Protein 3NRN (pdb70)

Foldseek 3Di:
DEEEEAAAPLSLLLLLLVLLVVDEYEYEHQAQHHQQQAWDDFPLFTATSHDGQWFLWCFALVVVSCVVSVADWDWFQFPQLAWEADPHDIGRPVCVCVLAPACLVVLCPNADPDFAQLLVVCCVRGRDRVSVLLLVQLVCCVFPLDGSRVHTNRLVSLLSSRCVLRNHGIGIAVGSNSSSVRSVVSNCSNYYYHYSWAWQACEPVQQWTATPVGDIDHDQAYEYAPADLVVCRRHDVVVDDPVQVVVSVPDDDFKKKDWKKKAFADDDRARHKYAYGPAQGIKGWNCSPPVSNHHPRTTIMGMTCGVHDVVVVVVSVVVVVCVVRVRIDTRDMDMDPDDDDDLRYYYAHPNAFPRSRTHVSSRSLRNCNCVSNVNDDDDPSND

Radius of gyration: 21.17 Å; Cα contacts (8 Å, |Δi|>4): 825; chains: 1; bounding box: 54×63×46 Å

Solvent-ac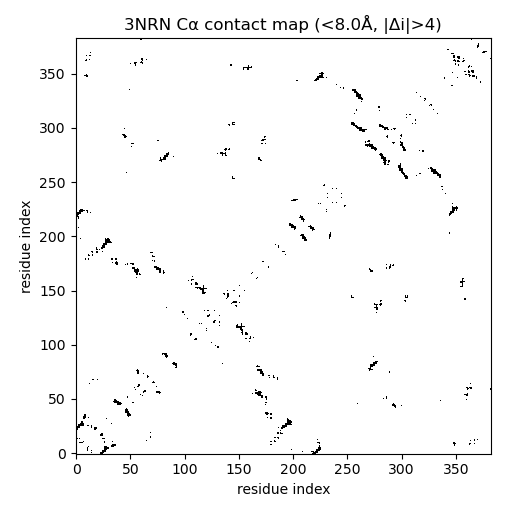cessible surface area: 18199 Å² total

CATH classification: 3.50.50.60 (+1 more: 3.90.660.50)

InterPro domains:
  IPR002937 Amine oxidase [PF01593] (10-243)
  IPR036188 FAD/NAD(P)-binding domain superfamily [G3DSA:3.50.50.60] (4-396)
  IPR036188 FAD/NAD(P)-binding domain superfamily [SSF51905] (1-385)

Structure (mmCIF, N/CA/C/O 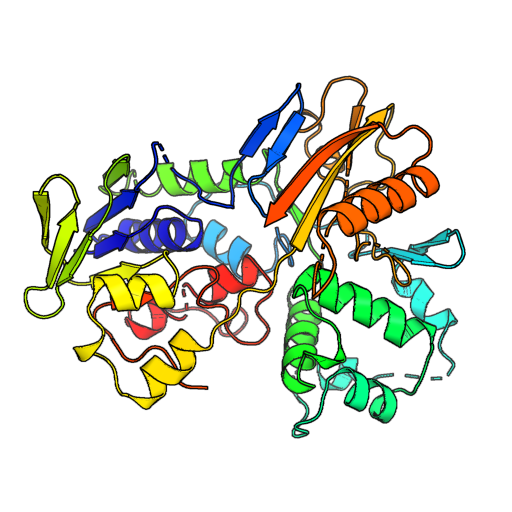backbone):
data_3NRN
#
_entry.id   3NRN
#
_cell.length_a   63.693
_cell.length_b   83.945
_cell.length_c   95.984
_cell.angle_alpha   90.00
_cell.angle_beta   90.00
_cell.angle_gamma   90.00
#
_symmetry.space_group_name_H-M   'P 21 21 21'
#
loop_
_entity.id
_entity.type
_entity.pdbx_description
1 polymer 'uncharacterized protein PF1083'
2 non-polymer 'ADENOSINE MONOPHOSPHATE'
3 water water
#
loop_
_atom_site.group_PDB
_atom_site.id
_atom_site.type_symbol
_atom_site.label_atom_id
_atom_site.label_alt_id
_atom_site.label_comp_id
_atom_site.label_asym_id
_atom_site.label_entity_id
_atom_site.label_seq_id
_atom_site.pdbx_PDB_ins_code
_atom_site.Cartn_x
_atom_site.Cartn_y
_atom_site.Cartn_z
_atom_site.occupancy
_atom_site.B_iso_or_equiv
_atom_site.auth_seq_id
_atom_site.auth_comp_id
_atom_site.auth_asym_id
_atom_site.auth_atom_id
_atom_site.pdbx_PDB_model_num
ATOM 9 N N . ARG A 1 2 ? 2.949 39.340 -1.764 1.00 20.36 2 ARG A N 1
ATOM 10 C CA . ARG A 1 2 ? 3.079 39.719 -0.369 1.00 25.11 2 ARG A CA 1
ATOM 11 C C . ARG A 1 2 ? 2.747 38.535 0.530 1.00 22.61 2 ARG A C 1
ATOM 12 O O . ARG A 1 2 ? 1.648 37.971 0.462 1.00 24.53 2 ARG A O 1
ATOM 20 N N . ALA A 1 3 ? 3.697 38.164 1.376 1.00 23.49 3 ALA A N 1
ATOM 21 C CA . ALA A 1 3 ? 3.497 37.050 2.286 1.00 27.52 3 ALA A CA 1
ATOM 22 C C . ALA A 1 3 ? 3.682 37.471 3.736 1.00 24.04 3 ALA A C 1
ATOM 23 O O . ALA A 1 3 ? 4.698 38.074 4.094 1.00 28.29 3 ALA A O 1
ATOM 25 N N . VAL A 1 4 ? 2.691 37.158 4.565 1.00 21.95 4 VAL A N 1
ATOM 26 C CA . VAL A 1 4 ? 2.764 37.461 5.987 1.00 18.76 4 VAL A CA 1
ATOM 27 C C . VAL A 1 4 ? 2.945 36.145 6.738 1.00 19.93 4 VAL A C 1
ATOM 28 O O . VAL A 1 4 ? 2.139 35.226 6.601 1.00 25.33 4 VAL A O 1
ATOM 32 N N . VAL A 1 5 ? 4.002 36.059 7.533 1.00 25.91 5 VAL A N 1
ATOM 33 C CA . VAL A 1 5 ? 4.278 34.859 8.311 1.00 20.39 5 VAL A CA 1
ATOM 34 C C . VAL A 1 5 ? 3.861 35.081 9.759 1.00 22.00 5 VAL A C 1
ATOM 35 O O . VAL A 1 5 ? 4.293 36.044 10.395 1.00 19.26 5 VAL A O 1
ATOM 39 N N . VAL A 1 6 ? 3.009 34.202 10.277 1.00 17.15 6 VAL A N 1
ATOM 40 C CA . VAL A 1 6 ? 2.559 34.326 11.653 1.00 16.23 6 VAL A CA 1
ATOM 41 C C . VAL A 1 6 ? 3.337 33.373 12.539 1.00 16.27 6 VAL A C 1
ATOM 42 O O . VAL A 1 6 ? 3.111 32.165 12.516 1.00 16.70 6 VAL A O 1
ATOM 46 N N . GLY A 1 7 ? 4.254 33.929 13.324 1.00 18.69 7 GLY A N 1
ATOM 47 C CA . GLY A 1 7 ? 5.060 33.114 14.217 1.00 17.78 7 GLY A CA 1
ATOM 48 C C . GLY A 1 7 ? 6.448 32.929 13.645 1.00 23.73 7 GLY A C 1
ATOM 49 O O . GLY A 1 7 ? 6.596 32.534 12.484 1.00 23.55 7 GLY A O 1
ATOM 50 N N . ALA A 1 8 ? 7.467 33.218 14.446 1.00 18.95 8 ALA A N 1
ATOM 51 C CA . ALA A 1 8 ? 8.842 33.083 13.978 1.00 16.32 8 ALA A CA 1
ATOM 52 C C . ALA A 1 8 ? 9.530 31.812 14.474 1.00 25.83 8 ALA A C 1
ATOM 53 O O . ALA A 1 8 ? 10.605 31.858 15.083 1.00 15.94 8 ALA A O 1
ATOM 55 N N . GLY A 1 9 ? 8.898 30.676 14.219 1.00 21.83 9 GLY A N 1
ATOM 56 C CA . GLY A 1 9 ? 9.493 29.414 14.608 1.00 24.54 9 GLY A CA 1
ATOM 57 C C . GLY A 1 9 ? 10.291 28.918 13.414 1.00 21.73 9 GLY A C 1
ATOM 58 O O . GLY A 1 9 ? 10.387 29.613 12.395 1.00 18.34 9 GLY A O 1
ATOM 59 N N . LEU A 1 10 ? 10.862 27.721 13.527 1.00 19.11 10 LEU A N 1
ATOM 60 C CA . LEU A 1 10 ? 11.646 27.161 12.434 1.00 20.28 10 LEU A CA 1
ATOM 61 C C . LEU A 1 10 ? 10.854 27.118 11.125 1.00 24.13 10 LEU A C 1
ATOM 62 O O . LEU A 1 10 ? 11.321 27.611 10.094 1.00 21.93 10 LEU A O 1
ATOM 67 N N . GLY A 1 11 ? 9.657 26.531 11.161 1.00 12.93 11 GLY A N 1
ATOM 68 C CA . GLY A 1 11 ? 8.850 26.464 9.959 1.00 16.47 11 GLY A CA 1
ATOM 69 C C . GLY A 1 11 ? 8.581 27.840 9.348 1.00 22.67 11 GLY A C 1
ATOM 70 O O . GLY A 1 11 ? 8.742 28.035 8.143 1.00 18.87 11 GLY A O 1
ATOM 71 N N . GLY A 1 12 ? 8.166 28.795 10.177 1.00 20.51 12 GLY A N 1
ATOM 72 C CA . GLY A 1 12 ? 7.880 30.133 9.678 1.00 14.30 12 GLY A CA 1
ATOM 73 C C . GLY A 1 12 ? 9.100 30.806 9.059 1.00 23.65 12 GLY A C 1
ATOM 74 O O . GLY A 1 12 ? 9.011 31.397 7.984 1.00 18.74 12 GLY A O 1
ATOM 75 N N . LEU A 1 13 ? 10.239 30.725 9.746 1.00 20.01 13 LEU A N 1
ATOM 76 C CA . LEU A 1 13 ? 11.480 31.332 9.261 1.00 19.72 13 LEU A CA 1
ATOM 77 C C . LEU A 1 13 ? 12.006 30.650 7.990 1.00 18.18 13 LEU A C 1
ATOM 78 O O . LEU A 1 13 ? 12.579 31.310 7.125 1.00 18.00 13 LEU A O 1
ATOM 83 N N . LEU A 1 14 ? 11.805 29.338 7.873 1.00 16.40 14 LEU A N 1
ATOM 84 C CA . LEU A 1 14 ? 12.245 28.617 6.674 1.00 14.63 14 LEU A CA 1
ATOM 85 C C . LEU A 1 14 ? 11.422 29.110 5.481 1.00 15.84 14 LEU A C 1
ATOM 86 O O . LEU A 1 14 ? 11.966 29.429 4.427 1.00 18.05 14 LEU A O 1
ATOM 91 N N . ALA A 1 15 ? 10.104 29.175 5.657 1.00 16.16 15 ALA A N 1
ATOM 92 C CA . ALA A 1 15 ? 9.220 29.631 4.592 1.00 21.68 15 ALA A CA 1
ATOM 93 C C . ALA A 1 15 ? 9.509 31.084 4.220 1.00 22.05 15 ALA A C 1
ATOM 94 O O . ALA A 1 15 ? 9.576 31.427 3.038 1.00 19.60 15 ALA A O 1
ATOM 96 N N . GLY A 1 16 ? 9.677 31.930 5.234 1.00 21.45 16 GLY A N 1
ATOM 97 C CA . GLY A 1 16 ? 9.955 33.335 4.992 1.00 21.56 16 GLY A CA 1
ATOM 98 C C . GLY A 1 16 ? 11.258 33.531 4.238 1.00 21.60 16 GLY A C 1
ATOM 99 O O . GLY A 1 16 ? 11.361 34.368 3.338 1.00 25.03 16 GLY A O 1
ATOM 100 N N . ALA A 1 17 ? 12.264 32.755 4.606 1.00 20.44 17 ALA A N 1
ATOM 101 C CA . ALA A 1 17 ? 13.554 32.849 3.958 1.00 17.68 17 ALA A CA 1
ATOM 102 C C . ALA A 1 17 ? 13.460 32.394 2.501 1.00 22.62 17 ALA A C 1
ATOM 103 O O . ALA A 1 17 ? 13.965 33.066 1.603 1.00 19.40 17 ALA A O 1
ATOM 105 N N . PHE A 1 18 ? 12.809 31.258 2.263 1.00 19.93 18 PHE A N 1
ATOM 106 C CA . PHE A 1 18 ? 12.690 30.737 0.901 1.00 24.00 18 PHE A CA 1
ATOM 107 C C . PHE A 1 18 ? 11.978 31.719 -0.017 1.00 29.84 18 PHE A C 1
ATOM 108 O O . PHE A 1 18 ? 12.427 31.982 -1.139 1.00 22.90 18 PHE A O 1
ATOM 116 N N . LEU A 1 19 ? 10.865 32.259 0.467 1.00 22.43 19 LEU A N 1
ATOM 117 C CA . LEU A 1 19 ? 10.068 33.193 -0.310 1.00 19.49 19 LEU A CA 1
ATOM 118 C C . LEU A 1 19 ? 10.744 34.550 -0.496 1.00 25.79 19 LEU A C 1
ATOM 119 O O . LEU A 1 19 ? 10.621 35.164 -1.556 1.00 24.84 19 LEU A O 1
ATOM 124 N N . ALA A 1 20 ? 11.459 35.019 0.522 1.00 24.71 20 ALA A N 1
ATOM 125 C CA . ALA A 1 20 ? 12.150 36.305 0.417 1.00 23.78 20 ALA A CA 1
ATOM 126 C C . ALA A 1 20 ? 13.241 36.174 -0.640 1.00 31.17 20 ALA A C 1
ATOM 127 O O . ALA A 1 20 ? 13.453 37.076 -1.453 1.00 30.07 20 ALA A O 1
ATOM 129 N N . ARG A 1 21 ? 13.927 35.039 -0.627 1.00 31.08 21 ARG A N 1
ATOM 130 C CA . ARG A 1 21 ? 14.984 34.779 -1.597 1.00 34.32 21 ARG A CA 1
ATOM 131 C C . ARG A 1 21 ? 14.408 34.825 -3.007 1.00 36.85 21 ARG A C 1
ATOM 132 O O . ARG A 1 21 ? 15.054 35.324 -3.928 1.00 41.17 21 ARG A O 1
ATOM 140 N N . ASN A 1 22 ? 13.194 34.306 -3.177 1.00 27.81 22 ASN A N 1
ATOM 141 C CA . ASN A 1 22 ? 12.569 34.305 -4.492 1.00 30.59 22 ASN A CA 1
ATOM 142 C C . ASN A 1 22 ? 11.875 35.614 -4.873 1.00 32.14 22 ASN A C 1
ATOM 143 O O . ASN A 1 22 ? 10.953 35.626 -5.688 1.00 30.99 22 ASN A O 1
ATOM 148 N N . GLY A 1 23 ? 12.315 36.714 -4.274 1.00 32.17 23 GLY A N 1
ATOM 149 C CA . GLY A 1 23 ? 11.759 38.009 -4.622 1.00 29.79 23 GLY A CA 1
ATOM 150 C C . GLY A 1 23 ? 10.393 38.407 -4.106 1.00 32.54 23 GLY A C 1
ATOM 151 O O . GLY A 1 23 ? 9.797 39.350 -4.625 1.00 29.58 23 GLY A O 1
ATOM 152 N N . HIS A 1 24 ? 9.878 37.712 -3.099 1.00 32.25 24 HIS A N 1
ATOM 153 C CA . HIS A 1 24 ? 8.578 38.088 -2.566 1.00 31.15 24 HIS A CA 1
ATOM 154 C C . HIS A 1 24 ? 8.770 39.025 -1.388 1.00 24.84 24 HIS A C 1
ATOM 155 O O . HIS A 1 24 ? 9.844 39.066 -0.790 1.00 31.95 24 HIS A O 1
ATOM 162 N N . GLU A 1 25 ? 7.729 39.783 -1.066 1.00 26.36 25 GLU A N 1
ATOM 163 C CA . GLU A 1 25 ? 7.773 40.721 0.050 1.00 25.10 25 GLU A CA 1
ATOM 164 C C . GLU A 1 25 ? 7.292 39.965 1.293 1.00 26.36 25 GLU A C 1
ATOM 165 O O . GLU A 1 25 ? 6.114 39.606 1.403 1.00 29.27 25 GLU A O 1
ATOM 171 N N . ILE A 1 26 ? 8.215 39.724 2.221 1.00 30.77 26 ILE A N 1
ATOM 172 C CA . ILE A 1 26 ? 7.924 38.971 3.438 1.00 24.85 26 ILE A CA 1
ATOM 173 C C . ILE A 1 26 ? 7.891 39.784 4.732 1.00 27.71 26 ILE A C 1
ATOM 174 O O . ILE A 1 26 ? 8.757 40.621 4.980 1.00 26.70 26 ILE A O 1
ATOM 179 N N . ILE A 1 27 ? 6.883 39.519 5.554 1.00 18.55 27 ILE A N 1
ATOM 180 C CA . ILE A 1 27 ? 6.761 40.169 6.851 1.00 23.43 27 ILE A CA 1
ATOM 181 C C . ILE A 1 27 ? 6.466 39.102 7.901 1.00 24.35 27 ILE A C 1
ATOM 182 O O . ILE A 1 27 ? 5.401 38.473 7.891 1.00 22.67 27 ILE A O 1
ATOM 187 N N . VAL A 1 28 ? 7.421 38.880 8.792 1.00 23.03 28 VAL A N 1
ATOM 188 C CA . VAL A 1 28 ? 7.244 37.897 9.856 1.00 18.19 28 VAL A CA 1
ATOM 189 C C . VAL A 1 28 ? 6.746 38.622 11.105 1.00 26.67 28 VAL A C 1
ATOM 190 O O . VAL A 1 28 ? 7.298 39.651 11.500 1.00 24.21 28 VAL A O 1
ATOM 194 N N . LEU A 1 29 ? 5.687 38.093 11.707 1.00 22.22 29 LEU A N 1
ATOM 195 C CA . LEU A 1 29 ? 5.114 38.675 12.914 1.00 22.38 29 LEU A CA 1
ATOM 196 C C . LEU A 1 29 ? 5.338 37.696 14.062 1.00 28.98 29 LEU A C 1
ATOM 197 O O . LEU A 1 29 ? 4.857 36.567 14.035 1.00 29.55 29 LEU A O 1
ATOM 202 N N . GLU A 1 30 ? 6.083 38.139 15.065 1.00 27.38 30 GLU A N 1
ATOM 203 C CA . GLU A 1 30 ? 6.409 37.314 16.215 1.00 25.76 30 GLU A CA 1
ATOM 204 C C . GLU A 1 30 ? 5.828 37.909 17.491 1.00 29.91 30 GLU A C 1
ATOM 205 O O . GLU A 1 30 ? 6.050 39.081 17.801 1.00 28.02 30 GLU A O 1
ATOM 211 N N . LYS A 1 31 ? 5.092 37.087 18.228 1.00 24.15 31 LYS A N 1
ATOM 212 C CA . LYS A 1 31 ? 4.455 37.509 19.466 1.00 26.83 31 LYS A CA 1
ATOM 213 C C . LYS A 1 31 ? 5.431 37.858 20.586 1.00 27.84 31 LYS A C 1
ATOM 214 O O . LYS A 1 31 ? 5.271 38.880 21.247 1.00 27.87 31 LYS A O 1
ATOM 220 N N . SER A 1 32 ? 6.430 37.008 20.807 1.00 24.83 32 SER A N 1
ATOM 221 C CA . SER A 1 32 ? 7.407 37.252 21.860 1.00 27.26 32 SER A CA 1
ATOM 222 C C . SER A 1 32 ? 8.443 38.292 21.424 1.00 33.43 32 SER A C 1
ATOM 223 O O . SER A 1 32 ? 8.349 38.866 20.333 1.00 35.91 32 SER A O 1
ATOM 226 N N . ALA A 1 33 ? 9.429 38.535 22.283 1.00 30.62 33 ALA A N 1
ATOM 227 C CA . ALA A 1 33 ? 10.467 39.517 21.990 1.00 36.75 33 ALA A CA 1
ATOM 228 C C . ALA A 1 33 ? 11.651 38.901 21.258 1.00 33.47 33 ALA A C 1
ATOM 229 O O . ALA A 1 33 ? 12.563 39.614 20.845 1.00 41.95 33 ALA A O 1
ATOM 239 N N . ILE A 1 35 ? 12.936 35.606 18.361 1.00 34.40 35 ILE A N 1
ATOM 240 C CA . ILE A 1 35 ? 12.542 34.661 17.322 1.00 27.80 35 ILE A CA 1
ATOM 241 C C . ILE A 1 35 ? 13.175 33.298 17.580 1.00 26.97 35 ILE A C 1
ATOM 242 O O . ILE A 1 35 ? 14.062 33.173 18.420 1.00 27.92 35 ILE A O 1
ATOM 247 N N . GLY A 1 36 ? 12.706 32.274 16.870 1.00 29.20 36 GLY A N 1
ATOM 248 C CA . GLY A 1 36 ? 13.282 30.950 17.037 1.00 25.32 36 GLY A CA 1
ATOM 249 C C . GLY A 1 36 ? 12.364 29.901 17.630 1.00 25.11 36 GLY A C 1
ATOM 250 O O . GLY A 1 36 ? 12.572 28.701 17.427 1.00 23.08 36 GLY A O 1
ATOM 251 N N . GLY A 1 37 ? 11.359 30.353 18.373 1.00 25.35 37 GLY A N 1
ATOM 252 C CA . GLY A 1 37 ? 10.415 29.441 18.989 1.00 23.25 37 GLY A CA 1
ATOM 253 C C . GLY A 1 37 ? 11.068 28.311 19.762 1.00 25.04 37 GLY A C 1
ATOM 254 O O . GLY A 1 37 ? 11.887 28.537 20.652 1.00 28.19 37 GLY A O 1
ATOM 255 N N . ARG A 1 38 ? 10.717 27.081 19.409 1.00 22.71 38 ARG A N 1
ATOM 256 C CA . ARG A 1 38 ? 11.264 25.919 20.086 1.00 23.13 38 ARG A CA 1
ATOM 257 C C . ARG A 1 38 ? 12.491 25.333 19.402 1.00 22.03 38 ARG A C 1
ATOM 258 O O . ARG A 1 38 ? 12.829 24.166 19.604 1.00 28.72 38 ARG A O 1
ATOM 266 N N . PHE A 1 39 ? 13.164 26.149 18.602 1.00 21.43 39 PHE A N 1
ATOM 267 C CA . PHE A 1 39 ? 14.362 25.702 17.912 1.00 21.81 39 PHE A CA 1
ATOM 268 C C . PHE A 1 39 ? 15.468 26.753 18.014 1.00 22.31 39 PHE A C 1
ATOM 269 O O . PHE A 1 39 ? 16.004 27.196 17.004 1.00 23.83 39 PHE A O 1
ATOM 277 N N . THR A 1 40 ? 15.797 27.162 19.236 1.00 20.30 40 THR A N 1
ATOM 278 C CA . THR A 1 40 ? 16.861 28.139 19.443 1.00 23.76 40 THR A CA 1
ATOM 279 C C . THR A 1 40 ? 17.599 27.835 20.754 1.00 28.64 40 THR A C 1
ATOM 280 O O . THR A 1 40 ? 17.333 26.813 21.394 1.00 24.07 40 THR A O 1
ATOM 284 N N . ASN A 1 41 ? 18.521 28.703 21.159 1.00 27.60 41 ASN A N 1
ATOM 285 C CA . ASN A 1 41 ? 19.292 28.449 22.375 1.00 24.30 41 ASN A CA 1
ATOM 286 C C . ASN A 1 41 ? 18.743 29.026 23.671 1.00 28.08 41 ASN A C 1
ATOM 287 O O . ASN A 1 41 ? 18.045 30.043 23.683 1.00 25.37 41 ASN A O 1
ATOM 292 N N . LEU A 1 42 ? 19.073 28.351 24.766 1.00 28.70 42 LEU A N 1
ATOM 293 C CA . LEU A 1 42 ? 18.646 28.765 26.090 1.00 35.70 42 LEU A CA 1
ATOM 294 C C . LEU A 1 42 ? 19.855 28.813 27.020 1.00 36.58 42 LEU A C 1
ATOM 295 O O . LEU A 1 42 ? 20.224 27.801 27.618 1.00 39.51 42 LEU A O 1
ATOM 300 N N . PRO A 1 43 ? 20.505 29.986 27.128 1.00 35.34 43 PRO A N 1
ATOM 301 C CA . PRO A 1 43 ? 21.673 30.132 28.002 1.00 37.13 43 PRO A CA 1
ATOM 302 C C . PRO A 1 43 ? 21.249 29.725 29.410 1.00 34.29 43 PRO A C 1
ATOM 303 O O . PRO A 1 43 ? 20.197 30.146 29.886 1.00 34.08 43 PRO A O 1
ATOM 307 N N . TYR A 1 44 ? 22.056 28.906 30.073 1.00 37.98 44 TYR A N 1
ATOM 308 C CA . TYR A 1 44 ? 21.694 28.447 31.408 1.00 39.58 44 TYR A CA 1
ATOM 309 C C . TYR A 1 44 ? 22.882 27.939 32.211 1.00 42.92 44 TYR A C 1
ATOM 310 O O . TYR A 1 44 ? 23.446 26.883 31.907 1.00 37.27 44 TYR A O 1
ATOM 319 N N . LYS A 1 45 ? 23.256 28.693 33.240 1.00 43.78 45 LYS A N 1
ATOM 320 C CA . LYS A 1 45 ? 24.361 28.305 34.107 1.00 38.18 45 LYS A CA 1
ATOM 321 C C . LYS A 1 45 ? 25.628 27.897 33.356 1.00 33.78 45 LYS A C 1
ATOM 322 O O . LYS A 1 45 ? 26.239 26.872 33.667 1.00 37.97 45 LYS A O 1
ATOM 328 N N . GLY A 1 46 ? 26.015 28.693 32.365 1.00 34.91 46 GLY A N 1
ATOM 329 C CA . GLY A 1 46 ? 27.221 28.405 31.609 1.00 39.64 46 GLY A CA 1
ATOM 330 C C . GLY A 1 46 ? 27.088 27.353 30.524 1.00 39.71 46 GLY A C 1
ATOM 331 O O . GLY A 1 46 ? 28.077 26.968 29.897 1.00 41.86 46 GLY A O 1
ATOM 332 N N . PHE A 1 47 ? 25.866 26.881 30.308 1.00 38.75 47 PHE A N 1
ATOM 333 C CA . PHE A 1 47 ? 25.595 25.874 29.287 1.00 32.43 47 PHE A CA 1
ATOM 334 C C . PHE A 1 47 ? 24.660 26.463 28.245 1.00 31.79 47 PHE A C 1
ATOM 335 O O . PHE A 1 47 ? 23.845 27.333 28.553 1.00 31.08 47 PHE A O 1
ATOM 343 N N . GLN A 1 48 ? 24.775 25.988 27.013 1.00 29.40 48 GLN A N 1
ATOM 344 C CA . GLN A 1 48 ? 23.887 26.455 25.959 1.00 33.90 48 GLN A CA 1
ATOM 345 C C . GLN A 1 48 ? 22.842 25.366 25.763 1.00 25.96 48 GLN A C 1
ATOM 346 O O . GLN A 1 48 ? 23.059 24.424 25.006 1.00 28.79 48 GLN A O 1
ATOM 352 N N . LEU A 1 49 ? 21.723 25.476 26.469 1.00 29.69 49 LEU A N 1
ATOM 353 C CA . LEU A 1 49 ? 20.663 24.483 26.336 1.00 34.87 49 LEU A CA 1
ATOM 354 C C . LEU A 1 49 ? 19.767 24.906 25.169 1.00 35.32 49 LEU A C 1
ATOM 355 O O . LEU A 1 49 ? 20.086 25.863 24.456 1.00 35.71 49 LEU A O 1
ATOM 360 N N . SER A 1 50 ? 18.659 24.201 24.960 1.00 33.13 50 SER A N 1
ATOM 361 C CA . SER A 1 50 ? 17.766 24.549 23.860 1.00 32.10 50 SER A CA 1
ATOM 362 C C . SER A 1 50 ? 16.311 24.642 24.287 1.00 33.00 50 SER A C 1
ATOM 363 O O . SER A 1 50 ? 15.930 24.117 25.330 1.00 28.37 50 SER A O 1
ATOM 366 N N . THR A 1 51 ? 15.504 25.315 23.466 1.00 30.92 51 THR A N 1
ATOM 367 C CA . THR A 1 51 ? 14.084 25.475 23.733 1.00 26.87 51 THR A CA 1
ATOM 368 C C . THR A 1 51 ? 13.287 24.345 23.084 1.00 25.86 51 THR A C 1
ATOM 369 O O . THR A 1 51 ? 12.061 24.397 23.018 1.00 29.32 51 THR A O 1
ATOM 373 N N . GLY A 1 52 ? 13.990 23.317 22.611 1.00 35.99 52 GLY A N 1
ATOM 374 C CA . GLY A 1 52 ? 13.319 22.193 21.975 1.00 33.12 52 GLY A CA 1
ATOM 375 C C . GLY A 1 52 ? 14.258 21.109 21.471 1.00 29.12 52 GLY A C 1
ATOM 376 O O . GLY A 1 52 ? 14.749 20.291 22.247 1.00 31.70 52 GLY A O 1
ATOM 377 N N . ALA A 1 53 ? 14.506 21.096 20.165 1.00 28.82 53 ALA A N 1
ATOM 378 C CA . ALA A 1 53 ? 15.400 20.110 19.568 1.00 30.51 53 ALA A CA 1
ATOM 379 C C . ALA A 1 53 ? 16.728 20.085 20.322 1.00 29.94 53 ALA A C 1
ATOM 380 O O . ALA A 1 53 ? 17.200 21.114 20.813 1.00 25.30 53 ALA A O 1
ATOM 382 N N . LEU A 1 54 ? 17.338 18.909 20.397 1.00 25.40 54 LEU A N 1
ATOM 383 C CA . LEU A 1 54 ? 18.593 18.764 21.124 1.00 26.62 54 LEU A CA 1
ATOM 384 C C . LEU A 1 54 ? 19.831 19.170 20.315 1.00 30.93 54 LEU A C 1
ATOM 385 O O . LEU A 1 54 ? 20.822 18.434 20.290 1.00 28.62 54 LEU A O 1
ATOM 390 N N . HIS A 1 55 ? 19.770 20.336 19.663 1.00 26.00 55 HIS A N 1
ATOM 391 C CA . HIS A 1 55 ? 20.889 20.842 18.860 1.00 27.80 55 HIS A CA 1
ATOM 392 C C . HIS A 1 55 ? 21.292 19.793 17.843 1.00 24.86 55 HIS A C 1
ATOM 393 O O . HIS A 1 55 ? 22.463 19.679 17.471 1.00 26.67 55 HIS A O 1
ATOM 408 N N . ILE A 1 57 ? 19.728 17.336 14.249 1.00 22.40 57 ILE A N 1
ATOM 409 C CA . ILE A 1 57 ? 18.773 17.177 13.165 1.00 22.17 57 ILE A CA 1
ATOM 410 C C . ILE A 1 57 ? 18.658 15.663 12.978 1.00 25.11 57 ILE A C 1
ATOM 411 O O . ILE A 1 57 ? 19.667 14.975 12.897 1.00 25.09 57 ILE A O 1
ATOM 416 N N . PRO A 1 58 ? 17.425 15.125 12.917 1.00 24.61 58 PRO A N 1
ATOM 417 C CA . PRO A 1 58 ? 17.202 13.682 12.755 1.00 24.77 58 PRO A CA 1
ATOM 418 C C . PRO A 1 58 ? 18.000 12.966 11.661 1.00 24.67 58 PRO A C 1
ATOM 419 O O . PRO A 1 58 ? 18.457 11.837 11.857 1.00 21.05 58 PRO A O 1
ATOM 423 N N . HIS A 1 59 ? 18.170 13.606 10.513 1.00 22.18 59 HIS A N 1
ATOM 424 C CA . HIS A 1 59 ? 18.908 12.975 9.425 1.00 20.70 59 HIS A CA 1
ATOM 425 C C . HIS A 1 59 ? 20.171 13.745 9.066 1.00 18.59 59 HIS A C 1
ATOM 426 O O . HIS A 1 59 ? 20.687 13.630 7.957 1.00 22.54 59 HIS A O 1
ATOM 433 N N . GLY A 1 60 ? 20.656 14.537 10.017 1.00 22.41 60 GLY A N 1
ATOM 434 C CA . GLY A 1 60 ? 21.870 15.307 9.816 1.00 22.52 60 GLY A CA 1
ATOM 435 C C . GLY A 1 60 ? 21.987 16.154 8.560 1.00 24.75 60 GLY A C 1
ATOM 436 O O . GLY A 1 60 ? 21.116 16.968 8.237 1.00 19.25 60 GLY A O 1
ATOM 437 N N . GLU A 1 61 ? 23.087 15.945 7.850 1.00 24.63 61 GLU A N 1
ATOM 438 C CA . GLU A 1 61 ? 23.414 16.686 6.634 1.00 27.24 61 GLU A CA 1
ATOM 439 C C . GLU A 1 61 ? 22.666 16.203 5.406 1.00 23.12 61 GLU A C 1
ATOM 440 O O . GLU A 1 61 ? 22.709 16.845 4.354 1.00 23.64 61 GLU A O 1
ATOM 446 N N . ASP A 1 62 ? 21.972 15.082 5.551 1.00 22.02 62 ASP A N 1
ATOM 447 C CA . ASP A 1 62 ? 21.300 14.445 4.428 1.00 20.20 62 ASP A CA 1
ATOM 448 C C . ASP A 1 62 ? 19.802 14.599 4.230 1.00 26.91 62 ASP A C 1
ATOM 449 O O . ASP A 1 62 ? 19.290 14.253 3.166 1.00 22.47 62 ASP A O 1
ATOM 454 N N . GLY A 1 63 ? 19.096 15.107 5.231 1.00 20.67 63 GLY A N 1
ATOM 455 C CA . GLY A 1 63 ? 17.657 15.209 5.102 1.00 21.36 63 GLY A CA 1
ATOM 456 C C . GLY A 1 63 ? 17.082 16.476 4.504 1.00 23.48 63 GLY A C 1
ATOM 457 O O . GLY A 1 63 ? 17.808 17.333 4.003 1.00 21.73 63 GLY A O 1
ATOM 458 N N . PRO A 1 64 ? 15.749 16.613 4.551 1.00 15.95 64 PRO A N 1
ATOM 459 C CA . PRO A 1 64 ? 15.034 17.776 4.017 1.00 23.91 64 PRO A CA 1
ATOM 460 C C . PRO A 1 64 ? 15.501 19.105 4.627 1.00 19.61 64 PRO A C 1
ATOM 461 O O . PRO A 1 64 ? 15.655 20.100 3.913 1.00 25.14 64 PRO A O 1
ATOM 465 N N . LEU A 1 65 ? 15.724 19.126 5.940 1.00 16.39 65 LEU A N 1
ATOM 466 C CA . LEU A 1 65 ? 16.143 20.361 6.599 1.00 22.78 65 LEU A CA 1
ATOM 467 C C . LEU A 1 65 ? 17.504 20.838 6.106 1.00 21.37 65 LEU A C 1
ATOM 468 O O . LEU A 1 65 ? 17.662 22.011 5.764 1.00 21.34 65 LEU A O 1
ATOM 473 N N . ALA A 1 66 ? 18.484 19.940 6.067 1.00 14.10 66 ALA A N 1
ATOM 474 C CA . ALA A 1 66 ? 19.814 20.323 5.584 1.00 18.09 66 ALA A CA 1
ATOM 475 C C . ALA A 1 66 ? 19.714 20.795 4.139 1.00 17.54 66 ALA A C 1
ATOM 476 O O . ALA A 1 66 ? 20.311 21.805 3.772 1.00 18.64 66 ALA A O 1
ATOM 478 N N . HIS A 1 67 ? 18.947 20.073 3.324 1.00 17.27 67 HIS A N 1
ATOM 479 C CA . HIS A 1 67 ? 18.800 20.454 1.923 1.00 26.82 67 HIS A CA 1
ATOM 480 C C . HIS A 1 67 ? 18.235 21.861 1.787 1.00 21.96 67 HIS A C 1
ATOM 481 O O . HIS A 1 67 ? 18.732 22.657 0.997 1.00 26.90 67 HIS A O 1
ATOM 488 N N . LEU A 1 68 ? 17.194 22.155 2.559 1.00 20.29 68 LEU A N 1
ATOM 489 C CA . LEU A 1 68 ? 16.566 23.463 2.517 1.00 19.27 68 LEU A CA 1
ATOM 490 C C . L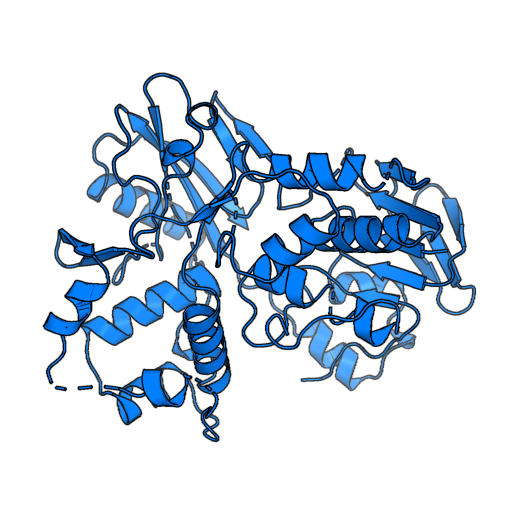EU A 1 68 ? 17.542 24.546 2.933 1.00 27.08 68 LEU A C 1
ATOM 491 O O . LEU A 1 68 ? 17.592 25.611 2.324 1.00 21.68 68 LEU A O 1
ATOM 496 N N . LEU A 1 69 ? 18.309 24.278 3.985 1.00 22.35 69 LEU A N 1
ATOM 497 C CA . LEU A 1 69 ? 19.281 25.255 4.451 1.00 24.35 69 LEU A CA 1
ATOM 498 C C . LEU A 1 69 ? 20.336 25.496 3.370 1.00 32.56 69 LEU A C 1
ATOM 499 O O . LEU A 1 69 ? 20.746 26.635 3.141 1.00 24.98 69 LEU A O 1
ATOM 504 N N . ARG A 1 70 ? 20.767 24.433 2.694 1.00 24.74 70 ARG A N 1
ATOM 505 C CA . ARG A 1 70 ? 21.764 24.601 1.652 1.00 28.02 70 ARG A CA 1
ATOM 506 C C . ARG A 1 70 ? 21.252 25.471 0.505 1.00 20.12 70 ARG A C 1
ATOM 507 O O . ARG A 1 70 ? 21.914 26.427 0.114 1.00 26.91 70 ARG A O 1
ATOM 515 N N . ILE A 1 71 ? 20.072 25.164 -0.025 1.00 24.44 71 ILE A N 1
ATOM 516 C CA . ILE A 1 71 ? 19.557 25.945 -1.146 1.00 23.24 71 ILE A CA 1
ATOM 517 C C . ILE A 1 71 ? 19.193 27.379 -0.772 1.00 26.38 71 ILE A C 1
ATOM 518 O O . ILE A 1 71 ? 19.110 28.244 -1.642 1.00 25.01 71 ILE A O 1
ATOM 523 N N . LEU A 1 72 ? 18.987 27.639 0.518 1.00 18.93 72 LEU A N 1
ATOM 524 C CA . LEU A 1 72 ? 18.668 28.992 0.966 1.00 25.44 72 LEU A CA 1
ATOM 525 C C . LEU A 1 72 ? 19.929 29.837 1.084 1.00 30.64 72 LEU A C 1
ATOM 526 O O . LEU A 1 72 ? 19.863 31.065 1.174 1.00 33.55 72 LEU A O 1
ATOM 531 N N . GLY A 1 73 ? 21.078 29.171 1.089 1.00 30.33 73 GLY A N 1
ATOM 532 C CA . GLY A 1 73 ? 22.332 29.885 1.215 1.00 33.98 73 GLY A CA 1
ATOM 533 C C . GLY A 1 73 ? 22.738 30.019 2.668 1.00 34.02 73 GLY A C 1
ATOM 534 O O . GLY A 1 73 ? 23.590 30.838 3.020 1.00 31.59 73 GLY A O 1
ATOM 535 N N . ALA A 1 74 ? 22.122 29.219 3.527 1.00 29.36 74 ALA A N 1
ATOM 536 C CA . ALA A 1 74 ? 22.452 29.262 4.943 1.00 30.68 74 ALA A CA 1
ATOM 537 C C . ALA A 1 74 ? 23.810 28.610 5.145 1.00 26.92 74 ALA A C 1
ATOM 538 O O . ALA A 1 74 ? 24.124 27.601 4.512 1.00 27.15 74 ALA A O 1
ATOM 540 N N . LYS A 1 75 ? 24.624 29.206 6.006 1.00 23.53 75 LYS A N 1
ATOM 541 C CA . LYS A 1 75 ? 25.938 28.658 6.299 1.00 27.95 75 LYS A CA 1
ATOM 542 C C . LYS A 1 75 ? 25.832 28.055 7.691 1.00 33.79 75 LYS A C 1
ATOM 543 O O . LYS A 1 75 ? 25.968 28.753 8.692 1.00 30.63 75 LYS A O 1
ATOM 549 N N . VAL A 1 76 ? 25.552 26.758 7.747 1.00 27.19 76 VAL A N 1
ATOM 550 C CA . VAL A 1 76 ? 25.406 26.072 9.020 1.00 32.90 76 VAL A CA 1
ATOM 551 C C . VAL A 1 76 ? 26.194 24.781 9.018 1.00 27.76 76 VAL A C 1
ATOM 552 O O . VAL A 1 76 ? 26.079 23.980 8.089 1.00 31.96 76 VAL A O 1
ATOM 556 N N . GLU A 1 77 ? 26.994 24.576 10.059 1.00 30.69 77 GLU A N 1
ATOM 557 C CA . GLU A 1 77 ? 27.795 23.363 10.140 1.00 30.40 77 GLU A CA 1
ATOM 558 C C . GLU A 1 77 ? 27.072 22.247 10.856 1.00 28.38 77 GLU A C 1
ATOM 559 O O . GLU A 1 77 ? 26.856 22.304 12.070 1.00 23.73 77 GLU A O 1
ATOM 565 N N . ILE A 1 78 ? 26.715 21.228 10.080 1.00 26.51 78 ILE A N 1
ATOM 566 C CA . ILE A 1 78 ? 26.010 20.056 10.575 1.00 27.63 78 ILE A CA 1
ATOM 567 C C . ILE A 1 78 ? 26.906 18.846 10.341 1.00 28.55 78 ILE A C 1
ATOM 568 O O . ILE A 1 78 ? 27.307 18.588 9.210 1.00 35.28 78 ILE A O 1
ATOM 573 N N . VAL A 1 79 ? 27.204 18.093 11.395 1.00 26.27 79 VAL A N 1
ATOM 574 C CA . VAL A 1 79 ? 28.056 16.917 11.246 1.00 23.86 79 VAL A CA 1
ATOM 575 C C . VAL A 1 79 ? 27.340 15.637 11.670 1.00 27.83 79 VAL A C 1
ATOM 576 O O . VAL A 1 79 ? 26.929 15.503 12.826 1.00 24.23 79 VAL A O 1
ATOM 580 N N . ASN A 1 80 ? 27.196 14.699 10.735 1.00 22.64 80 ASN A N 1
ATOM 581 C CA . ASN A 1 80 ? 26.542 13.430 11.028 1.00 32.85 80 ASN A CA 1
ATOM 582 C C . ASN A 1 80 ? 27.223 12.690 12.170 1.00 36.21 80 ASN A C 1
ATOM 583 O O . ASN A 1 80 ? 28.443 12.736 12.312 1.00 39.54 80 ASN A O 1
ATOM 588 N N . SER A 1 81 ? 26.415 12.003 12.973 1.00 40.70 81 SER A N 1
ATOM 589 C CA . SER A 1 81 ? 26.896 11.223 14.110 1.00 43.76 81 SER A CA 1
ATOM 590 C C . SER A 1 81 ? 27.814 10.086 13.650 1.00 45.43 81 SER A C 1
ATOM 591 O O . SER A 1 81 ? 27.446 9.349 12.734 1.00 35.24 81 SER A O 1
ATOM 594 N N . ASN A 1 82 ? 28.984 9.949 14.290 1.00 50.23 82 ASN A N 1
ATOM 595 C CA . ASN A 1 82 ? 29.959 8.893 13.970 1.00 53.95 82 ASN A CA 1
ATOM 596 C C . ASN A 1 82 ? 29.138 7.647 13.662 1.00 52.08 82 ASN A C 1
ATOM 597 O O . ASN A 1 82 ? 28.745 7.445 12.512 1.00 66.84 82 ASN A O 1
ATOM 602 N N . PRO A 1 83 ? 28.912 6.754 14.650 1.00 39.44 83 PRO A N 1
ATOM 603 C CA . PRO A 1 83 ? 28.081 5.655 14.163 1.00 35.85 83 PRO A CA 1
ATOM 604 C C . PRO A 1 83 ? 26.698 6.308 14.168 1.00 33.46 83 PRO A C 1
ATOM 605 O O . PRO A 1 83 ? 26.420 7.148 15.030 1.00 32.50 83 PRO A O 1
ATOM 609 N N . LYS A 1 84 ? 25.854 5.968 13.201 1.00 36.96 84 LYS A N 1
ATOM 610 C CA . LYS A 1 84 ? 24.521 6.555 13.124 1.00 34.64 84 LYS A CA 1
ATOM 611 C C . LYS A 1 84 ? 23.831 6.520 14.479 1.00 35.37 84 LYS A C 1
ATOM 612 O O . LYS A 1 84 ? 23.113 7.453 14.846 1.00 34.46 84 LYS A O 1
ATOM 618 N N . GLY A 1 85 ? 24.066 5.448 15.228 1.00 35.83 85 GLY A N 1
ATOM 619 C CA . GLY A 1 85 ? 23.463 5.325 16.540 1.00 41.20 85 GLY A CA 1
ATOM 620 C C . GLY A 1 85 ? 23.998 4.150 17.334 1.00 39.42 85 GLY A C 1
ATOM 621 O O . GLY A 1 85 ? 24.649 3.264 16.783 1.00 35.51 85 GLY A O 1
ATOM 622 N N . LYS A 1 86 ? 23.713 4.149 18.633 1.00 33.36 86 LYS A N 1
ATOM 623 C CA . LYS A 1 86 ? 24.151 3.085 19.528 1.00 36.69 86 LYS A CA 1
ATOM 624 C C . LYS A 1 86 ? 23.014 2.659 20.457 1.00 37.58 86 LYS A C 1
ATOM 625 O O . LYS A 1 86 ? 21.968 3.316 20.523 1.00 33.60 86 LYS A O 1
ATOM 631 N N . ILE A 1 87 ? 23.229 1.567 21.186 1.00 32.04 87 ILE 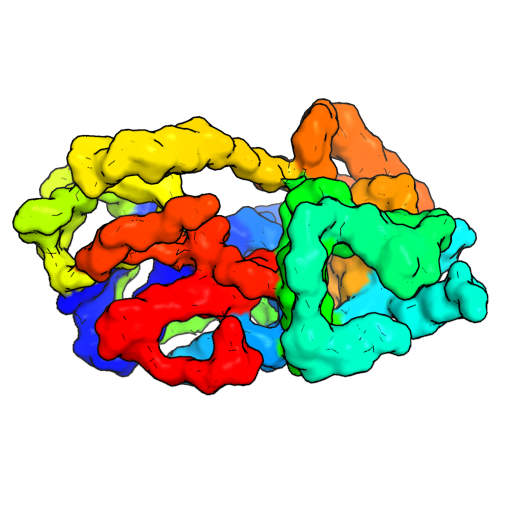A N 1
ATOM 632 C CA . ILE A 1 87 ? 22.211 1.037 22.086 1.00 34.39 87 ILE A CA 1
ATOM 633 C C . ILE A 1 87 ? 22.735 0.659 23.476 1.00 38.40 87 ILE A C 1
ATOM 634 O O . ILE A 1 87 ? 23.835 0.130 23.611 1.00 35.53 87 ILE A O 1
ATOM 639 N N . LEU A 1 88 ? 21.934 0.944 24.502 1.00 41.35 88 LEU A N 1
ATOM 640 C CA . LEU A 1 88 ? 22.277 0.621 25.887 1.00 35.76 88 LEU A CA 1
ATOM 641 C C . LEU A 1 88 ? 21.405 -0.551 26.301 1.00 38.74 88 LEU A C 1
ATOM 642 O O . LEU A 1 88 ? 20.197 -0.399 26.464 1.00 36.85 88 LEU A O 1
ATOM 647 N N . TRP A 1 89 ? 22.016 -1.716 26.476 1.00 36.51 89 TRP A N 1
ATOM 648 C CA . TRP A 1 89 ? 21.273 -2.911 26.850 1.00 39.16 89 TRP A CA 1
ATOM 649 C C . TRP A 1 89 ? 22.099 -3.805 27.764 1.00 40.47 89 TRP A C 1
ATOM 650 O O . TRP A 1 89 ? 23.279 -4.043 27.514 1.00 37.59 89 TRP A O 1
ATOM 661 N N . GLU A 1 90 ? 21.463 -4.286 28.828 1.00 40.90 90 GLU A N 1
ATOM 662 C CA . GLU A 1 90 ? 22.108 -5.153 29.810 1.00 45.57 90 GLU A CA 1
ATOM 663 C C . GLU A 1 90 ? 23.465 -4.622 30.269 1.00 45.61 90 GLU A C 1
ATOM 664 O O . GLU A 1 90 ? 24.448 -5.360 30.333 1.00 48.21 90 GLU A O 1
ATOM 670 N N . GLY A 1 91 ? 23.507 -3.329 30.571 1.00 44.07 91 GLY A N 1
ATOM 671 C CA . GLY A 1 91 ? 24.727 -2.708 31.056 1.00 44.85 91 GLY A CA 1
ATOM 672 C C . GLY A 1 91 ? 25.815 -2.351 30.061 1.00 51.75 91 GLY A C 1
ATOM 673 O O . GLY A 1 91 ? 26.913 -1.980 30.474 1.00 58.37 91 GLY A O 1
ATOM 674 N N . LYS A 1 92 ? 25.541 -2.448 28.764 1.00 51.76 92 LYS A N 1
ATOM 675 C CA . LYS A 1 92 ? 26.561 -2.112 27.772 1.00 54.52 92 LYS A CA 1
ATOM 676 C C . LYS A 1 92 ? 26.052 -1.238 26.622 1.00 51.69 92 LYS A C 1
ATOM 677 O O . LYS A 1 92 ? 24.968 -1.466 26.086 1.00 50.81 92 LYS A O 1
ATOM 683 N N . ILE A 1 93 ? 26.847 -0.235 26.256 1.00 45.76 93 ILE A N 1
ATOM 684 C CA . ILE A 1 93 ? 26.506 0.663 25.157 1.00 47.07 93 ILE A CA 1
ATOM 685 C C . ILE A 1 93 ? 27.291 0.205 23.942 1.00 43.48 93 ILE A C 1
ATOM 686 O O . ILE A 1 93 ? 28.516 0.315 23.908 1.00 52.34 93 ILE A O 1
ATOM 691 N N . PHE A 1 94 ? 26.589 -0.293 22.935 1.00 40.46 94 PHE A N 1
ATOM 692 C CA . PHE A 1 94 ? 27.261 -0.792 21.747 1.00 45.35 94 PHE A CA 1
ATOM 693 C C . PHE A 1 94 ? 26.731 -0.232 20.433 1.00 52.24 94 PHE A C 1
ATOM 694 O O . PHE A 1 94 ? 25.693 0.432 20.393 1.00 50.22 94 PHE A O 1
ATOM 702 N N . HIS A 1 95 ? 27.462 -0.519 19.360 1.00 51.51 95 HIS A N 1
ATOM 703 C CA . HIS A 1 95 ? 27.113 -0.073 18.018 1.00 51.92 95 HIS A CA 1
ATOM 704 C C . HIS A 1 95 ? 25.799 -0.725 17.601 1.00 50.93 95 HIS A C 1
ATOM 705 O O . HIS A 1 95 ? 25.576 -1.907 17.857 1.00 44.20 95 HIS A O 1
ATOM 712 N N . TYR A 1 96 ? 24.934 0.046 16.950 1.00 49.58 96 TYR A N 1
ATOM 713 C CA . TYR A 1 96 ? 23.639 -0.473 16.531 1.00 49.12 96 TYR A CA 1
ATOM 714 C C . TYR A 1 96 ? 23.736 -1.739 15.682 1.00 49.38 96 TYR A C 1
ATOM 715 O O . TYR A 1 96 ? 22.837 -2.577 15.720 1.00 37.45 96 TYR A O 1
ATOM 724 N N . ARG A 1 97 ? 24.817 -1.891 14.924 1.00 51.13 97 ARG A N 1
ATOM 725 C CA . ARG A 1 97 ? 24.969 -3.083 14.094 1.00 58.76 97 ARG A CA 1
ATOM 726 C C . ARG A 1 97 ? 25.006 -4.360 14.929 1.00 56.64 97 ARG A C 1
ATOM 727 O O . ARG A 1 97 ? 24.534 -5.406 14.489 1.00 55.67 97 ARG A O 1
ATOM 735 N N . GLU A 1 98 ? 25.562 -4.269 16.134 1.00 60.34 98 GLU A N 1
ATOM 736 C CA . GLU A 1 98 ? 25.664 -5.424 17.025 1.00 58.46 98 GLU A CA 1
ATOM 737 C C . GLU A 1 98 ? 24.290 -6.002 17.344 1.00 59.96 98 GLU A C 1
ATOM 738 O O . GLU A 1 98 ? 24.167 -7.158 17.747 1.00 60.42 98 GLU A O 1
ATOM 744 N N . SER A 1 99 ? 23.258 -5.189 17.156 1.00 61.52 99 SER A N 1
ATOM 745 C CA . SER A 1 99 ? 21.889 -5.602 17.433 1.00 60.22 99 SER A CA 1
ATOM 746 C C . SER A 1 99 ? 21.494 -6.944 16.810 1.00 64.70 99 SER A C 1
ATOM 747 O O . SER A 1 99 ? 20.742 -7.716 17.413 1.00 57.92 99 SER A O 1
ATOM 750 N N . TRP A 1 100 ? 21.996 -7.223 15.610 1.00 63.71 100 TRP A N 1
ATOM 751 C CA . TRP A 1 100 ? 21.663 -8.467 14.917 1.00 63.69 100 TRP A CA 1
ATOM 752 C C . TRP A 1 100 ? 21.965 -9.715 15.742 1.00 61.29 100 TRP A C 1
ATOM 753 O O . TRP A 1 100 ? 21.303 -10.741 15.588 1.00 68.97 100 TRP A O 1
ATOM 764 N N . LYS A 1 101 ? 22.964 -9.623 16.613 1.00 60.08 101 LYS A N 1
ATOM 765 C CA . LYS A 1 101 ? 23.363 -10.750 17.450 1.00 59.72 101 LYS A CA 1
ATOM 766 C C . LYS A 1 101 ? 22.252 -11.189 18.398 1.00 62.07 101 LYS A C 1
ATOM 767 O O . LYS A 1 101 ? 22.320 -12.265 18.991 1.00 65.41 101 LYS A O 1
ATOM 773 N N . PHE A 1 102 ? 21.232 -10.350 18.535 1.00 62.04 102 PHE A N 1
ATOM 774 C CA . PHE A 1 102 ? 20.102 -10.650 19.404 1.00 55.42 102 PHE A CA 1
ATOM 775 C C . PHE A 1 102 ? 18.980 -11.267 18.582 1.00 54.21 102 PHE A C 1
ATOM 776 O O . PHE A 1 102 ? 17.906 -11.563 19.101 1.00 54.67 102 PHE A O 1
ATOM 784 N N . LEU A 1 103 ? 19.240 -11.464 17.294 1.00 58.78 103 LEU A N 1
ATOM 785 C CA . LEU A 1 103 ? 18.255 -12.050 16.392 1.00 61.58 103 LEU A CA 1
ATOM 786 C C . LEU A 1 103 ? 18.740 -13.409 15.884 1.00 63.62 103 LEU A C 1
ATOM 787 O O . LEU A 1 103 ? 19.939 -13.689 15.886 1.00 61.96 103 LEU A O 1
ATOM 792 N N . SER A 1 104 ? 17.800 -14.242 15.447 1.00 66.11 104 SER A N 1
ATOM 793 C CA . SER A 1 104 ? 18.111 -15.572 14.931 1.00 64.68 104 SER A CA 1
ATOM 794 C C . SER A 1 104 ? 18.223 -15.552 13.406 1.00 68.89 104 SER A C 1
ATOM 795 O O . SER A 1 104 ? 17.932 -16.543 12.731 1.00 61.88 104 SER A O 1
ATOM 797 N N . LYS A 1 113 ? 16.499 -8.349 5.465 1.00 69.52 113 LYS A N 1
ATOM 798 C CA . LYS A 1 113 ? 15.183 -8.578 6.049 1.00 71.43 113 LYS A CA 1
ATOM 799 C C . LYS A 1 113 ? 14.115 -7.839 5.245 1.00 71.63 113 LYS A C 1
ATOM 800 O O . LYS A 1 113 ? 14.068 -7.947 4.017 1.00 70.21 113 LYS A O 1
ATOM 802 N N . LEU A 1 114 ? 13.254 -7.097 5.939 1.00 65.78 114 LEU A N 1
ATOM 803 C CA . LEU A 1 114 ? 12.207 -6.339 5.262 1.00 56.62 114 LEU A CA 1
ATOM 804 C C . LEU A 1 114 ? 12.752 -4.954 4.949 1.00 47.40 114 LEU A C 1
ATOM 805 O O . LEU A 1 114 ? 12.094 -4.150 4.294 1.00 45.30 114 LEU A O 1
ATOM 810 N N . LEU A 1 115 ? 13.960 -4.685 5.432 1.00 42.25 115 LEU A N 1
ATOM 811 C CA . LEU A 1 115 ? 14.613 -3.408 5.187 1.00 54.76 115 LEU A CA 1
ATOM 812 C C . LEU A 1 115 ? 14.884 -3.324 3.692 1.00 58.02 115 LEU A C 1
ATOM 813 O O . LEU A 1 115 ? 14.877 -2.244 3.102 1.00 62.59 115 LEU A O 1
ATOM 818 N N . ALA A 1 116 ? 15.122 -4.483 3.088 1.00 61.65 116 ALA A N 1
ATOM 819 C CA . ALA A 1 116 ? 15.384 -4.563 1.659 1.00 60.93 116 ALA A CA 1
ATOM 820 C C . ALA A 1 116 ? 14.114 -4.190 0.903 1.00 58.95 116 ALA A C 1
ATOM 821 O O . ALA A 1 116 ? 14.167 -3.532 -0.135 1.00 62.64 116 ALA A O 1
ATOM 823 N N . GLU A 1 117 ? 12.973 -4.614 1.434 1.00 58.41 117 GLU A N 1
ATOM 824 C CA . GLU A 1 117 ? 11.678 -4.330 0.824 1.00 57.88 117 GLU A CA 1
ATOM 825 C C . GLU A 1 117 ? 11.320 -2.854 0.936 1.00 59.38 117 GLU A C 1
ATOM 826 O O . GLU A 1 117 ? 10.788 -2.261 -0.005 1.00 58.06 117 GLU A O 1
ATOM 832 N N . ILE A 1 118 ? 11.600 -2.268 2.096 1.00 59.27 118 ILE A N 1
ATOM 833 C CA . ILE A 1 118 ? 11.323 -0.855 2.315 1.00 57.62 118 ILE A CA 1
ATOM 834 C C . ILE A 1 118 ? 12.251 -0.062 1.407 1.00 58.17 118 ILE A C 1
ATOM 835 O O . ILE A 1 118 ? 11.938 1.059 1.002 1.00 53.87 118 ILE A O 1
ATOM 840 N N . ARG A 1 119 ? 13.399 -0.660 1.095 1.00 59.68 119 ARG A N 1
ATOM 841 C CA . ARG A 1 119 ? 14.385 -0.043 0.213 1.00 62.58 119 ARG A CA 1
ATOM 842 C C . ARG A 1 119 ? 13.767 0.015 -1.181 1.00 61.59 119 ARG A C 1
ATOM 843 O O . ARG A 1 119 ? 13.901 1.012 -1.891 1.00 62.48 119 ARG A O 1
ATOM 859 N N . ASN A 1 121 ? 11.025 0.569 -1.924 1.00 74.72 121 ASN A N 1
ATOM 860 C CA . ASN A 1 121 ? 9.877 1.467 -1.867 1.00 76.84 121 ASN A CA 1
ATOM 861 C C . ASN A 1 121 ? 8.598 0.719 -1.494 1.00 72.83 121 ASN A C 1
ATOM 862 O O . ASN A 1 121 ? 7.573 1.337 -1.212 1.00 84.35 121 ASN A O 1
ATOM 867 N N . LYS A 1 122 ? 8.657 -0.608 -1.493 1.00 71.26 122 LYS A N 1
ATOM 868 C CA . LYS A 1 122 ? 7.488 -1.412 -1.159 1.00 69.22 122 LYS A CA 1
ATOM 869 C C . LYS A 1 122 ? 7.099 -1.283 0.309 1.00 68.89 122 LYS A C 1
ATOM 870 O O . LYS A 1 122 ? 7.801 -1.763 1.197 1.00 73.36 122 LYS A O 1
ATOM 876 N N . LEU A 1 123 ? 5.970 -0.622 0.550 1.00 65.71 123 LEU A N 1
ATOM 877 C CA . LEU A 1 123 ? 5.463 -0.405 1.900 1.00 61.85 123 LEU A CA 1
ATOM 878 C C . LEU A 1 123 ? 4.303 -1.345 2.224 1.00 62.09 123 LEU A C 1
ATOM 879 O O . LEU A 1 123 ? 3.664 -1.892 1.328 1.00 65.67 123 LEU A O 1
ATOM 884 N N . PRO A 1 124 ? 4.014 -1.538 3.520 1.00 62.29 124 PRO A N 1
ATOM 885 C CA . PRO A 1 124 ? 2.929 -2.417 3.961 1.00 65.70 124 PRO A CA 1
ATOM 886 C C . PRO A 1 124 ? 1.510 -1.947 3.650 1.00 70.02 124 PRO A C 1
ATOM 887 O O . PRO A 1 124 ? 1.104 -0.848 4.032 1.00 73.33 124 PRO A O 1
ATOM 891 N N . LYS A 1 125 ? 0.763 -2.800 2.955 1.00 69.83 125 LYS A N 1
ATOM 892 C CA . LYS A 1 125 ? -0.625 -2.519 2.600 1.00 69.39 125 LYS A CA 1
ATOM 893 C C . LYS A 1 125 ? -1.436 -2.740 3.874 1.00 66.00 125 LYS A C 1
ATOM 894 O O . LYS A 1 125 ? -2.599 -2.348 3.975 1.00 63.78 125 LYS A O 1
ATOM 900 N N . GLU A 1 126 ? -0.792 -3.375 4.846 1.00 66.02 126 GLU A N 1
ATOM 901 C CA . GLU A 1 126 ? -1.401 -3.672 6.136 1.00 68.28 126 GLU A CA 1
ATOM 902 C C . GLU A 1 126 ? -1.770 -2.392 6.883 1.00 65.88 126 GLU A C 1
ATOM 903 O O . GLU A 1 126 ? -1.055 -1.389 6.812 1.00 60.79 126 GLU A O 1
ATOM 909 N N . GLU A 1 127 ? -2.893 -2.434 7.593 1.00 62.42 127 GLU A N 1
ATOM 910 C CA . GLU A 1 127 ? -3.338 -1.300 8.392 1.00 62.16 127 GLU A CA 1
ATOM 911 C C . GLU A 1 127 ? -3.465 -1.793 9.827 1.00 55.83 127 GLU A C 1
ATOM 912 O O . GLU A 1 127 ? -4.560 -1.893 10.378 1.00 57.85 127 GLU A O 1
ATOM 918 N N . ILE A 1 128 ? -2.319 -2.112 10.418 1.00 49.70 128 ILE A N 1
ATOM 919 C CA . ILE A 1 128 ? -2.258 -2.611 11.783 1.00 43.53 128 ILE A CA 1
ATOM 920 C C . ILE A 1 128 ? -1.179 -1.858 12.563 1.00 47.92 128 ILE A C 1
ATOM 921 O O . ILE A 1 128 ? -0.320 -1.202 11.973 1.00 48.52 128 ILE A O 1
ATOM 926 N N . PRO A 1 129 ? -1.209 -1.946 13.904 1.00 48.33 129 PRO A N 1
ATOM 927 C CA . PRO A 1 129 ? -0.210 -1.258 14.726 1.00 39.90 129 PRO A CA 1
ATOM 928 C C . PRO A 1 129 ? 1.191 -1.673 14.312 1.00 40.58 129 PRO A C 1
ATOM 929 O O . PRO A 1 129 ? 1.392 -2.782 13.824 1.00 34.72 129 PRO A O 1
ATOM 933 N N . ALA A 1 130 ? 2.157 -0.785 14.523 1.00 38.32 130 ALA A N 1
ATOM 934 C CA . ALA A 1 130 ? 3.542 -1.061 14.166 1.00 34.28 130 ALA A CA 1
ATOM 935 C C . ALA A 1 130 ? 4.129 -2.241 14.948 1.00 35.24 130 ALA A C 1
ATOM 936 O O . ALA A 1 130 ? 4.875 -3.045 14.395 1.00 34.52 130 ALA A O 1
ATOM 938 N N . ASP A 1 131 ? 3.793 -2.347 16.230 1.00 32.81 131 ASP A N 1
ATOM 939 C CA . ASP A 1 131 ? 4.312 -3.438 17.053 1.00 37.80 131 ASP A CA 1
ATOM 940 C C . ASP A 1 131 ? 3.763 -4.779 16.578 1.00 37.74 131 ASP A C 1
ATOM 941 O O . ASP A 1 131 ? 4.423 -5.811 16.683 1.00 39.21 131 ASP A O 1
ATOM 946 N N . GLU A 1 132 ? 2.552 -4.751 16.040 1.00 45.76 132 GLU A N 1
ATOM 947 C CA . GLU A 1 132 ? 1.905 -5.956 15.551 1.00 42.05 132 GLU A CA 1
ATOM 948 C C . GLU A 1 132 ? 2.575 -6.438 14.274 1.00 45.37 132 GLU A C 1
ATOM 949 O O . GLU A 1 132 ? 2.854 -7.630 14.120 1.00 42.09 132 GLU A O 1
ATOM 955 N N . TRP A 1 133 ? 2.844 -5.505 13.365 1.00 39.51 133 TRP A N 1
ATOM 956 C CA . TRP A 1 133 ? 3.466 -5.854 12.098 1.00 37.65 133 TRP A CA 1
ATOM 957 C C . TRP A 1 133 ? 4.917 -6.301 12.264 1.00 40.80 133 TRP A C 1
ATOM 958 O O . TRP A 1 133 ? 5.398 -7.140 11.504 1.00 38.88 133 TRP A O 1
ATOM 969 N N . ILE A 1 134 ? 5.609 -5.768 13.268 1.00 37.04 134 ILE A N 1
ATOM 970 C CA . ILE A 1 134 ? 6.990 -6.171 13.510 1.00 36.95 134 ILE A CA 1
ATOM 971 C C . ILE A 1 134 ? 7.004 -7.622 14.013 1.00 39.18 134 ILE A C 1
ATOM 972 O O . ILE A 1 134 ? 7.822 -8.429 13.579 1.00 42.65 134 ILE A O 1
ATOM 977 N N . LYS A 1 135 ? 6.092 -7.955 14.922 1.00 39.94 135 LYS A N 1
ATOM 978 C CA . LYS A 1 135 ? 6.024 -9.314 15.450 1.00 47.27 135 LYS A CA 1
ATOM 979 C C . LYS A 1 135 ? 5.775 -10.329 14.331 1.00 49.79 135 LYS A C 1
ATOM 980 O O . LYS A 1 135 ? 6.376 -11.402 14.307 1.00 55.66 135 LYS A O 1
ATOM 986 N N . GLU A 1 136 ? 4.895 -9.980 13.398 1.00 50.01 136 GLU A N 1
ATOM 987 C CA . GLU A 1 136 ? 4.564 -10.868 12.292 1.00 52.42 136 GLU A CA 1
ATOM 988 C C . GLU A 1 136 ? 5.686 -10.978 11.260 1.00 56.30 136 GLU A C 1
ATOM 989 O O . GLU A 1 136 ? 6.158 -12.073 10.959 1.00 60.87 136 GLU A O 1
ATOM 995 N N . LYS A 1 137 ? 6.111 -9.838 10.726 1.00 55.17 137 LYS A N 1
ATOM 996 C CA . LYS A 1 137 ? 7.163 -9.801 9.714 1.00 50.87 137 LYS A CA 1
ATOM 997 C C . LYS A 1 137 ? 8.516 -10.301 10.214 1.00 49.73 137 LYS A C 1
ATOM 998 O O . LYS A 1 137 ? 9.255 -10.945 9.470 1.00 48.00 137 LYS A O 1
ATOM 1004 N N . ILE A 1 138 ? 8.843 -10.007 11.467 1.00 46.20 138 ILE A N 1
ATOM 1005 C CA . ILE A 1 138 ? 10.121 -10.436 12.024 1.00 48.04 138 ILE A CA 1
ATOM 1006 C C . ILE A 1 138 ? 9.964 -11.475 13.131 1.00 53.90 138 ILE A C 1
ATOM 1007 O O . ILE A 1 138 ? 10.534 -12.565 13.053 1.00 53.32 138 ILE A O 1
ATOM 1012 N N . GLY A 1 139 ? 9.193 -11.134 14.159 1.00 53.22 139 GLY A N 1
ATOM 1013 C CA . GLY A 1 139 ? 8.991 -12.052 15.263 1.00 48.70 139 GLY A CA 1
ATOM 1014 C C . GLY A 1 139 ? 8.988 -11.327 16.592 1.00 51.24 139 GLY A C 1
ATOM 1015 O O . GLY A 1 139 ? 9.486 -10.207 16.697 1.00 45.41 139 GLY A O 1
ATOM 1016 N N . GLU A 1 140 ? 8.431 -11.964 17.616 1.00 54.25 140 GLU A N 1
ATOM 1017 C CA . GLU A 1 140 ? 8.365 -11.347 18.931 1.00 51.76 140 GLU A CA 1
ATOM 1018 C C . GLU A 1 140 ? 9.685 -11.388 19.683 1.00 52.14 140 GLU A C 1
ATOM 1019 O O . GLU A 1 140 ? 9.812 -12.087 20.689 1.00 51.62 140 GLU A O 1
ATOM 1025 N N . ASN A 1 141 ? 10.666 -10.630 19.199 1.00 49.71 141 ASN A N 1
ATOM 1026 C CA . ASN A 1 141 ? 11.973 -10.580 19.844 1.00 49.17 141 ASN A CA 1
ATOM 1027 C C . ASN A 1 141 ? 11.986 -9.492 20.917 1.00 50.88 141 ASN A C 1
ATOM 1028 O O . ASN A 1 141 ? 11.922 -8.301 20.616 1.00 44.52 141 ASN A O 1
ATOM 1033 N N . GLU A 1 142 ? 12.073 -9.924 22.171 1.00 50.25 142 GLU A N 1
ATOM 1034 C CA . GLU A 1 142 ? 12.072 -9.035 23.327 1.00 49.13 142 GLU A CA 1
ATOM 1035 C C . GLU A 1 142 ? 13.059 -7.868 23.239 1.00 52.19 142 GLU A C 1
ATOM 1036 O O . GLU A 1 142 ? 12.826 -6.803 23.818 1.00 55.18 142 GLU A O 1
ATOM 1042 N N . PHE A 1 143 ? 14.157 -8.062 22.519 1.00 47.97 143 PHE A N 1
ATOM 1043 C CA . PHE A 1 143 ? 15.157 -7.008 22.374 1.00 43.26 143 PHE A CA 1
ATOM 1044 C C . PHE A 1 143 ? 14.748 -5.981 21.322 1.00 43.45 143 PHE A C 1
ATOM 1045 O O . PHE A 1 143 ? 14.783 -4.773 21.567 1.00 43.20 143 PHE A O 1
ATOM 1053 N N . LEU A 1 144 ? 14.368 -6.479 20.150 1.00 36.47 144 LEU A N 1
ATOM 1054 C CA . LEU A 1 144 ? 13.975 -5.636 19.035 1.00 38.64 144 LEU A CA 1
ATOM 1055 C C . LEU A 1 144 ? 12.775 -4.748 19.345 1.00 37.82 144 LEU A C 1
ATOM 1056 O O . LEU A 1 144 ? 12.792 -3.551 19.055 1.00 35.65 144 LEU A O 1
ATOM 1061 N N . LEU A 1 145 ? 11.736 -5.335 19.927 1.00 31.76 145 LEU A N 1
ATOM 1062 C CA . LEU A 1 145 ? 10.530 -4.588 20.263 1.00 38.11 145 LEU A CA 1
ATOM 1063 C C . LEU A 1 145 ? 10.824 -3.502 21.291 1.00 36.43 145 LEU A C 1
ATOM 1064 O O . LEU A 1 145 ? 10.177 -2.451 21.307 1.00 30.28 145 LEU A O 1
ATOM 1069 N N . SER A 1 146 ? 11.814 -3.762 22.136 1.00 31.63 146 SER A N 1
ATOM 1070 C CA . SER A 1 146 ? 12.214 -2.824 23.170 1.00 31.94 146 SER A CA 1
ATOM 1071 C C . SER A 1 146 ? 12.961 -1.644 22.547 1.00 32.22 146 SER A C 1
ATOM 1072 O O . SER A 1 146 ? 12.719 -0.492 22.899 1.00 32.09 146 SER A O 1
ATOM 1075 N N . VAL A 1 147 ? 13.873 -1.935 21.625 1.00 32.88 147 VAL A N 1
ATOM 1076 C CA . VAL A 1 147 ? 14.626 -0.881 20.955 1.00 22.92 147 VAL A CA 1
ATOM 1077 C C . VAL A 1 147 ? 13.703 -0.027 20.080 1.00 27.88 147 VAL A C 1
ATOM 1078 O O . VAL A 1 147 ? 13.831 1.193 20.053 1.00 27.02 147 VAL A O 1
ATOM 1082 N N . LEU A 1 148 ? 12.774 -0.668 19.371 1.00 26.87 148 LEU A N 1
ATOM 1083 C CA . LEU A 1 148 ? 11.848 0.057 18.510 1.00 26.10 148 LEU A CA 1
ATOM 1084 C C . LEU A 1 148 ? 10.899 0.915 19.328 1.00 28.64 148 LEU A C 1
ATOM 1085 O O . LEU A 1 148 ? 10.372 1.906 18.827 1.00 27.00 148 LEU A O 1
ATOM 1090 N N . GLU A 1 149 ? 10.685 0.527 20.585 1.00 25.94 149 GLU A N 1
ATOM 1091 C CA . GLU A 1 149 ? 9.818 1.279 21.487 1.00 23.30 149 GLU A CA 1
ATOM 1092 C C . GLU A 1 149 ? 10.560 2.557 21.873 1.00 25.42 149 GLU A C 1
ATOM 1093 O O . GLU A 1 149 ? 9.954 3.617 22.024 1.00 28.76 149 GLU A O 1
ATOM 1099 N N . SER A 1 150 ? 11.876 2.452 22.037 1.00 25.02 150 SER A N 1
ATOM 1100 C CA . SER A 1 150 ? 12.682 3.619 22.371 1.00 29.61 150 SER A CA 1
ATOM 1101 C C . SER A 1 150 ? 12.709 4.550 21.159 1.00 25.57 150 SER A C 1
ATOM 1102 O O . SER A 1 150 ? 12.578 5.766 21.291 1.00 25.47 150 SER A O 1
ATOM 1105 N N . PHE A 1 151 ? 12.872 3.968 19.977 1.00 25.56 151 PHE A N 1
ATOM 1106 C CA . PHE A 1 151 ? 12.885 4.754 18.753 1.00 28.65 151 PHE A CA 1
ATOM 1107 C C . PHE A 1 151 ? 11.582 5.550 18.642 1.00 24.73 151 PHE A C 1
ATOM 1108 O O . PHE A 1 151 ? 11.603 6.753 18.394 1.00 24.31 151 PHE A O 1
ATOM 1116 N N . ALA A 1 152 ? 10.453 4.868 18.827 1.00 23.12 152 ALA A N 1
ATOM 1117 C CA . ALA A 1 152 ? 9.141 5.505 18.743 1.00 26.10 152 ALA A CA 1
ATOM 1118 C C . ALA A 1 152 ? 8.999 6.611 19.783 1.00 28.54 152 ALA A C 1
ATOM 1119 O O . ALA A 1 152 ? 8.435 7.672 19.502 1.00 27.87 152 ALA A O 1
ATOM 1121 N N . GLY A 1 153 ? 9.511 6.366 20.986 1.00 29.34 153 GLY A N 1
ATOM 1122 C CA . GLY A 1 153 ? 9.423 7.373 22.030 1.00 23.82 153 GLY A CA 1
ATOM 1123 C C . GLY A 1 153 ? 10.269 8.590 21.695 1.00 28.30 153 GLY A C 1
ATOM 1124 O O . GLY A 1 153 ? 9.826 9.728 21.823 1.00 20.46 153 GLY A O 1
ATOM 1125 N N . TRP A 1 154 ? 11.489 8.343 21.236 1.00 24.72 154 TRP A N 1
ATOM 1126 C CA . TRP A 1 154 ? 12.411 9.414 20.888 1.00 24.84 154 TRP A CA 1
ATOM 1127 C C . TRP A 1 154 ? 11.979 10.203 19.646 1.00 28.01 154 TRP A C 1
ATOM 1128 O O . TRP A 1 154 ? 11.804 11.423 19.704 1.00 25.69 154 TRP A O 1
ATOM 1139 N N . ALA A 1 155 ? 11.792 9.514 18.525 1.00 21.97 155 ALA A N 1
ATOM 1140 C CA . ALA A 1 155 ? 11.412 10.194 17.293 1.00 21.04 155 ALA A CA 1
ATOM 1141 C C . ALA A 1 155 ? 9.976 10.700 17.223 1.00 23.67 155 ALA A C 1
ATOM 1142 O O . ALA A 1 155 ? 9.721 11.733 16.597 1.00 27.04 155 ALA A O 1
ATOM 1144 N N . ASP A 1 156 ? 9.041 10.006 17.870 1.00 23.93 156 ASP A N 1
ATOM 1145 C CA . ASP A 1 156 ? 7.638 10.408 17.791 1.00 19.82 156 ASP A CA 1
ATOM 1146 C C . ASP A 1 156 ? 6.903 10.613 19.117 1.00 19.92 156 ASP A C 1
ATOM 1147 O O . ASP A 1 156 ? 5.709 10.904 19.119 1.00 19.57 156 ASP A O 1
ATOM 1152 N N . SER A 1 157 ? 7.604 10.453 20.235 1.00 21.87 157 SER A N 1
ATOM 1153 C CA . SER A 1 157 ? 6.993 10.625 21.547 1.00 25.30 157 SER A CA 1
ATOM 1154 C C . SER A 1 157 ? 5.757 9.763 21.795 1.00 24.26 157 SER A C 1
ATOM 1155 O O . SER A 1 157 ? 4.843 10.183 22.498 1.00 21.76 157 SER A O 1
ATOM 1158 N N . VAL A 1 158 ? 5.724 8.571 21.212 1.00 23.84 158 VAL A N 1
ATOM 1159 C CA . VAL A 1 158 ? 4.603 7.654 21.404 1.00 22.95 158 VAL A CA 1
ATOM 1160 C C . VAL A 1 158 ? 5.147 6.238 21.504 1.00 24.28 158 VAL A C 1
ATOM 1161 O O . VAL A 1 158 ? 6.337 6.004 21.280 1.00 22.63 158 VAL A O 1
ATOM 1165 N N . SER A 1 159 ? 4.276 5.302 21.860 1.00 23.27 159 SER A N 1
ATOM 1166 C CA . SER A 1 159 ? 4.665 3.905 21.965 1.00 25.74 159 SER A CA 1
ATOM 1167 C C . SER A 1 159 ? 4.547 3.300 20.578 1.00 30.09 159 SER A C 1
ATOM 1168 O O . SER A 1 159 ? 3.806 3.807 19.731 1.00 25.40 159 SER A O 1
ATOM 1171 N N . LEU A 1 160 ? 5.278 2.217 20.349 1.00 29.67 160 LEU A N 1
ATOM 1172 C CA . LEU A 1 160 ? 5.262 1.548 19.058 1.00 34.33 160 LEU A CA 1
ATOM 1173 C C . LEU A 1 160 ? 3.831 1.221 18.621 1.00 33.81 160 LEU A C 1
ATOM 1174 O O . LEU A 1 160 ? 3.480 1.366 17.447 1.00 36.94 160 LEU A O 1
ATOM 1179 N N . SER A 1 161 ? 3.000 0.799 19.569 1.00 36.80 161 SER A N 1
ATOM 1180 C CA . SER A 1 161 ? 1.614 0.463 19.254 1.00 32.78 161 SER A CA 1
ATOM 1181 C C . SER A 1 161 ? 0.805 1.690 18.828 1.00 35.04 161 SER A C 1
ATOM 1182 O O . SER A 1 161 ? -0.305 1.556 18.311 1.00 35.19 161 SER A O 1
ATOM 1185 N N . ASP A 1 162 ? 1.361 2.882 19.032 1.00 31.96 162 ASP A N 1
ATOM 1186 C CA . ASP A 1 162 ? 0.671 4.110 18.648 1.00 32.07 162 ASP A CA 1
ATOM 1187 C C . ASP A 1 162 ? 0.954 4.513 17.203 1.00 31.23 162 ASP A C 1
ATOM 1188 O O . ASP A 1 162 ? 0.328 5.433 16.672 1.00 36.47 162 ASP A O 1
ATOM 1193 N N . LEU A 1 163 ? 1.905 3.836 16.574 1.00 28.50 163 LEU A N 1
ATOM 1194 C CA . LEU A 1 163 ? 2.249 4.114 15.182 1.00 33.42 163 LEU A CA 1
ATOM 1195 C C . LEU A 1 163 ? 1.641 3.033 14.294 1.00 31.76 163 LEU A C 1
ATOM 1196 O O . LEU A 1 163 ? 1.480 1.894 14.729 1.00 34.63 163 LEU A O 1
ATOM 1201 N N . THR A 1 164 ? 1.285 3.388 13.062 1.00 34.49 164 THR A N 1
ATOM 1202 C CA . THR A 1 164 ? 0.738 2.404 12.132 1.00 23.95 164 THR A CA 1
ATOM 1203 C C . THR A 1 164 ? 1.950 1.733 11.491 1.00 30.79 164 THR A C 1
ATOM 1204 O O . THR A 1 164 ? 3.055 2.267 11.552 1.00 35.15 164 THR A O 1
ATOM 1208 N N . ALA A 1 165 ? 1.758 0.568 10.886 1.00 33.01 165 ALA A N 1
ATOM 1209 C CA . ALA A 1 165 ? 2.875 -0.128 10.261 1.00 32.04 165 ALA A CA 1
ATOM 1210 C C . ALA A 1 165 ? 3.423 0.742 9.136 1.00 23.21 165 ALA A C 1
ATOM 1211 O O . ALA A 1 165 ? 4.621 0.793 8.907 1.00 25.98 165 ALA A O 1
ATOM 1213 N N . LEU A 1 166 ? 2.519 1.426 8.446 1.00 28.77 166 LEU A N 1
ATOM 1214 C CA . LEU A 1 166 ? 2.876 2.295 7.337 1.00 33.92 166 LEU A CA 1
ATOM 1215 C C . LEU A 1 166 ? 3.731 3.473 7.788 1.00 30.60 166 LEU A C 1
ATOM 1216 O O . LEU A 1 166 ? 4.725 3.802 7.146 1.00 32.97 166 LEU A O 1
ATOM 1221 N N . GLU A 1 167 ? 3.346 4.109 8.891 1.00 27.76 167 GLU A N 1
ATOM 1222 C CA . GLU A 1 167 ? 4.106 5.245 9.396 1.00 25.17 167 GLU A CA 1
ATOM 1223 C C . GLU A 1 167 ? 5.513 4.817 9.776 1.00 29.16 167 GLU A C 1
ATOM 1224 O O . GLU A 1 167 ? 6.482 5.486 9.419 1.00 26.49 167 GLU A O 1
ATOM 1230 N N . LEU A 1 168 ? 5.631 3.699 10.491 1.00 26.27 168 LEU A N 1
ATOM 1231 C CA . LEU A 1 168 ? 6.951 3.211 10.886 1.00 27.96 168 LEU A CA 1
ATOM 1232 C C . LEU A 1 168 ? 7.771 2.857 9.655 1.00 28.49 168 LEU A C 1
ATOM 1233 O O . LEU A 1 168 ? 8.972 3.126 9.595 1.00 25.95 168 LEU A O 1
ATOM 1238 N N . ALA A 1 169 ? 7.115 2.237 8.679 1.00 31.87 169 ALA A N 1
ATOM 1239 C CA . ALA A 1 169 ? 7.784 1.847 7.445 1.00 30.89 169 ALA A CA 1
ATOM 1240 C C . ALA A 1 169 ? 8.334 3.086 6.746 1.00 25.60 169 ALA A C 1
ATOM 1241 O O . ALA A 1 169 ? 9.458 3.080 6.253 1.00 26.37 169 ALA A O 1
ATOM 1243 N N . LYS A 1 170 ? 7.539 4.148 6.704 1.00 27.45 170 LYS A N 1
ATOM 1244 C CA . LYS A 1 170 ? 7.976 5.379 6.052 1.00 24.24 170 LYS A CA 1
ATOM 1245 C C . LYS A 1 170 ? 9.132 6.040 6.795 1.00 27.37 170 LYS A C 1
ATOM 1246 O O . LYS A 1 170 ? 10.032 6.614 6.177 1.00 27.41 170 LYS A O 1
ATOM 1252 N N . GLU A 1 171 ? 9.118 5.957 8.120 1.00 28.94 171 GLU A N 1
ATOM 1253 C CA . GLU A 1 171 ? 10.207 6.523 8.908 1.00 26.05 171 GLU A CA 1
ATOM 1254 C C . GLU A 1 171 ? 11.447 5.647 8.712 1.00 30.25 171 GLU A C 1
ATOM 1255 O O . GLU A 1 171 ? 12.583 6.127 8.757 1.00 24.95 171 GLU A O 1
ATOM 1261 N N . ILE A 1 172 ? 11.225 4.356 8.481 1.00 22.65 172 ILE A N 1
ATOM 1262 C CA . ILE A 1 172 ? 12.332 3.445 8.240 1.00 27.18 172 ILE A CA 1
ATOM 1263 C C . ILE A 1 172 ? 12.913 3.796 6.869 1.00 22.88 172 ILE A C 1
ATOM 1264 O O . ILE A 1 172 ? 14.119 3.806 6.687 1.00 29.69 172 ILE A O 1
ATOM 1269 N N . ARG A 1 173 ? 12.048 4.090 5.905 1.00 24.57 173 ARG A N 1
ATOM 1270 C CA . ARG A 1 173 ? 12.527 4.465 4.582 1.00 30.24 173 ARG A CA 1
ATOM 1271 C C . ARG A 1 173 ? 13.383 5.737 4.690 1.00 27.96 173 ARG A C 1
ATOM 1272 O O . ARG A 1 173 ? 14.476 5.817 4.129 1.00 28.99 173 ARG A O 1
ATOM 1280 N N . ALA A 1 174 ? 12.884 6.726 5.425 1.00 21.82 174 ALA A N 1
ATOM 1281 C CA . ALA A 1 174 ? 13.621 7.973 5.607 1.00 26.73 174 ALA A CA 1
ATOM 1282 C C . ALA A 1 174 ? 15.012 7.699 6.182 1.00 22.68 174 ALA A C 1
ATOM 1283 O O . ALA A 1 174 ? 15.993 8.335 5.787 1.00 32.53 174 ALA A O 1
ATOM 1285 N N . ALA A 1 175 ? 15.103 6.756 7.114 1.00 24.78 175 ALA A N 1
ATOM 1286 C CA . ALA A 1 175 ? 16.394 6.434 7.723 1.00 25.92 175 ALA A CA 1
ATOM 1287 C C . ALA A 1 175 ? 17.326 5.759 6.715 1.00 28.85 175 ALA A C 1
ATOM 1288 O O . ALA A 1 175 ? 18.541 5.983 6.727 1.00 27.31 175 ALA A O 1
ATOM 1290 N N . LEU A 1 176 ? 16.760 4.934 5.839 1.00 29.59 176 LEU A N 1
ATOM 1291 C CA . LEU A 1 176 ? 17.568 4.251 4.827 1.00 34.91 176 LEU A CA 1
ATOM 1292 C C . LEU A 1 176 ? 18.058 5.261 3.792 1.00 29.52 176 LEU A C 1
ATOM 1293 O O . LEU A 1 176 ? 19.197 5.196 3.327 1.00 30.87 176 LEU A O 1
ATOM 1298 N N . ARG A 1 177 ? 17.193 6.206 3.444 1.00 30.61 177 ARG A N 1
ATOM 1299 C CA . ARG A 1 177 ? 17.533 7.220 2.455 1.00 31.64 177 ARG A CA 1
ATOM 1300 C C . ARG A 1 177 ? 18.485 8.293 2.954 1.00 32.07 177 ARG A C 1
ATOM 1301 O O . ARG A 1 177 ? 19.512 8.549 2.327 1.00 29.35 177 ARG A O 1
ATOM 1309 N N . TRP A 1 178 ? 18.148 8.910 4.085 1.00 23.14 178 TRP A N 1
ATOM 1310 C CA . TRP A 1 178 ? 18.947 10.009 4.611 1.00 25.39 178 TRP A CA 1
ATOM 1311 C C . TRP A 1 178 ? 19.882 9.696 5.758 1.00 26.78 178 TRP A C 1
ATOM 1312 O O . TRP A 1 178 ? 20.577 10.586 6.246 1.00 24.52 178 TRP A O 1
ATOM 1323 N N . GLY A 1 179 ? 19.893 8.442 6.201 1.00 23.56 179 GLY A N 1
ATOM 1324 C CA . GLY A 1 179 ? 20.793 8.056 7.271 1.00 21.39 179 GLY A CA 1
ATOM 1325 C C . GLY A 1 179 ? 20.458 8.512 8.676 1.00 26.14 179 GLY A C 1
ATOM 1326 O O . GLY A 1 179 ? 19.296 8.759 9.000 1.00 28.85 179 GLY A O 1
ATOM 1327 N N . GLY A 1 180 ? 21.498 8.612 9.505 1.00 19.98 180 GLY A N 1
ATOM 1328 C CA . GLY A 1 180 ? 21.349 9.013 10.892 1.00 20.62 180 GLY A CA 1
ATOM 1329 C C . GLY A 1 180 ? 21.381 10.509 11.129 1.00 24.10 180 GLY A C 1
ATOM 1330 O O . GLY A 1 180 ? 21.480 11.285 10.181 1.00 16.51 180 GLY A O 1
ATOM 1331 N N . PRO A 1 181 ? 21.334 10.940 12.402 1.00 22.29 181 PRO A N 1
ATOM 1332 C CA . PRO A 1 181 ? 21.343 12.340 12.827 1.00 29.71 181 PRO A CA 1
ATOM 1333 C C . PRO A 1 181 ? 22.680 13.051 12.732 1.00 28.16 181 PRO A C 1
ATOM 1334 O O . PRO A 1 181 ? 23.707 12.454 12.416 1.00 34.37 181 PRO A O 1
ATOM 1338 N N . GLY A 1 182 ? 22.643 14.345 13.032 1.00 28.95 182 GLY A N 1
ATOM 1339 C CA . GLY A 1 182 ? 23.836 15.163 13.002 1.00 28.40 182 GLY A CA 1
ATOM 1340 C C . GLY A 1 182 ? 23.681 16.315 13.969 1.00 32.73 182 GLY A C 1
ATOM 1341 O O . GLY A 1 182 ? 22.571 16.811 14.177 1.00 28.72 182 GLY A O 1
ATOM 1342 N N . LEU A 1 183 ? 24.795 16.727 14.567 1.00 31.96 183 LEU A N 1
ATOM 1343 C CA . LEU A 1 183 ? 24.818 17.830 15.518 1.00 26.09 183 LEU A CA 1
ATOM 1344 C C . LEU A 1 183 ? 25.058 19.147 14.786 1.00 26.68 183 LEU A C 1
ATOM 1345 O O . LEU A 1 183 ? 25.639 19.169 13.701 1.00 26.52 183 LEU A O 1
ATOM 1350 N N . ILE A 1 184 ? 24.616 20.241 15.399 1.00 25.02 184 ILE A N 1
ATOM 1351 C CA . ILE A 1 184 ? 24.745 21.568 14.820 1.00 27.62 184 ILE A CA 1
ATOM 1352 C C . ILE A 1 184 ? 25.726 22.445 15.599 1.00 25.97 184 ILE A C 1
ATOM 1353 O O . ILE A 1 184 ? 25.508 22.730 16.775 1.00 21.32 184 ILE A O 1
ATOM 1358 N N . ARG A 1 185 ? 26.795 22.889 14.953 1.00 23.51 185 ARG A N 1
ATOM 1359 C CA . ARG A 1 185 ? 27.742 23.752 15.650 1.00 26.79 185 ARG A CA 1
ATOM 1360 C C . ARG A 1 185 ? 27.001 25.039 15.971 1.00 29.95 185 ARG A C 1
ATOM 1361 O O . ARG A 1 185 ? 26.307 25.601 15.109 1.00 27.91 185 ARG A O 1
ATOM 1369 N N . GLY A 1 186 ? 27.127 25.490 17.216 1.00 27.86 186 GLY A N 1
ATOM 1370 C CA . GLY A 1 186 ? 26.449 26.703 17.632 1.00 24.39 186 GLY A CA 1
ATOM 1371 C C . GLY A 1 186 ? 25.052 26.426 18.155 1.00 29.54 186 GLY A C 1
ATOM 1372 O O . GLY A 1 186 ? 24.362 27.337 18.605 1.00 28.14 186 GLY A O 1
ATOM 1373 N N . GLY A 1 187 ? 24.631 25.166 18.102 1.00 31.51 187 GLY A N 1
ATOM 1374 C CA . GLY A 1 187 ? 23.306 24.814 18.584 1.00 22.87 187 GLY A CA 1
ATOM 1375 C C . GLY A 1 187 ? 22.212 25.207 17.608 1.00 26.43 187 GLY A C 1
ATOM 1376 O O . GLY A 1 187 ? 22.499 25.661 16.499 1.00 29.91 187 GLY A O 1
ATOM 1377 N N . CYS A 1 188 ? 20.958 25.037 18.018 1.00 24.73 188 CYS A N 1
ATOM 1378 C CA . CYS A 1 188 ? 19.820 25.376 17.169 1.00 23.33 188 CYS A CA 1
ATOM 1379 C C . CYS A 1 188 ? 19.842 26.837 16.720 1.00 21.05 188 CYS A C 1
ATOM 1380 O O . CYS A 1 188 ? 19.447 27.152 15.599 1.00 27.39 188 CYS A O 1
ATOM 1383 N N . LYS A 1 189 ? 20.292 27.729 17.596 1.00 26.35 189 LYS A N 1
ATOM 1384 C CA . LYS A 1 189 ? 20.332 29.152 17.267 1.00 27.61 189 LYS A CA 1
ATOM 1385 C C . LYS A 1 189 ? 21.125 29.467 15.999 1.00 27.68 189 LYS A C 1
ATOM 1386 O O . LYS A 1 189 ? 20.849 30.465 15.318 1.00 27.78 189 LYS A O 1
ATOM 1392 N N . ALA A 1 190 ? 22.102 28.623 15.676 1.00 18.25 190 ALA A N 1
ATOM 1393 C CA . ALA A 1 190 ? 22.919 28.849 14.485 1.00 30.39 190 ALA A CA 1
ATOM 1394 C C . ALA A 1 190 ? 22.019 28.890 13.255 1.00 29.33 190 ALA A C 1
ATOM 1395 O O . ALA A 1 190 ? 22.196 29.713 12.362 1.00 22.25 190 ALA A O 1
ATOM 1397 N N . VAL A 1 191 ? 21.038 28.002 13.224 1.00 23.28 191 VAL A N 1
ATOM 1398 C CA . VAL A 1 191 ? 20.115 27.952 12.105 1.00 21.98 191 VAL A CA 1
ATOM 1399 C C . VAL A 1 191 ? 19.223 29.192 12.079 1.00 15.00 191 VAL A C 1
ATOM 1400 O O . VAL A 1 191 ? 18.996 29.799 11.029 1.00 20.63 191 VAL A O 1
ATOM 1404 N N . ILE A 1 192 ? 18.722 29.560 13.248 1.00 18.46 192 ILE A N 1
ATOM 1405 C CA . ILE A 1 192 ? 17.850 30.708 13.376 1.00 23.30 192 ILE A CA 1
ATOM 1406 C C . ILE A 1 192 ? 18.545 31.988 12.926 1.00 25.05 192 ILE A C 1
ATOM 1407 O O . ILE A 1 192 ? 17.955 32.796 12.210 1.00 26.64 192 ILE A O 1
ATOM 1412 N N . ASP A 1 193 ? 19.796 32.170 13.344 1.00 28.93 193 ASP A N 1
ATOM 1413 C CA . ASP A 1 193 ? 20.550 33.370 12.974 1.00 22.67 193 ASP A CA 1
ATOM 1414 C C . ASP A 1 193 ? 20.714 33.481 11.460 1.00 18.45 193 ASP A C 1
ATOM 1415 O O . ASP A 1 193 ? 20.615 34.568 10.891 1.00 26.72 193 ASP A O 1
ATOM 1420 N N . GLU A 1 194 ? 20.952 32.353 10.804 1.00 21.45 194 GLU A N 1
ATOM 1421 C CA . GLU A 1 194 ? 21.110 32.358 9.355 1.00 18.26 194 GLU A CA 1
ATOM 1422 C C . GLU A 1 194 ? 19.804 32.662 8.620 1.00 24.99 194 GLU A C 1
ATOM 1423 O O . GLU A 1 194 ? 19.804 33.402 7.637 1.00 26.10 194 GLU A O 1
ATOM 1429 N N . LEU A 1 195 ? 18.690 32.105 9.091 1.00 22.32 195 LEU A N 1
ATOM 1430 C CA . LEU A 1 195 ? 17.409 32.365 8.438 1.00 19.62 195 LEU A CA 1
ATOM 1431 C C . LEU A 1 195 ? 17.022 33.834 8.602 1.00 17.29 195 LEU A C 1
ATOM 1432 O O . LEU A 1 195 ? 16.463 34.439 7.686 1.00 20.55 195 LEU A O 1
ATOM 1437 N N . GLU A 1 196 ? 17.315 34.398 9.772 1.00 21.18 196 GLU A N 1
ATOM 1438 C CA . GLU A 1 196 ? 17.019 35.804 10.044 1.00 25.35 196 GLU A CA 1
ATOM 1439 C C . GLU A 1 196 ? 17.838 36.697 9.109 1.00 27.12 196 GLU A C 1
ATOM 1440 O O . GLU A 1 196 ? 17.328 37.681 8.562 1.00 23.54 196 GLU A O 1
ATOM 1446 N N . ARG A 1 197 ? 19.108 36.351 8.927 1.00 21.39 197 ARG A N 1
ATOM 1447 C CA . ARG A 1 197 ? 19.979 37.128 8.049 1.00 24.70 197 ARG A CA 1
ATOM 1448 C C . ARG A 1 197 ? 19.484 37.075 6.608 1.00 28.87 197 ARG A C 1
ATOM 1449 O O . ARG A 1 197 ? 19.472 38.086 5.910 1.00 33.41 197 ARG A O 1
ATOM 1457 N N . ILE A 1 198 ? 19.078 35.889 6.167 1.00 25.27 198 ILE A N 1
ATOM 1458 C CA . ILE A 1 198 ? 18.612 35.710 4.799 1.00 24.59 198 ILE A CA 1
ATOM 1459 C C . ILE A 1 198 ? 17.347 36.503 4.511 1.00 20.60 198 ILE A C 1
ATOM 1460 O O . ILE A 1 198 ? 17.181 37.050 3.416 1.00 27.41 198 ILE A O 1
ATOM 1465 N N . ILE A 1 199 ? 16.453 36.557 5.488 1.00 21.82 199 ILE A N 1
ATOM 1466 C CA . ILE A 1 199 ? 15.208 37.299 5.331 1.00 23.08 199 ILE A CA 1
ATOM 1467 C C . ILE A 1 199 ? 15.474 38.808 5.287 1.00 25.10 199 ILE A C 1
ATOM 1468 O O . ILE A 1 199 ? 14.911 39.531 4.461 1.00 20.78 199 ILE A O 1
ATOM 1481 N N . GLU A 1 201 ? 18.291 40.322 4.486 1.00 34.45 201 GLU A N 1
ATOM 1482 C CA . GLU A 1 201 ? 19.089 40.715 3.332 1.00 34.56 201 GLU A CA 1
ATOM 1483 C C . GLU A 1 201 ? 18.301 40.563 2.035 1.00 34.91 201 GLU A C 1
ATOM 1484 O O . GLU A 1 201 ? 18.789 40.890 0.958 1.00 32.04 201 GLU A O 1
ATOM 1490 N N . ASN A 1 202 ? 17.071 40.075 2.136 1.00 31.65 202 ASN A N 1
ATOM 1491 C CA . ASN A 1 202 ? 16.244 39.907 0.952 1.00 28.77 202 ASN A CA 1
ATOM 1492 C C . ASN A 1 202 ? 14.963 40.723 1.030 1.00 31.48 202 ASN A C 1
ATOM 1493 O O . ASN A 1 202 ? 13.887 40.256 0.643 1.00 30.74 202 ASN A O 1
ATOM 1498 N N . LYS A 1 203 ? 15.096 41.941 1.550 1.00 34.59 203 LYS A N 1
ATOM 1499 C CA . LYS A 1 203 ? 13.986 42.885 1.667 1.00 36.78 203 LYS A CA 1
ATOM 1500 C C . LYS A 1 203 ? 12.868 42.516 2.641 1.00 29.89 203 LYS A C 1
ATOM 1501 O O . LYS A 1 203 ? 11.835 43.183 2.677 1.00 38.19 203 LYS A O 1
ATOM 1507 N N . GLY A 1 204 ? 13.067 41.471 3.437 1.00 37.63 204 GLY A N 1
ATOM 1508 C CA . GLY A 1 204 ? 12.028 41.069 4.372 1.00 33.72 204 GLY A CA 1
ATOM 1509 C C . GLY A 1 204 ? 12.020 41.812 5.696 1.00 32.27 204 GLY A C 1
ATOM 1510 O O . GLY A 1 204 ? 12.972 42.517 6.033 1.00 37.87 204 GLY A O 1
ATOM 1511 N N . LYS A 1 205 ? 10.935 41.663 6.450 1.00 26.61 205 LYS A N 1
ATOM 1512 C CA . LYS A 1 205 ? 10.821 42.300 7.757 1.00 27.28 205 LYS A CA 1
ATOM 1513 C C . LYS A 1 205 ? 10.481 41.290 8.850 1.00 28.74 205 LYS A C 1
ATOM 1514 O O . LYS A 1 205 ? 9.741 40.337 8.619 1.00 29.31 205 LYS A O 1
ATOM 1520 N N . ILE A 1 206 ? 11.040 41.503 10.038 1.00 22.01 206 ILE A N 1
ATOM 1521 C CA . ILE A 1 206 ? 10.784 40.638 11.183 1.00 22.75 206 ILE A CA 1
ATOM 1522 C C . ILE A 1 206 ? 10.401 41.539 12.354 1.00 34.66 206 ILE A C 1
ATOM 1523 O O . ILE A 1 206 ? 11.234 42.273 12.884 1.00 31.52 206 ILE A O 1
ATOM 1528 N N . LEU A 1 207 ? 9.131 41.487 12.741 1.00 29.09 207 LEU A N 1
ATOM 1529 C CA . LEU A 1 207 ? 8.623 42.322 13.819 1.00 29.40 207 LEU A CA 1
ATOM 1530 C C . LEU A 1 207 ? 8.253 41.545 15.078 1.00 32.45 207 LEU A C 1
ATOM 1531 O O . LEU A 1 207 ? 7.301 40.760 15.085 1.00 27.01 207 LEU A O 1
ATOM 1536 N N . THR A 1 208 ? 9.015 41.770 16.145 1.00 33.24 208 THR A N 1
ATOM 1537 C CA . THR A 1 208 ? 8.765 41.101 17.416 1.00 27.45 208 THR A CA 1
ATOM 1538 C C . THR A 1 208 ? 7.728 41.874 18.232 1.00 28.51 208 THR A C 1
ATOM 1539 O O . THR A 1 208 ? 7.447 43.044 17.964 1.00 28.10 208 THR A O 1
ATOM 1543 N N . ARG A 1 209 ? 7.165 41.206 19.229 1.00 24.65 209 ARG A N 1
ATOM 1544 C CA . ARG A 1 209 ? 6.138 41.799 20.074 1.00 28.32 209 ARG A CA 1
ATOM 1545 C C . ARG A 1 209 ? 4.911 42.167 19.247 1.00 29.71 209 ARG A C 1
ATOM 1546 O O . ARG A 1 209 ? 4.239 43.161 19.518 1.00 29.49 209 ARG A O 1
ATOM 1554 N N . LYS A 1 210 ? 4.636 41.361 18.224 1.00 27.08 210 LYS A N 1
ATOM 1555 C CA . LYS A 1 210 ? 3.472 41.569 17.370 1.00 25.30 210 LYS A CA 1
ATOM 1556 C C . LYS A 1 210 ? 2.627 40.312 17.488 1.00 34.90 210 LYS A C 1
ATOM 1557 O O . LYS A 1 210 ? 2.923 39.292 16.865 1.00 30.74 210 LYS A O 1
ATOM 1563 N N . GLU A 1 211 ? 1.584 40.384 18.306 1.00 26.25 211 GLU A N 1
ATOM 1564 C CA . GLU A 1 211 ? 0.712 39.242 18.512 1.00 31.87 211 GLU A CA 1
ATOM 1565 C C . GLU A 1 211 ? -0.455 39.297 17.549 1.00 30.30 211 GLU A C 1
ATOM 1566 O O . GLU A 1 211 ? -1.275 40.210 17.618 1.00 27.00 211 GLU A O 1
ATOM 1572 N N . VAL A 1 212 ? -0.533 38.326 16.649 1.00 22.63 212 VAL A N 1
ATOM 1573 C CA . VAL A 1 212 ? -1.637 38.296 15.703 1.00 24.51 212 VAL A CA 1
ATOM 1574 C C . VAL A 1 212 ? -2.904 37.843 16.423 1.00 21.86 212 VAL A C 1
ATOM 1575 O O . VAL A 1 212 ? -2.881 36.880 17.189 1.00 22.35 212 VAL A O 1
ATOM 1579 N N . VAL A 1 213 ? -4.010 38.541 16.187 1.00 21.76 213 VAL A N 1
ATOM 1580 C CA . VAL A 1 213 ? -5.269 38.177 16.825 1.00 18.59 213 VAL A CA 1
ATOM 1581 C C . VAL A 1 213 ? -6.336 37.823 15.801 1.00 19.18 213 VAL A C 1
ATOM 1582 O O . VAL A 1 213 ? -7.405 37.332 16.146 1.00 24.49 213 VAL A O 1
ATOM 1586 N N . GLU A 1 214 ? -6.035 38.050 14.530 1.00 23.96 214 GLU A N 1
ATOM 1587 C CA . GLU A 1 214 ? -7.007 37.762 13.496 1.00 26.10 214 GLU A CA 1
ATOM 1588 C C . GLU A 1 214 ? -6.393 37.651 12.117 1.00 26.97 214 GLU A C 1
ATOM 1589 O O . GLU A 1 214 ? -5.651 38.534 11.687 1.00 27.18 214 GLU A O 1
ATOM 1595 N N . ILE A 1 215 ? -6.698 36.556 11.429 1.00 19.75 215 ILE A N 1
ATOM 1596 C CA . ILE A 1 215 ? -6.230 36.365 10.061 1.00 26.06 215 ILE A CA 1
ATOM 1597 C C . ILE A 1 215 ? -7.550 36.412 9.306 1.00 31.83 215 ILE A C 1
ATOM 1598 O O . ILE A 1 215 ? -8.283 35.425 9.262 1.00 28.48 215 ILE A O 1
ATOM 1603 N N . ASN A 1 216 ? -7.870 37.574 8.747 1.00 33.40 216 ASN A N 1
ATOM 1604 C CA . ASN A 1 216 ? -9.131 37.733 8.039 1.00 34.48 216 ASN A CA 1
ATOM 1605 C C . ASN A 1 216 ? -9.030 37.264 6.593 1.00 27.19 216 ASN A C 1
ATOM 1606 O O . ASN A 1 216 ? -8.427 37.928 5.759 1.00 27.43 216 ASN A O 1
ATOM 1611 N N . ILE A 1 217 ? -9.638 36.115 6.312 1.00 28.23 217 ILE A N 1
ATOM 1612 C CA . ILE A 1 217 ? -9.629 35.512 4.976 1.00 39.21 217 ILE A CA 1
ATOM 1613 C C . ILE A 1 217 ? -10.330 36.323 3.893 1.00 34.69 217 ILE A C 1
ATOM 1614 O O . ILE A 1 217 ? -9.851 36.405 2.766 1.00 38.60 217 ILE A O 1
ATOM 1619 N N . GLU A 1 218 ? -11.471 36.908 4.225 1.00 35.06 218 GLU A N 1
ATOM 1620 C CA . GLU A 1 218 ? -12.202 37.706 3.252 1.00 34.80 218 GLU A CA 1
ATOM 1621 C C . GLU A 1 218 ? -11.445 38.980 2.863 1.00 33.77 218 GLU A C 1
ATOM 1622 O O . GLU A 1 218 ? -11.348 39.316 1.683 1.00 34.68 218 GLU A O 1
ATOM 1628 N N . GLU A 1 219 ? -10.899 39.682 3.852 1.00 27.44 219 GLU A N 1
ATOM 1629 C CA . GLU A 1 219 ? -10.169 40.924 3.587 1.00 28.51 219 GLU A CA 1
ATOM 1630 C C . GLU A 1 219 ? -8.731 40.646 3.197 1.00 32.60 219 GLU A C 1
ATOM 1631 O O . GLU A 1 219 ? -8.076 41.470 2.552 1.00 30.79 219 GLU A O 1
ATOM 1637 N N . LYS A 1 220 ? -8.243 39.481 3.606 1.00 32.84 220 LYS A N 1
ATOM 1638 C CA . LYS A 1 220 ? -6.863 39.092 3.365 1.00 30.25 220 LYS A CA 1
ATOM 1639 C C . LYS A 1 220 ? -5.985 40.097 4.111 1.00 28.92 220 LYS A C 1
ATOM 1640 O O . LYS A 1 220 ? -5.111 40.750 3.539 1.00 26.26 220 LYS A O 1
ATOM 1646 N N . LYS A 1 221 ? -6.245 40.213 5.408 1.00 26.49 221 LYS A N 1
ATOM 1647 C CA . LYS A 1 221 ? -5.496 41.111 6.275 1.00 30.16 221 LYS A CA 1
ATOM 1648 C C . LYS A 1 221 ? -5.243 40.422 7.596 1.00 20.72 221 LYS A C 1
ATOM 1649 O O . LYS A 1 221 ? -6.073 39.654 8.073 1.00 25.48 221 LYS A O 1
ATOM 1655 N N . VAL A 1 222 ? -4.084 40.689 8.180 1.00 29.37 222 VAL A N 1
ATOM 1656 C CA . VAL A 1 222 ? -3.745 40.124 9.471 1.00 25.85 222 VAL A CA 1
ATOM 1657 C C . VAL A 1 222 ? -3.747 41.277 10.468 1.00 29.86 222 VAL A C 1
ATOM 1658 O O . VAL A 1 222 ? -3.152 42.323 10.215 1.00 26.13 222 VAL A O 1
ATOM 1662 N N . TYR A 1 223 ? -4.442 41.089 11.586 1.00 25.64 223 TYR A N 1
ATOM 1663 C CA . TYR A 1 223 ? -4.541 42.115 12.623 1.00 18.79 223 TYR A CA 1
ATOM 1664 C C . TYR A 1 223 ? -3.768 41.696 13.863 1.00 22.44 223 TYR A C 1
ATOM 1665 O O . TYR A 1 223 ? -3.780 40.527 14.252 1.00 32.93 223 TYR A O 1
ATOM 1674 N N . THR A 1 224 ? -3.107 42.659 14.487 1.00 20.39 224 THR A N 1
ATOM 1675 C CA . THR A 1 224 ? -2.335 42.389 15.688 1.00 22.82 224 THR A CA 1
ATOM 1676 C C . THR A 1 224 ? -3.060 42.960 16.902 1.00 21.24 224 THR A C 1
ATOM 1677 O O . THR A 1 224 ? -3.938 43.815 16.767 1.00 20.48 224 THR A O 1
ATOM 1681 N N . ARG A 1 225 ? -2.688 42.488 18.084 1.00 22.72 225 ARG A N 1
ATOM 1682 C CA . ARG A 1 225 ? -3.300 42.954 19.322 1.00 26.18 225 ARG A CA 1
ATOM 1683 C C . ARG A 1 225 ? -3.233 44.484 19.414 1.00 28.27 225 ARG A C 1
ATOM 1684 O O . ARG A 1 225 ? -4.182 45.128 19.862 1.00 31.57 225 ARG A O 1
ATOM 1692 N N . ASP A 1 226 ? -2.117 45.063 18.971 1.00 31.38 226 ASP A N 1
ATOM 1693 C CA . ASP A 1 226 ? -1.937 46.516 19.033 1.00 26.89 226 ASP A CA 1
ATOM 1694 C C . ASP A 1 226 ? -2.527 47.286 17.849 1.00 24.69 226 ASP A C 1
ATOM 1695 O O . ASP A 1 226 ? -2.121 48.411 17.561 1.00 25.12 226 ASP A O 1
ATOM 1700 N N . ASN A 1 227 ? -3.489 46.665 17.174 1.00 25.05 227 ASN A N 1
ATOM 1701 C CA . ASN A 1 227 ? -4.202 47.256 16.039 1.00 26.09 227 ASN A CA 1
ATOM 1702 C C . ASN A 1 227 ? -3.452 47.566 14.744 1.00 29.17 227 ASN A C 1
ATOM 1703 O O . ASN A 1 227 ? -3.864 48.449 13.993 1.00 27.49 227 ASN A O 1
ATOM 1708 N N . GLU A 1 228 ? -2.354 46.878 14.463 1.00 27.70 228 GLU A N 1
ATOM 1709 C CA . GLU A 1 228 ? -1.675 47.148 13.201 1.00 27.44 228 GLU A CA 1
ATOM 1710 C C . GLU A 1 228 ? -2.274 46.271 12.109 1.00 29.33 228 GLU A C 1
ATOM 1711 O O . GLU A 1 228 ? -2.699 45.147 12.378 1.00 35.13 228 GLU A O 1
ATOM 1717 N N . GLU A 1 229 ? -2.320 46.800 10.889 1.00 30.07 229 GLU A N 1
ATOM 1718 C CA . GLU A 1 229 ? -2.879 46.090 9.733 1.00 33.95 229 GLU A CA 1
ATOM 1719 C C . GLU A 1 229 ? -1.833 45.690 8.713 1.00 30.08 229 GLU A C 1
ATOM 1720 O O . GLU A 1 229 ? -1.017 46.516 8.301 1.00 31.18 229 GLU A O 1
ATOM 1726 N N . TYR A 1 230 ? -1.884 44.426 8.294 1.00 29.23 230 TYR A N 1
ATOM 1727 C CA . TYR A 1 230 ? -0.956 43.893 7.300 1.00 28.08 230 TYR A CA 1
ATOM 1728 C C . TYR A 1 230 ? -1.745 43.091 6.276 1.00 31.69 230 TYR A C 1
ATOM 1729 O O . TYR A 1 230 ? -2.235 42.010 6.584 1.00 24.22 230 TYR A O 1
ATOM 1738 N N . SER A 1 231 ? -1.886 43.623 5.067 1.00 25.78 231 SER A N 1
ATOM 1739 C CA . SER A 1 231 ? -2.603 42.915 4.013 1.00 31.21 231 SER A CA 1
ATOM 1740 C C . SER A 1 231 ? -1.663 41.846 3.431 1.00 24.94 231 SER A C 1
ATOM 1741 O O . SER A 1 231 ? -0.448 42.004 3.465 1.00 24.90 231 SER A O 1
ATOM 1744 N N . PHE A 1 232 ? -2.219 40.763 2.900 1.00 28.90 232 PHE A N 1
ATOM 1745 C CA . PHE A 1 232 ? -1.384 39.704 2.351 1.00 26.67 232 PHE A CA 1
ATOM 1746 C C . PHE A 1 232 ? -1.975 39.023 1.121 1.00 27.62 232 PHE A C 1
ATOM 1747 O O . PHE A 1 232 ? -3.190 39.038 0.913 1.00 18.05 232 PHE A O 1
ATOM 1755 N N . ASP A 1 233 ? -1.100 38.433 0.307 1.00 22.84 233 ASP A N 1
ATOM 1756 C CA . ASP A 1 233 ? -1.536 37.673 -0.867 1.00 18.28 233 ASP A CA 1
ATOM 1757 C C . ASP A 1 233 ? -1.590 36.224 -0.381 1.00 22.91 233 ASP A C 1
ATOM 1758 O O . ASP A 1 233 ? -2.445 35.442 -0.787 1.00 26.41 233 ASP A O 1
ATOM 1763 N N . VAL A 1 234 ? -0.665 35.901 0.522 1.00 27.20 234 VAL A N 1
ATOM 1764 C CA . VAL A 1 234 ? -0.559 34.589 1.132 1.00 25.57 234 VAL A CA 1
ATOM 1765 C C . VAL A 1 234 ? -0.138 34.753 2.593 1.00 25.38 234 VAL A C 1
ATOM 1766 O O . VAL A 1 234 ? 0.656 35.633 2.930 1.00 22.30 234 VAL A O 1
ATOM 1770 N N . ALA A 1 235 ? -0.684 33.908 3.457 1.00 20.75 235 ALA A N 1
ATOM 1771 C CA . ALA A 1 235 ? -0.349 33.943 4.872 1.00 21.37 235 ALA A CA 1
ATOM 1772 C C . ALA A 1 235 ? 0.186 32.570 5.265 1.00 24.58 235 ALA A C 1
ATOM 1773 O O . ALA A 1 235 ? -0.424 31.547 4.941 1.00 23.27 235 ALA A O 1
ATOM 1775 N N . ILE A 1 236 ? 1.329 32.548 5.947 1.00 16.05 236 ILE A N 1
ATOM 1776 C CA . ILE A 1 236 ? 1.927 31.295 6.397 1.00 18.59 236 ILE A CA 1
ATOM 1777 C C . ILE A 1 236 ? 1.865 31.251 7.919 1.00 25.83 236 ILE A C 1
ATOM 1778 O O . ILE A 1 236 ? 2.522 32.040 8.603 1.00 16.37 236 ILE A O 1
ATOM 1783 N N . SER A 1 237 ? 1.079 30.326 8.452 1.00 20.56 237 SER A N 1
ATOM 1784 C CA . SER A 1 237 ? 0.957 30.205 9.897 1.00 20.25 237 SER A CA 1
ATOM 1785 C C . SER A 1 237 ? 1.901 29.151 10.468 1.00 21.88 237 SER A C 1
ATOM 1786 O O . SER A 1 237 ? 1.909 28.004 10.032 1.00 16.43 237 SER A O 1
ATOM 1789 N N . ASN A 1 238 ? 2.698 29.551 11.449 1.00 20.40 238 ASN A N 1
ATOM 1790 C CA . ASN A 1 238 ? 3.638 28.640 12.093 1.00 24.57 238 ASN A CA 1
ATOM 1791 C C . ASN A 1 238 ? 3.194 28.470 13.545 1.00 26.22 238 ASN A C 1
ATOM 1792 O O . ASN A 1 238 ? 4.002 28.166 14.422 1.00 27.03 238 ASN A O 1
ATOM 1797 N N . VAL A 1 239 ? 1.893 28.643 13.779 1.00 21.47 239 VAL A N 1
ATOM 1798 C CA . VAL A 1 239 ? 1.323 28.561 15.124 1.00 34.30 239 VAL A CA 1
ATOM 1799 C C . VAL A 1 239 ? 0.478 27.306 15.460 1.00 29.30 239 VAL A C 1
ATOM 1800 O O . VAL A 1 239 ? -0.142 27.231 16.521 1.00 26.58 239 VAL A O 1
ATOM 1804 N N . GLY A 1 240 ? 0.466 26.313 14.580 1.00 24.03 240 GLY A N 1
ATOM 1805 C CA . GLY A 1 240 ? -0.308 25.110 14.866 1.00 26.92 240 GLY A CA 1
ATOM 1806 C C . GLY A 1 240 ? -1.747 25.195 14.378 1.00 28.79 240 GLY A C 1
ATOM 1807 O O . GLY A 1 240 ? -2.356 26.269 14.398 1.00 25.17 240 GLY A O 1
ATOM 1808 N N . VAL A 1 241 ? -2.291 24.052 13.966 1.00 21.80 241 VAL A N 1
ATOM 1809 C CA . VAL A 1 241 ? -3.645 23.959 13.427 1.00 24.94 241 VAL A CA 1
ATOM 1810 C C . VAL A 1 241 ? -4.754 24.552 14.283 1.00 21.51 241 VAL A C 1
ATOM 1811 O O . VAL A 1 241 ? -5.576 25.329 13.789 1.00 23.84 241 VAL A O 1
ATOM 1815 N N . ARG A 1 242 ? -4.774 24.192 15.561 1.00 18.78 242 ARG A N 1
ATOM 1816 C CA . ARG A 1 242 ? -5.800 24.679 16.473 1.00 18.36 242 ARG A CA 1
ATOM 1817 C C . ARG A 1 242 ? -5.819 26.194 16.621 1.00 24.14 242 ARG A C 1
ATOM 1818 O O . ARG A 1 242 ? -6.872 26.814 16.525 1.00 19.74 242 ARG A O 1
ATOM 1826 N N . GLU A 1 243 ? -4.659 26.796 16.857 1.00 20.90 243 GLU A N 1
ATOM 1827 C CA . GLU A 1 243 ? -4.600 28.248 17.010 1.00 22.12 243 GLU A CA 1
ATOM 1828 C C . GLU A 1 243 ? -4.931 28.961 15.695 1.00 18.39 243 GLU A C 1
ATOM 1829 O O . GLU A 1 243 ? -5.607 29.987 15.687 1.00 18.74 243 GLU A O 1
ATOM 1835 N N . THR A 1 244 ? -4.458 28.410 14.581 1.00 17.08 244 THR A N 1
ATOM 1836 C CA . THR A 1 244 ? -4.714 29.016 13.280 1.00 18.43 244 THR A CA 1
ATOM 1837 C C . THR A 1 244 ? -6.213 29.013 12.961 1.00 16.56 244 THR A C 1
ATOM 1838 O O . THR A 1 244 ? -6.727 29.964 12.382 1.00 18.78 244 THR A O 1
ATOM 1842 N N . VAL A 1 245 ? -6.906 27.944 13.346 1.00 17.34 245 VAL A N 1
ATOM 1843 C CA . VAL A 1 245 ? -8.348 27.851 13.135 1.00 18.98 245 VAL A CA 1
ATOM 1844 C C . VAL A 1 245 ? -9.004 28.979 13.946 1.00 20.08 245 VAL A C 1
ATOM 1845 O O . VAL A 1 245 ? -9.904 29.672 13.466 1.00 19.32 245 VAL A O 1
ATOM 1849 N N . LYS A 1 246 ? -8.526 29.177 15.171 1.00 21.96 246 LYS A N 1
ATOM 1850 C CA . LYS A 1 246 ? -9.053 30.232 16.036 1.00 23.58 246 LYS A CA 1
ATOM 1851 C C . LYS A 1 246 ? -8.803 31.639 15.476 1.00 27.74 246 LYS A C 1
ATOM 1852 O O . LYS A 1 246 ? -9.658 32.521 15.584 1.00 19.78 246 LYS A O 1
ATOM 1858 N N . LEU A 1 247 ? -7.635 31.857 14.877 1.00 17.91 247 LEU A N 1
ATOM 1859 C CA . LEU A 1 247 ? -7.313 33.173 14.327 1.00 16.22 247 LEU A CA 1
ATOM 1860 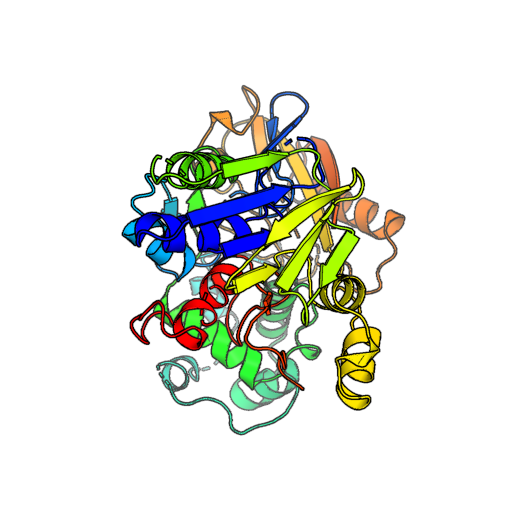C C . LEU A 1 247 ? -8.130 33.486 13.091 1.00 20.73 247 LEU A C 1
ATOM 1861 O O . LEU A 1 247 ? -8.473 34.639 12.822 1.00 22.66 247 LEU A O 1
ATOM 1866 N N . ILE A 1 248 ? -8.442 32.444 12.334 1.00 21.29 248 ILE A N 1
ATOM 1867 C CA . ILE A 1 248 ? -9.217 32.594 11.118 1.00 23.19 248 ILE A CA 1
ATOM 1868 C C . ILE A 1 248 ? -10.704 32.654 11.425 1.00 22.13 248 ILE A C 1
ATOM 1869 O O . ILE A 1 248 ? -11.425 33.484 10.873 1.00 22.38 248 ILE A O 1
ATOM 1874 N N . GLY A 1 249 ? -11.149 31.767 12.310 1.00 21.66 249 GLY A N 1
ATOM 1875 C CA . GLY A 1 249 ? -12.558 31.703 12.665 1.00 20.70 249 GLY A CA 1
ATOM 1876 C C . GLY A 1 249 ? -13.106 30.336 12.301 1.00 20.79 249 GLY A C 1
ATOM 1877 O O . GLY A 1 249 ? -12.997 29.885 11.154 1.00 15.73 249 GLY A O 1
ATOM 1878 N N . ARG A 1 250 ? -13.701 29.677 13.286 1.00 24.46 250 ARG A N 1
ATOM 1879 C CA . ARG A 1 250 ? -14.266 28.343 13.120 1.00 28.58 250 ARG A CA 1
ATOM 1880 C C . ARG A 1 250 ? -15.279 28.173 11.990 1.00 21.05 250 ARG A C 1
ATOM 1881 O O . ARG A 1 250 ? -15.345 27.109 11.376 1.00 21.40 250 ARG A O 1
ATOM 1889 N N . ASP A 1 251 ? -16.064 29.211 11.718 1.00 22.26 251 ASP A N 1
ATOM 1890 C CA . ASP A 1 251 ? -17.083 29.141 10.674 1.00 28.26 251 ASP A CA 1
ATOM 1891 C C . ASP A 1 251 ? -16.549 28.871 9.273 1.00 26.07 251 ASP A C 1
ATOM 1892 O O . ASP A 1 251 ? -17.300 28.460 8.384 1.00 27.92 251 ASP A O 1
ATOM 1897 N N . TYR A 1 252 ? -15.258 29.097 9.080 1.00 21.83 252 TYR A N 1
ATOM 1898 C CA . TYR A 1 252 ? -14.634 28.896 7.779 1.00 20.55 252 TYR A CA 1
ATOM 1899 C C . TYR A 1 252 ? -14.201 27.454 7.527 1.00 24.49 252 TYR A C 1
ATOM 1900 O O . TYR A 1 252 ? -13.601 27.156 6.491 1.00 23.32 252 TYR A O 1
ATOM 1909 N N . PHE A 1 253 ? -14.522 26.560 8.461 1.00 20.99 253 PHE A N 1
ATOM 1910 C CA . PHE A 1 253 ? -14.135 25.152 8.346 1.00 17.83 253 PHE A CA 1
ATOM 1911 C C . PHE A 1 253 ? -15.337 24.210 8.435 1.00 25.28 253 PHE A C 1
ATOM 1912 O O . PHE A 1 253 ? -16.318 24.519 9.111 1.00 19.95 253 PHE A O 1
ATOM 1920 N N . ASP A 1 254 ? -15.251 23.068 7.749 1.00 18.04 254 ASP A N 1
ATOM 1921 C CA . ASP A 1 254 ? -16.316 22.065 7.767 1.00 18.85 254 ASP A CA 1
ATOM 1922 C C . ASP A 1 254 ? -16.431 21.486 9.172 1.00 26.44 254 ASP A C 1
ATOM 1923 O O . ASP A 1 254 ? -15.431 21.360 9.881 1.00 24.66 254 ASP A O 1
ATOM 1928 N N . ARG A 1 255 ? -17.648 21.114 9.553 1.00 23.21 255 ARG A N 1
ATOM 1929 C CA . ARG A 1 255 ? -17.927 20.535 10.864 1.00 24.03 255 ARG A CA 1
ATOM 1930 C C . ARG A 1 255 ? -17.003 19.363 11.237 1.00 27.30 255 ARG A C 1
ATOM 1931 O O . ARG A 1 255 ? -16.456 19.318 12.339 1.00 25.29 255 ARG A O 1
ATOM 1939 N N . ASP A 1 256 ? -16.825 18.413 10.329 1.00 18.33 256 ASP A N 1
ATOM 1940 C CA . ASP A 1 256 ? -15.981 17.266 10.640 1.00 24.56 256 ASP A CA 1
ATOM 1941 C C . ASP A 1 256 ? -14.509 17.626 10.785 1.00 27.28 256 ASP A C 1
ATOM 1942 O O . ASP A 1 256 ? -13.768 16.928 11.486 1.00 27.11 256 ASP A O 1
ATOM 1947 N N . TYR A 1 257 ? -14.080 18.710 10.143 1.00 25.96 257 TYR A N 1
ATOM 1948 C CA . TYR A 1 257 ? -12.688 19.130 10.262 1.00 24.06 257 TYR A CA 1
ATOM 1949 C C . TYR A 1 257 ? -12.473 19.725 11.657 1.00 22.15 257 TYR A C 1
ATOM 1950 O O . TYR A 1 257 ? -11.467 19.453 12.319 1.00 24.84 257 TYR A O 1
ATOM 1959 N N . LEU A 1 258 ? -13.423 20.550 12.088 1.00 22.43 258 LEU A N 1
ATOM 1960 C CA . LEU A 1 258 ? -13.378 21.163 13.414 1.00 27.97 258 LEU A CA 1
ATOM 1961 C C . LEU A 1 258 ? -13.389 20.073 14.487 1.00 30.69 258 LEU A C 1
ATOM 1962 O O . LEU A 1 258 ? -12.846 20.251 15.578 1.00 26.95 258 LEU A O 1
ATOM 1967 N N . LYS A 1 259 ? -14.027 18.950 14.171 1.00 23.28 259 LYS A N 1
ATOM 1968 C CA . LYS A 1 259 ? -14.108 17.825 15.092 1.00 33.17 259 LYS A CA 1
ATOM 1969 C C . LYS A 1 259 ? -12.716 17.238 15.277 1.00 33.46 259 LYS A C 1
ATOM 1970 O O . LYS A 1 259 ? -12.284 16.965 16.397 1.00 34.68 259 LYS A O 1
ATOM 1976 N N . GLN A 1 260 ? -12.021 17.047 14.159 1.00 31.54 260 GLN A N 1
ATOM 1977 C CA . GLN A 1 260 ? -10.673 16.501 14.171 1.00 31.38 260 GLN A CA 1
ATOM 1978 C C . GLN A 1 260 ? -9.698 17.433 14.895 1.00 33.01 260 GLN A C 1
ATOM 1979 O O . GLN A 1 260 ? -8.853 16.978 15.670 1.00 30.06 260 GLN A O 1
ATOM 1985 N N . VAL A 1 261 ? -9.826 18.734 14.646 1.00 26.63 261 VAL A N 1
ATOM 1986 C CA . VAL A 1 261 ? -8.949 19.722 15.272 1.00 30.37 261 VAL A CA 1
ATOM 1987 C C . VAL A 1 261 ? -9.176 19.813 16.777 1.00 34.68 261 VAL A C 1
ATOM 1988 O O . VAL A 1 261 ? -8.228 19.951 17.548 1.00 29.03 261 VAL A O 1
ATOM 1992 N N . ASP A 1 262 ? -10.434 19.748 17.195 1.00 32.27 262 ASP A N 1
ATOM 1993 C CA . ASP A 1 262 ? -10.745 19.825 18.614 1.00 35.84 262 ASP A CA 1
ATOM 1994 C C . ASP A 1 262 ? -10.322 18.538 19.317 1.00 31.94 262 ASP A C 1
ATOM 1995 O O . ASP A 1 262 ? -10.234 18.490 20.541 1.00 37.91 262 ASP A O 1
ATOM 2000 N N . SER A 1 263 ? -10.053 17.502 18.533 1.00 34.94 263 SER A N 1
ATOM 2001 C CA . SER A 1 263 ? -9.656 16.209 19.076 1.00 34.84 263 SER A CA 1
ATOM 2002 C C . SER A 1 263 ? -8.146 16.023 19.167 1.00 41.54 263 SER A C 1
ATOM 2003 O O . SER A 1 263 ? -7.677 14.974 19.607 1.00 44.10 263 SER A O 1
ATOM 2006 N N . ILE A 1 264 ? -7.389 17.029 18.741 1.00 43.98 264 ILE A N 1
ATOM 2007 C CA . ILE A 1 264 ? -5.936 16.945 18.783 1.00 47.27 264 ILE A CA 1
ATOM 2008 C C . ILE A 1 264 ? -5.430 17.064 20.213 1.00 53.58 264 ILE A C 1
ATOM 2009 O O . ILE A 1 264 ? -5.740 18.027 20.914 1.00 61.13 264 ILE A O 1
ATOM 2014 N N . GLU A 1 265 ? -4.653 16.076 20.638 1.00 53.65 265 GLU A N 1
ATOM 2015 C CA . GLU A 1 265 ? -4.085 16.060 21.979 1.00 48.01 265 GLU A CA 1
ATOM 2016 C C . GLU A 1 265 ? -2.577 15.912 21.844 1.00 48.56 265 GLU A C 1
ATOM 2017 O O . GLU A 1 265 ? -2.079 14.835 21.519 1.00 49.93 265 GLU A O 1
ATOM 2023 N N . PRO A 1 266 ? -1.831 17.003 22.077 1.00 45.23 266 PRO A N 1
ATOM 2024 C CA . PRO A 1 266 ? -0.368 17.008 21.981 1.00 51.81 266 PRO A CA 1
ATOM 2025 C C . PRO A 1 266 ? 0.307 15.954 22.856 1.00 48.00 266 PRO A C 1
ATOM 2026 O O . PRO A 1 266 ? -0.067 15.763 24.011 1.00 50.35 266 PRO A O 1
ATOM 2030 N N . SER A 1 267 ? 1.297 15.271 22.288 1.00 51.37 267 SER A N 1
ATOM 2031 C CA . SER A 1 267 ? 2.045 14.246 23.008 1.00 52.96 267 SER A CA 1
ATOM 2032 C C . SER A 1 267 ? 3.195 14.926 23.739 1.00 51.32 267 SER A C 1
ATOM 2033 O O . SER A 1 267 ? 4.139 15.405 23.108 1.00 52.88 267 SER A O 1
ATOM 2036 N N . GLU A 1 268 ? 3.111 14.975 25.066 1.00 43.23 268 GLU A N 1
ATOM 2037 C CA . GLU A 1 268 ? 4.145 15.613 25.868 1.00 39.05 268 GLU A CA 1
ATOM 2038 C C . GLU A 1 268 ? 5.450 14.837 25.961 1.00 36.39 268 GLU A C 1
ATOM 2039 O O . GLU A 1 268 ? 5.494 13.621 25.766 1.00 32.19 268 GLU A O 1
ATOM 2045 N N . GLY A 1 269 ? 6.513 15.569 26.274 1.00 33.69 269 GLY A N 1
ATOM 2046 C CA . GLY A 1 269 ? 7.825 14.972 26.418 1.00 33.86 269 GLY A CA 1
ATOM 2047 C C . GLY A 1 269 ? 8.611 15.692 27.499 1.00 30.66 269 GLY A C 1
ATOM 2048 O O . GLY A 1 269 ? 8.295 16.824 27.871 1.00 25.13 269 GLY A O 1
ATOM 2049 N N . ILE A 1 270 ? 9.635 15.030 28.020 1.00 24.56 270 ILE A N 1
ATOM 2050 C CA . ILE A 1 270 ? 10.462 15.628 29.045 1.00 22.53 270 ILE A CA 1
ATOM 2051 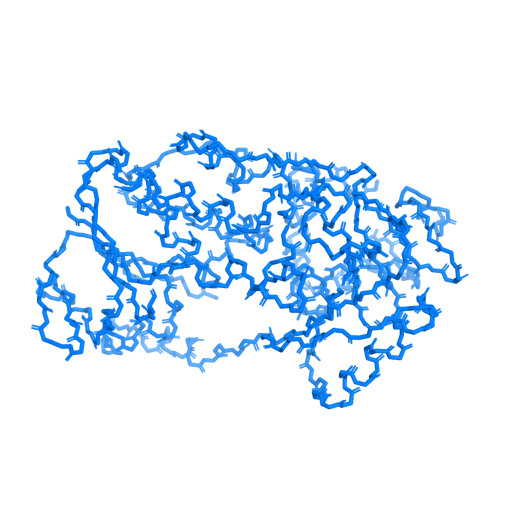C C . ILE A 1 270 ? 11.906 15.566 28.593 1.00 26.24 270 ILE A C 1
ATOM 2052 O O . ILE A 1 270 ? 12.367 14.543 28.084 1.00 25.08 270 ILE A O 1
ATOM 2057 N N . LYS A 1 271 ? 12.605 16.682 28.761 1.00 24.03 271 LYS A N 1
ATOM 2058 C CA . LYS A 1 271 ? 14.006 16.784 28.392 1.00 29.13 271 LYS A CA 1
ATOM 2059 C C . LYS A 1 271 ? 14.850 16.932 29.647 1.00 27.94 271 LYS A C 1
ATOM 2060 O O . LYS A 1 271 ? 14.525 17.714 30.539 1.00 33.80 271 LYS A O 1
ATOM 2066 N N . PHE A 1 272 ? 15.929 16.166 29.710 1.00 28.87 272 PHE A N 1
ATOM 2067 C CA . PHE A 1 272 ? 16.834 16.205 30.846 1.00 27.79 272 PHE A CA 1
ATOM 2068 C C . PHE A 1 272 ? 18.178 16.752 30.397 1.00 25.93 272 PHE A C 1
ATOM 2069 O O . PHE A 1 272 ? 18.819 16.202 29.506 1.00 34.68 272 PHE A O 1
ATOM 2077 N N . ASN A 1 273 ? 18.592 17.851 31.009 1.00 27.21 273 ASN A N 1
ATOM 2078 C CA . ASN A 1 273 ? 19.872 18.465 30.686 1.00 29.36 273 ASN A CA 1
ATOM 2079 C C . ASN A 1 273 ? 20.800 18.081 31.839 1.00 28.10 273 ASN A C 1
ATOM 2080 O O . ASN A 1 273 ? 20.588 18.503 32.973 1.00 35.41 273 ASN A O 1
ATOM 2085 N N . LEU A 1 274 ? 21.815 17.274 31.540 1.00 28.07 274 LEU A N 1
ATOM 2086 C CA . LEU A 1 274 ? 22.746 16.780 32.554 1.00 29.73 274 LEU A CA 1
ATOM 2087 C C . LEU A 1 274 ? 24.179 17.272 32.365 1.00 31.32 274 LEU A C 1
ATOM 2088 O O . LEU A 1 274 ? 24.746 17.154 31.281 1.00 37.55 274 LEU A O 1
ATOM 2093 N N . ALA A 1 275 ? 24.763 17.815 33.429 1.00 37.83 275 ALA A N 1
ATOM 2094 C CA . ALA A 1 275 ? 26.137 18.316 33.377 1.00 39.68 275 ALA A CA 1
ATOM 2095 C C . ALA A 1 275 ? 27.100 17.277 33.944 1.00 44.17 275 ALA A C 1
ATOM 2096 O O . ALA A 1 275 ? 27.272 17.174 35.158 1.00 49.39 275 ALA A O 1
ATOM 2098 N N . VAL A 1 276 ? 27.721 16.506 33.058 1.00 42.76 276 VAL A N 1
ATOM 2099 C CA . VAL A 1 276 ? 28.661 15.475 33.471 1.00 42.65 276 VAL A CA 1
ATOM 2100 C C . VAL A 1 276 ? 30.094 16.012 33.444 1.00 50.72 276 VAL A C 1
ATOM 2101 O O . VAL A 1 276 ? 30.562 16.529 32.428 1.00 43.77 276 VAL A O 1
ATOM 2105 N N . PRO A 1 277 ? 30.802 15.913 34.579 1.00 48.32 277 PRO A N 1
ATOM 2106 C CA . PRO A 1 277 ? 32.184 16.391 34.679 1.00 47.15 277 PRO A CA 1
ATOM 2107 C C . PRO A 1 277 ? 33.156 15.595 33.813 1.00 45.58 277 PRO A C 1
ATOM 2108 O O . PRO A 1 277 ? 33.043 14.374 33.701 1.00 46.29 277 PRO A O 1
ATOM 2112 N N . GLY A 1 278 ? 34.103 16.291 33.191 1.00 44.55 278 GLY A N 1
ATOM 2113 C CA . GLY A 1 278 ? 35.093 15.602 32.384 1.00 46.79 278 GLY A CA 1
ATOM 2114 C C . GLY A 1 278 ? 34.990 15.695 30.875 1.00 51.36 278 GLY A C 1
ATOM 2115 O O . GLY A 1 278 ? 34.452 16.653 30.323 1.00 53.34 278 GLY A O 1
ATOM 2116 N N . GLU A 1 279 ? 35.525 14.672 30.216 1.00 54.92 279 GLU A N 1
ATOM 2117 C CA . GLU A 1 279 ? 35.548 14.581 28.761 1.00 55.57 279 GLU A CA 1
ATOM 2118 C C . GLU A 1 279 ? 34.282 13.944 28.198 1.00 56.09 279 GLU A C 1
ATOM 2119 O O . GLU A 1 279 ? 33.553 13.255 28.911 1.00 59.23 279 GLU A O 1
ATOM 2125 N N . PRO A 1 280 ? 34.010 14.160 26.899 1.00 54.00 280 PRO A N 1
ATOM 2126 C CA . PRO A 1 280 ? 32.818 13.587 26.270 1.00 52.48 280 PRO A CA 1
ATOM 2127 C C . PRO A 1 280 ? 32.740 12.092 26.545 1.00 52.70 280 PRO A C 1
ATOM 2128 O O . PRO A 1 280 ? 33.733 11.378 26.408 1.00 58.38 280 PRO A O 1
ATOM 2132 N N . ARG A 1 281 ? 31.556 11.627 26.930 1.00 49.43 281 ARG A N 1
ATOM 2133 C CA . ARG A 1 281 ? 31.352 10.224 27.259 1.00 44.86 281 ARG A CA 1
ATOM 2134 C C . ARG A 1 281 ? 30.819 9.374 26.112 1.00 42.92 281 ARG A C 1
ATOM 2135 O O . ARG A 1 281 ? 30.961 8.153 26.127 1.00 43.66 281 ARG A O 1
ATOM 2143 N N . ILE A 1 282 ? 30.199 9.999 25.118 1.00 38.77 282 ILE A N 1
ATOM 2144 C CA . ILE A 1 282 ? 29.664 9.222 24.009 1.00 36.18 282 ILE A CA 1
ATOM 2145 C C . ILE A 1 282 ? 30.051 9.763 22.636 1.00 36.64 282 ILE A C 1
ATOM 2146 O O . ILE A 1 282 ? 30.008 9.040 21.642 1.00 38.99 282 ILE A O 1
ATOM 2151 N N . GLY A 1 283 ? 30.439 11.032 22.583 1.00 32.92 283 GLY A N 1
ATOM 2152 C CA . GLY A 1 283 ? 30.824 11.626 21.314 1.00 42.26 283 GLY A CA 1
ATOM 2153 C C . GLY A 1 283 ? 29.628 11.967 20.440 1.00 42.22 283 GLY A C 1
ATOM 2154 O O . GLY A 1 283 ? 28.488 11.943 20.905 1.00 37.35 283 GLY A O 1
ATOM 2155 N N . ASN A 1 284 ? 29.888 12.279 19.172 1.00 36.55 284 ASN A N 1
ATOM 2156 C CA . ASN A 1 284 ? 28.826 12.631 18.231 1.00 38.85 284 ASN A CA 1
ATOM 2157 C C . ASN A 1 284 ? 28.020 11.412 17.800 1.00 38.24 284 ASN A C 1
ATOM 2158 O O . ASN A 1 284 ? 28.310 10.794 16.773 1.00 34.01 284 ASN A O 1
ATOM 2163 N N . THR A 1 285 ? 27.003 11.078 18.588 1.00 36.41 285 THR A N 1
ATOM 2164 C CA . THR A 1 285 ? 26.131 9.942 18.302 1.00 36.95 285 THR A CA 1
ATOM 2165 C C . THR A 1 285 ? 24.926 10.039 19.235 1.00 35.12 285 THR A C 1
ATOM 2166 O O . THR A 1 285 ? 24.868 10.920 20.094 1.00 37.37 285 THR A O 1
ATOM 2170 N N . ILE A 1 286 ? 23.957 9.151 19.054 1.00 33.47 286 ILE A N 1
ATOM 2171 C CA . ILE A 1 286 ? 22.794 9.123 19.929 1.00 33.71 286 ILE A CA 1
ATOM 2172 C C . ILE A 1 286 ? 22.754 7.729 20.536 1.00 30.82 286 ILE A C 1
ATOM 2173 O O . ILE A 1 286 ? 23.190 6.764 19.910 1.00 32.52 286 ILE A O 1
ATOM 2178 N N . VAL A 1 287 ? 22.243 7.623 21.754 1.00 31.40 287 VAL A N 1
ATOM 2179 C CA . VAL A 1 287 ? 22.158 6.327 22.411 1.00 29.10 287 VAL A CA 1
ATOM 2180 C C . VAL A 1 287 ? 20.722 5.988 22.776 1.00 21.54 287 VAL A C 1
ATOM 2181 O O . VAL A 1 287 ? 20.097 6.687 23.570 1.00 28.20 287 VAL A O 1
ATOM 2185 N N . PHE A 1 288 ? 20.203 4.920 22.184 1.00 23.70 288 PHE A N 1
ATOM 2186 C CA . PHE A 1 288 ? 18.850 4.476 22.481 1.00 29.27 288 PHE A CA 1
ATOM 2187 C C . PHE A 1 288 ? 18.897 3.737 23.814 1.00 31.12 288 PHE A C 1
ATOM 2188 O O . PHE A 1 288 ? 19.868 3.042 24.104 1.00 31.89 288 PHE A O 1
ATOM 2196 N N . THR A 1 289 ? 17.853 3.887 24.622 1.00 29.98 289 THR A N 1
ATOM 2197 C CA . THR A 1 289 ? 17.822 3.251 25.933 1.00 26.86 289 THR A CA 1
ATOM 2198 C C . THR A 1 289 ? 16.624 2.325 26.127 1.00 29.18 289 THR A C 1
ATOM 2199 O O . THR A 1 289 ? 15.758 2.576 26.964 1.00 29.34 289 THR A O 1
ATOM 2203 N N . PRO A 1 290 ? 16.564 1.236 25.354 1.00 25.30 290 PRO A N 1
ATOM 2204 C CA . PRO A 1 290 ? 15.444 0.302 25.490 1.00 30.11 290 PRO A CA 1
ATOM 2205 C C . PRO A 1 290 ? 15.320 -0.195 26.932 1.00 36.01 290 PRO A C 1
ATOM 2206 O O . PRO A 1 290 ? 16.321 -0.509 27.577 1.00 36.99 290 PRO A O 1
ATOM 2210 N N . GLY A 1 291 ? 14.092 -0.244 27.437 1.00 36.09 291 GLY A N 1
ATOM 2211 C CA . GLY A 1 291 ? 13.876 -0.711 28.793 1.00 37.54 291 GLY A CA 1
ATOM 2212 C C . GLY A 1 291 ? 13.690 0.385 29.823 1.00 32.70 291 GLY A C 1
ATOM 2213 O O . GLY A 1 291 ? 13.116 0.134 30.874 1.00 34.18 291 GLY A O 1
ATOM 2214 N N . LEU A 1 292 ? 14.167 1.595 29.538 1.00 33.67 292 LEU A N 1
ATOM 2215 C CA . LEU A 1 292 ? 14.029 2.706 30.485 1.00 33.08 292 LEU A CA 1
ATOM 2216 C C . LEU A 1 292 ? 12.863 3.617 30.089 1.00 29.26 292 LEU A C 1
ATOM 2217 O O . LEU A 1 292 ? 12.346 3.513 28.973 1.00 28.42 292 LEU A O 1
ATOM 2230 N N . ILE A 1 294 ? 13.235 6.791 29.933 1.00 29.07 294 ILE A N 1
ATOM 2231 C CA . ILE A 1 294 ? 13.971 7.664 29.018 1.00 29.53 294 ILE A CA 1
ATOM 2232 C C . ILE A 1 294 ? 14.024 6.856 27.717 1.00 28.32 294 ILE A C 1
ATOM 2233 O O . ILE A 1 294 ? 14.097 5.629 27.755 1.00 28.53 294 ILE A O 1
ATOM 2238 N N . ASN A 1 295 ? 13.989 7.534 26.575 1.00 25.96 295 ASN A N 1
ATOM 2239 C CA . ASN A 1 295 ? 14.007 6.848 25.284 1.00 22.18 295 ASN A CA 1
ATOM 2240 C C . ASN A 1 295 ? 15.377 6.843 24.631 1.00 24.34 295 ASN A C 1
ATOM 2241 O O . ASN A 1 295 ? 15.689 5.964 23.816 1.00 24.88 295 ASN A O 1
ATOM 2246 N N . GLY A 1 296 ? 16.187 7.835 24.984 1.00 23.93 296 GLY A N 1
ATOM 2247 C CA . GLY A 1 296 ? 17.522 7.935 24.431 1.00 21.32 296 GLY A CA 1
ATOM 2248 C C . GLY A 1 296 ? 18.173 9.238 24.838 1.00 27.62 296 GLY A C 1
ATOM 2249 O O . GLY A 1 296 ? 17.530 10.099 25.442 1.00 31.45 296 GLY A O 1
ATOM 2250 N N . PHE A 1 297 ? 19.453 9.390 24.522 1.00 27.90 297 PHE A N 1
ATOM 2251 C CA . PHE A 1 297 ? 20.153 10.617 24.862 1.00 24.52 297 PHE A CA 1
ATOM 2252 C C . PHE A 1 297 ? 21.297 10.883 23.898 1.00 26.12 297 PHE A C 1
ATOM 2253 O O . PHE A 1 297 ? 21.741 9.983 23.187 1.00 23.73 297 PHE A O 1
ATOM 2261 N N . ASN A 1 298 ? 21.748 12.133 23.865 1.00 22.65 298 ASN A N 1
ATOM 2262 C CA . ASN A 1 298 ? 22.849 12.531 23.002 1.00 30.30 298 ASN A CA 1
ATOM 2263 C C . ASN A 1 298 ? 23.820 13.395 23.803 1.00 33.62 298 ASN A C 1
ATOM 2264 O O . ASN A 1 298 ? 23.606 13.639 24.994 1.00 30.92 298 ASN A O 1
ATOM 2269 N N . GLU A 1 299 ? 24.881 13.848 23.145 1.00 33.16 299 GLU A N 1
ATOM 2270 C CA . GLU A 1 299 ? 25.903 14.679 23.779 1.00 39.00 299 GLU A CA 1
ATOM 2271 C C . GLU A 1 299 ? 26.281 15.787 22.793 1.00 38.55 299 GLU A C 1
ATOM 2272 O O . GLU A 1 299 ? 27.324 15.731 22.142 1.00 39.06 299 GLU A O 1
ATOM 2278 N N . PRO A 1 300 ? 25.434 16.823 22.690 1.00 38.88 300 PRO A N 1
ATOM 2279 C CA . PRO A 1 300 ? 25.635 17.962 21.785 1.00 38.30 300 PRO A CA 1
ATOM 2280 C C . PRO A 1 300 ? 26.999 18.649 21.818 1.00 38.70 300 PRO A C 1
ATOM 2281 O O . PRO A 1 300 ? 27.474 19.126 20.787 1.00 34.75 300 PRO A O 1
ATOM 2285 N N . SER A 1 301 ? 27.632 18.690 22.987 1.00 37.86 301 SER A N 1
ATOM 2286 C CA . SER A 1 301 ? 28.941 19.327 23.117 1.00 32.76 301 SER A CA 1
ATOM 2287 C C . SER A 1 301 ? 30.050 18.479 22.493 1.00 34.48 301 SER A C 1
ATOM 2288 O O . SER A 1 301 ? 31.204 18.899 22.433 1.00 35.43 301 SER A O 1
ATOM 2291 N N . ALA A 1 302 ? 29.696 17.285 22.033 1.00 36.52 302 ALA A N 1
ATOM 2292 C CA . ALA A 1 302 ? 30.666 16.397 21.407 1.00 33.68 302 ALA A CA 1
ATOM 2293 C C . ALA A 1 302 ? 31.143 16.993 20.087 1.00 40.07 302 ALA A C 1
ATOM 2294 O O . ALA A 1 302 ? 32.119 16.520 19.508 1.00 41.93 302 ALA A O 1
ATOM 2296 N N . LEU A 1 303 ? 30.439 18.020 19.610 1.00 39.93 303 LEU A N 1
ATOM 2297 C CA . LEU A 1 303 ? 30.807 18.700 18.367 1.00 39.45 303 LEU A CA 1
ATOM 2298 C C . LEU A 1 303 ? 31.241 20.119 18.704 1.00 39.35 303 LEU A C 1
ATOM 2299 O O . LEU A 1 303 ? 32.344 20.544 18.364 1.00 38.64 303 LEU A O 1
ATOM 2304 N N . ASP A 1 304 ? 30.361 20.853 19.372 1.00 34.86 304 ASP A N 1
ATOM 2305 C CA . ASP A 1 304 ? 30.660 22.219 19.763 1.00 40.87 304 ASP A CA 1
ATOM 2306 C C . ASP A 1 304 ? 30.856 22.252 21.275 1.00 42.04 304 ASP A C 1
ATOM 2307 O O . ASP A 1 304 ? 29.890 22.189 22.032 1.00 37.01 304 ASP A O 1
ATOM 2312 N N . LYS A 1 305 ? 32.110 22.354 21.708 1.00 42.91 305 LYS A N 1
ATOM 2313 C CA . LYS A 1 305 ? 32.434 22.374 23.130 1.00 45.71 305 LYS A CA 1
ATOM 2314 C C . LYS A 1 305 ? 31.941 23.622 23.854 1.00 41.91 305 LYS A C 1
ATOM 2315 O O . LYS A 1 305 ? 31.734 23.596 25.068 1.00 39.54 305 LYS A O 1
ATOM 2321 N N . SER A 1 306 ? 31.758 24.714 23.117 1.00 37.39 306 SER A N 1
ATOM 2322 C CA . SER A 1 306 ? 31.295 25.962 23.719 1.00 36.06 306 SER A CA 1
ATOM 2323 C C . SER A 1 306 ? 29.866 25.820 24.232 1.00 35.82 306 SER A C 1
ATOM 2324 O O . SER A 1 306 ? 29.380 26.664 24.985 1.00 30.71 306 SER A O 1
ATOM 2327 N N . LEU A 1 307 ? 29.195 24.753 23.812 1.00 37.38 307 LEU A N 1
ATOM 2328 C CA . LEU A 1 307 ? 27.823 24.497 24.234 1.00 41.22 307 LEU A CA 1
ATOM 2329 C C . LEU A 1 307 ? 27.776 24.071 25.691 1.00 38.51 307 LEU A C 1
ATOM 2330 O O . LEU A 1 307 ? 26.772 24.271 26.368 1.00 42.81 307 LEU A O 1
ATOM 2335 N N . ALA A 1 308 ? 28.868 23.476 26.166 1.00 41.01 308 ALA A N 1
ATOM 2336 C CA . ALA A 1 308 ? 28.961 23.031 27.554 1.00 45.35 308 ALA A CA 1
ATOM 2337 C C . ALA A 1 308 ? 29.795 24.014 28.370 1.00 42.22 308 ALA A C 1
ATOM 2338 O O . ALA A 1 308 ? 30.473 24.874 27.815 1.00 45.54 308 ALA A O 1
ATOM 2340 N N . ARG A 1 309 ? 29.732 23.884 29.690 1.00 52.24 309 ARG A N 1
ATOM 2341 C CA . ARG A 1 309 ? 30.500 24.747 30.581 1.00 53.85 309 ARG A CA 1
ATOM 2342 C C . ARG A 1 309 ? 31.897 24.148 30.700 1.00 56.63 309 ARG A C 1
ATOM 2343 O O . ARG A 1 309 ? 32.071 22.935 30.560 1.00 57.35 309 ARG A O 1
ATOM 2351 N N . GLU A 1 310 ? 32.887 24.997 30.960 1.00 60.66 310 GLU A N 1
ATOM 2352 C CA . GLU A 1 310 ? 34.272 24.550 31.100 1.00 58.49 310 GLU A CA 1
ATOM 2353 C C . GLU A 1 310 ? 34.391 23.339 32.024 1.00 54.32 310 GLU A C 1
ATOM 2354 O O . GLU A 1 310 ? 33.768 23.292 33.083 1.00 54.54 310 GLU A O 1
ATOM 2360 N N . GLY A 1 311 ? 35.194 22.362 31.612 1.00 55.23 311 GLY A N 1
ATOM 2361 C CA . GLY A 1 311 ? 35.394 21.165 32.413 1.00 54.75 311 GLY A CA 1
ATOM 2362 C C . GLY A 1 311 ? 34.158 20.296 32.526 1.00 60.47 311 GLY A C 1
ATOM 2363 O O . GLY A 1 311 ? 34.092 19.387 33.362 1.00 54.58 311 GLY A O 1
ATOM 2364 N N . TYR A 1 312 ? 33.172 20.571 31.679 1.00 57.29 312 TYR A N 1
ATOM 2365 C CA . TYR A 1 312 ? 31.932 19.810 31.689 1.00 54.91 312 TYR A CA 1
ATOM 2366 C C . TYR A 1 312 ? 31.492 19.362 30.307 1.00 53.31 312 TYR A C 1
ATOM 2367 O O . TYR A 1 312 ? 31.880 19.940 29.293 1.00 51.14 312 TYR A O 1
ATOM 2376 N N . THR A 1 313 ? 30.683 18.312 30.286 1.00 50.54 313 THR A N 1
ATOM 2377 C CA . THR A 1 313 ? 30.129 17.783 29.055 1.00 47.51 313 THR A CA 1
ATOM 2378 C C . THR A 1 313 ? 28.619 17.940 29.214 1.00 47.69 313 THR A C 1
ATOM 2379 O O . THR A 1 313 ? 28.090 17.792 30.318 1.00 42.90 313 THR A O 1
ATOM 2383 N N . LEU A 1 314 ? 27.933 18.256 28.122 1.00 37.86 314 LEU A N 1
ATOM 2384 C CA . LEU A 1 314 ? 26.492 18.437 28.164 1.00 34.09 314 LEU A CA 1
ATOM 2385 C C . LEU A 1 314 ? 25.768 17.210 27.618 1.00 35.47 314 LEU A C 1
ATOM 2386 O O . LEU A 1 314 ? 25.986 16.802 26.481 1.00 27.51 314 LEU A O 1
ATOM 2391 N N . ILE A 1 315 ? 24.922 16.612 28.450 1.00 35.54 315 ILE A N 1
ATOM 2392 C CA . ILE A 1 315 ? 24.150 15.441 28.054 1.00 27.86 315 ILE A CA 1
ATOM 2393 C C . ILE A 1 315 ? 22.676 15.829 28.030 1.00 32.78 315 ILE A C 1
ATOM 2394 O O . ILE A 1 315 ? 22.185 16.469 28.960 1.00 25.76 315 ILE A O 1
ATOM 2407 N N . ALA A 1 317 ? 18.847 14.153 27.461 1.00 29.45 317 ALA A N 1
ATOM 2408 C CA . ALA A 1 317 ? 18.059 12.936 27.331 1.00 25.21 317 ALA A CA 1
ATOM 2409 C C . ALA A 1 317 ? 16.611 13.294 27.051 1.00 25.08 317 ALA A C 1
ATOM 2410 O O . ALA A 1 317 ? 16.091 14.285 27.568 1.00 23.81 317 ALA A O 1
ATOM 2412 N N . HIS A 1 318 ? 15.964 12.468 26.241 1.00 24.61 318 HIS A N 1
ATOM 2413 C CA . HIS A 1 318 ? 14.574 12.674 25.857 1.00 24.31 318 HIS A CA 1
ATOM 2414 C C . HIS A 1 318 ? 13.706 11.575 26.443 1.00 24.00 318 HIS A C 1
ATOM 2415 O O . HIS A 1 318 ? 14.076 10.405 26.414 1.00 21.17 318 HIS A O 1
ATOM 2430 N N . ALA A 1 320 ? 9.580 10.372 26.400 1.00 20.84 320 ALA A N 1
ATOM 2431 C CA . ALA A 1 320 ? 8.209 10.564 25.945 1.00 21.35 320 ALA A CA 1
ATOM 2432 C C . ALA A 1 320 ? 7.381 10.441 27.231 1.00 28.63 320 ALA A C 1
ATOM 2433 O O . ALA A 1 320 ? 7.474 9.437 27.941 1.00 23.71 320 ALA A O 1
ATOM 2435 N N . LEU A 1 321 ? 6.585 11.455 27.549 1.00 22.72 321 LEU A N 1
ATOM 2436 C CA . LEU A 1 321 ? 5.805 11.402 28.784 1.00 27.35 321 LEU A CA 1
ATOM 2437 C C . LEU A 1 321 ? 4.634 10.420 28.744 1.00 28.89 321 LEU A C 1
ATOM 2438 O O . LEU A 1 321 ? 4.390 9.694 29.710 1.00 23.91 321 LEU A O 1
ATOM 2443 N N . LYS A 1 322 ? 3.920 10.392 27.625 1.00 23.12 322 LYS A N 1
ATOM 2444 C CA . LYS A 1 322 ? 2.764 9.519 27.487 1.00 18.58 322 LYS A CA 1
ATOM 2445 C C . LYS A 1 322 ? 1.784 9.929 28.584 1.00 26.35 322 LYS A C 1
ATOM 2446 O O . LYS A 1 322 ? 1.501 11.120 28.735 1.00 23.78 322 LYS A O 1
ATOM 2452 N N . ASN A 1 323 ? 1.270 8.973 29.354 1.00 29.89 323 ASN A N 1
ATOM 2453 C CA . ASN A 1 323 ? 0.340 9.315 30.431 1.00 23.26 323 ASN A CA 1
ATOM 2454 C C . ASN A 1 323 ? 1.041 9.382 31.780 1.00 23.13 323 ASN A C 1
ATOM 2455 O O . ASN A 1 323 ? 0.394 9.337 32.819 1.00 25.82 323 ASN A O 1
ATOM 2460 N N . GLY A 1 324 ? 2.364 9.505 31.762 1.00 23.33 324 GLY A N 1
ATOM 2461 C CA . GLY A 1 324 ? 3.113 9.560 33.005 1.00 19.67 324 GLY A CA 1
ATOM 2462 C C . GLY A 1 324 ? 2.830 10.776 33.862 1.00 33.96 324 GLY A C 1
ATOM 2463 O O . GLY A 1 324 ? 2.299 11.779 33.377 1.00 30.23 324 GLY A O 1
ATOM 2464 N N . ASN A 1 325 ? 3.165 10.678 35.148 1.00 26.21 325 ASN A N 1
ATOM 2465 C CA . ASN A 1 325 ? 2.986 11.784 36.083 1.00 26.15 325 ASN A CA 1
ATOM 2466 C C . ASN A 1 325 ? 4.294 12.579 36.047 1.00 29.06 325 ASN A C 1
ATOM 2467 O O . ASN A 1 325 ? 5.371 12.031 36.306 1.00 28.68 325 ASN A O 1
ATOM 2472 N N . VAL A 1 326 ? 4.196 13.865 35.712 1.00 28.44 326 VAL A N 1
ATOM 2473 C CA . VAL A 1 326 ? 5.366 14.746 35.589 1.00 19.84 326 VAL A CA 1
ATOM 2474 C C . VAL A 1 326 ? 6.393 14.663 36.718 1.00 24.82 326 VAL A C 1
ATOM 2475 O O . VAL A 1 326 ? 7.574 14.414 36.473 1.00 27.34 326 VAL A O 1
ATOM 2479 N N . LYS A 1 327 ? 5.943 14.886 37.946 1.00 33.80 327 LYS A N 1
ATOM 2480 C CA . LYS A 1 327 ? 6.824 14.841 39.109 1.00 30.57 327 LYS A CA 1
ATOM 2481 C C . LYS A 1 327 ? 7.514 13.490 39.233 1.00 33.49 327 LYS A C 1
ATOM 2482 O O . LYS A 1 327 ? 8.722 13.419 39.451 1.00 33.98 327 LYS A O 1
ATOM 2488 N N . LYS A 1 328 ? 6.737 12.420 39.102 1.00 27.57 328 LYS A N 1
ATOM 2489 C CA . LYS A 1 328 ? 7.282 11.075 39.204 1.00 33.10 328 LYS A CA 1
ATOM 2490 C C . LYS A 1 328 ? 8.200 10.771 38.030 1.00 32.12 328 LYS A C 1
ATOM 2491 O O . LYS A 1 328 ? 9.261 10.175 38.200 1.00 38.19 328 LYS A O 1
ATOM 2497 N N . ALA A 1 329 ? 7.783 11.192 36.839 1.00 29.75 329 ALA A N 1
ATOM 2498 C CA . ALA A 1 329 ? 8.557 10.973 35.623 1.00 21.27 329 ALA A CA 1
ATOM 2499 C C . ALA A 1 329 ? 9.911 11.668 35.696 1.00 24.15 329 ALA A C 1
ATOM 2500 O O . ALA A 1 329 ? 10.940 11.074 35.360 1.00 23.35 329 ALA A O 1
ATOM 2502 N N . ILE A 1 330 ? 9.913 12.931 36.116 1.00 27.15 330 ILE A N 1
ATOM 2503 C CA . ILE A 1 330 ? 11.163 13.672 36.224 1.00 31.21 330 ILE A CA 1
ATOM 2504 C C . ILE A 1 330 ? 12.089 12.961 37.204 1.00 38.12 330 ILE A C 1
ATOM 2505 O O . ILE A 1 330 ? 13.275 12.786 36.929 1.00 34.80 330 ILE A O 1
ATOM 2510 N N . GLU A 1 331 ? 11.533 12.551 38.342 1.00 38.57 331 GLU A N 1
ATOM 2511 C CA . GLU A 1 331 ? 12.284 11.838 39.371 1.00 39.35 331 GLU A CA 1
ATOM 2512 C C . GLU A 1 331 ? 12.861 10.530 38.832 1.00 32.35 331 GLU A C 1
ATOM 2513 O O . GLU A 1 331 ? 14.007 10.187 39.111 1.00 31.19 331 GLU A O 1
ATOM 2519 N N . LYS A 1 332 ? 12.054 9.795 38.076 1.00 30.77 332 LYS A N 1
ATOM 2520 C CA . LYS A 1 332 ? 12.499 8.531 37.506 1.00 27.38 332 LYS A CA 1
ATOM 2521 C C . LYS A 1 332 ? 13.547 8.826 36.446 1.00 34.97 332 LYS A C 1
ATOM 2522 O O . LYS A 1 332 ? 14.456 8.024 36.221 1.00 31.29 332 LYS A O 1
ATOM 2528 N N . GLY A 1 333 ? 13.416 9.987 35.804 1.00 29.68 333 GLY A N 1
ATOM 2529 C CA . GLY A 1 333 ? 14.355 10.374 34.769 1.00 25.06 333 GLY A CA 1
ATOM 2530 C C . GLY A 1 333 ? 15.742 10.617 35.327 1.00 32.61 333 GLY A C 1
ATOM 2531 O O . GLY A 1 333 ? 16.727 10.102 34.802 1.00 30.62 333 GLY A O 1
ATOM 2532 N N . TRP A 1 334 ? 15.826 11.404 36.393 1.00 27.95 334 TRP A N 1
ATOM 2533 C CA . TRP A 1 334 ? 17.118 11.690 37.008 1.00 37.94 334 TRP A CA 1
ATOM 2534 C C . TRP A 1 334 ? 17.702 10.417 37.640 1.00 37.90 334 TRP A C 1
ATOM 2535 O O . TRP A 1 334 ? 18.920 10.246 37.708 1.00 42.06 334 TRP A O 1
ATOM 2546 N N . GLU A 1 335 ? 16.827 9.528 38.098 1.00 38.98 335 GLU A N 1
ATOM 2547 C CA . GLU A 1 335 ? 17.262 8.274 38.704 1.00 42.78 335 GLU A CA 1
ATOM 2548 C C . GLU A 1 335 ? 18.012 7.413 37.683 1.00 44.89 335 GLU A C 1
ATOM 2549 O O . GLU A 1 335 ? 19.090 6.891 37.970 1.00 35.34 335 GLU A O 1
ATOM 2555 N N . GLU A 1 336 ? 17.434 7.259 36.495 1.00 41.79 336 GLU A N 1
ATOM 2556 C CA . GLU A 1 336 ? 18.057 6.452 35.449 1.00 33.21 336 GLU A CA 1
ATOM 2557 C C . GLU A 1 336 ? 19.366 7.080 34.988 1.00 36.77 336 GLU A C 1
ATOM 2558 O O . GLU A 1 336 ? 20.327 6.372 34.684 1.00 36.40 336 GLU A O 1
ATOM 2564 N N . LEU A 1 337 ? 19.402 8.409 34.941 1.00 33.06 337 LEU A N 1
ATOM 2565 C CA . LEU A 1 337 ? 20.602 9.119 34.522 1.00 33.98 337 LEU A CA 1
ATOM 2566 C C . LEU A 1 337 ? 21.697 9.009 35.579 1.00 35.45 337 LEU A C 1
ATOM 2567 O O . LEU A 1 337 ? 22.882 8.991 35.253 1.00 36.49 337 LEU A O 1
ATOM 2572 N N . LEU A 1 338 ? 21.303 8.934 36.845 1.00 42.00 338 LEU A N 1
ATOM 2573 C CA . LEU A 1 338 ? 22.279 8.800 37.923 1.00 44.23 338 LEU A CA 1
ATOM 2574 C C . LEU A 1 338 ? 22.948 7.430 37.792 1.00 44.03 338 LEU A C 1
ATOM 2575 O O . LEU A 1 338 ? 24.161 7.295 37.961 1.00 48.38 338 LEU A O 1
ATOM 2580 N N . GLU A 1 339 ? 22.147 6.419 37.476 1.00 40.71 339 GLU A N 1
ATOM 2581 C CA . GLU A 1 339 ? 22.645 5.061 37.317 1.00 41.33 339 GLU A CA 1
ATOM 2582 C C . GLU A 1 339 ? 23.591 4.946 36.123 1.00 46.11 339 GLU A C 1
ATOM 2583 O O . GLU A 1 339 ? 24.571 4.206 36.173 1.00 50.51 339 GLU A O 1
ATOM 2589 N N . ILE A 1 340 ? 23.300 5.684 35.053 1.00 44.22 340 ILE A N 1
ATOM 2590 C CA . ILE A 1 340 ? 24.129 5.650 33.848 1.00 40.65 340 ILE A CA 1
ATOM 2591 C C . ILE A 1 340 ? 25.333 6.569 33.990 1.00 35.01 340 ILE A C 1
ATOM 2592 O O . ILE A 1 340 ? 26.436 6.228 33.559 1.00 37.23 340 ILE A O 1
ATOM 2597 N N . PHE A 1 341 ? 25.100 7.736 34.587 1.00 37.17 341 PHE A N 1
ATOM 2598 C CA . PHE A 1 341 ? 26.135 8.744 34.815 1.00 35.50 341 PHE A CA 1
ATOM 2599 C C . PHE A 1 341 ? 26.206 9.070 36.307 1.00 40.54 341 PHE A C 1
ATOM 2600 O O . PHE A 1 341 ? 25.566 10.013 36.775 1.00 42.08 341 PHE A O 1
ATOM 2608 N N . PRO A 1 342 ? 26.991 8.293 37.071 1.00 42.94 342 PRO A N 1
ATOM 2609 C CA . PRO A 1 342 ? 27.143 8.502 38.513 1.00 43.39 342 PRO A CA 1
ATOM 2610 C C . PRO A 1 342 ? 27.583 9.914 38.894 1.00 42.84 342 PRO A C 1
ATOM 2611 O O . PRO A 1 342 ? 27.083 10.487 39.863 1.00 44.75 342 PRO A O 1
ATOM 2615 N N . GLU A 1 343 ? 28.511 10.476 38.125 1.00 47.57 343 GLU A N 1
ATOM 2616 C CA . GLU A 1 343 ? 29.027 11.812 38.408 1.00 49.96 343 GLU A CA 1
ATOM 2617 C C . GLU A 1 343 ? 28.192 12.947 37.824 1.00 48.81 343 GLU A C 1
ATOM 2618 O O . GLU A 1 343 ? 28.515 14.119 38.014 1.00 52.85 343 GLU A O 1
ATOM 2624 N N . GLY A 1 344 ? 27.116 12.605 37.124 1.00 48.94 344 GLY A N 1
ATOM 2625 C CA . GLY A 1 344 ? 26.278 13.631 36.523 1.00 41.15 344 GLY A CA 1
ATOM 2626 C C . GLY A 1 344 ? 25.474 14.472 37.497 1.00 37.47 344 GLY A C 1
ATOM 2627 O O . GLY A 1 344 ? 24.912 13.955 38.459 1.00 37.79 344 GLY A O 1
ATOM 2628 N N . GLU A 1 345 ? 25.412 15.778 37.245 1.00 41.21 345 GLU A N 1
ATOM 2629 C CA . GLU A 1 345 ? 24.656 16.683 38.104 1.00 45.56 345 GLU A CA 1
ATOM 2630 C C . GLU A 1 345 ? 23.537 17.410 37.360 1.00 42.98 345 GLU A C 1
ATOM 2631 O O . GLU A 1 345 ? 23.787 18.253 36.501 1.00 48.15 345 GLU A O 1
ATOM 2637 N N . PRO A 1 346 ? 22.278 17.083 37.690 1.00 43.14 346 PRO A N 1
ATOM 2638 C CA . PRO A 1 346 ? 21.075 17.666 37.088 1.00 39.93 346 PRO A CA 1
ATOM 2639 C C . PRO A 1 346 ? 21.128 19.181 36.920 1.00 44.24 346 PRO A C 1
ATOM 2640 O O . PRO A 1 346 ? 21.345 19.913 37.885 1.00 47.32 346 PRO A O 1
ATOM 2644 N N . LEU A 1 347 ? 20.926 19.643 35.688 1.00 41.77 347 LEU A N 1
ATOM 2645 C CA . LEU A 1 347 ? 20.938 21.073 35.388 1.00 39.92 347 LEU A CA 1
ATOM 2646 C C . LEU A 1 347 ? 19.523 21.617 35.262 1.00 39.70 347 LEU A C 1
ATOM 2647 O O . LEU A 1 347 ? 19.192 22.654 35.834 1.00 37.33 347 LEU A O 1
ATOM 2652 N N . LEU A 1 348 ? 18.691 20.908 34.503 1.00 38.18 348 LEU A N 1
ATOM 2653 C CA . LEU A 1 348 ? 17.320 21.335 34.282 1.00 32.70 348 LEU A CA 1
ATOM 2654 C C . LEU A 1 348 ? 16.513 20.289 33.521 1.00 38.85 348 LEU A C 1
ATOM 2655 O O . LEU A 1 348 ? 17.013 19.645 32.594 1.00 31.56 348 LEU A O 1
ATOM 2660 N N . ALA A 1 349 ? 15.261 20.124 33.930 1.00 31.28 349 ALA A N 1
ATOM 2661 C CA . ALA A 1 349 ? 14.358 19.193 33.277 1.00 34.67 349 ALA A CA 1
ATOM 2662 C C . ALA A 1 349 ? 13.342 20.095 32.596 1.00 36.22 349 ALA A C 1
ATOM 2663 O O . ALA A 1 349 ? 12.770 20.976 33.233 1.00 33.94 349 ALA A O 1
ATOM 2665 N N . GLN A 1 350 ? 13.137 19.900 31.301 1.00 32.52 350 GLN A N 1
ATOM 2666 C CA . GLN A 1 350 ? 12.185 20.726 30.571 1.00 31.71 350 GLN A CA 1
ATOM 2667 C C . GLN A 1 350 ? 11.007 19.901 30.081 1.00 34.72 350 GLN A C 1
ATOM 2668 O O . GLN A 1 350 ? 11.190 18.853 29.454 1.00 26.19 350 GLN A O 1
ATOM 2674 N N . VAL A 1 351 ? 9.802 20.380 30.375 1.00 35.83 351 VAL A N 1
ATOM 2675 C CA . VAL A 1 351 ? 8.579 19.707 29.956 1.00 37.50 351 VAL A CA 1
ATOM 2676 C C . VAL A 1 351 ? 8.051 20.382 28.697 1.00 39.83 351 VAL A C 1
ATOM 2677 O O . VAL A 1 351 ? 7.844 21.594 28.678 1.00 38.77 351 VAL A O 1
ATOM 2681 N N . TYR A 1 352 ? 7.829 19.596 27.649 1.00 44.36 352 TYR A N 1
ATOM 2682 C CA . TYR A 1 352 ? 7.331 20.136 26.389 1.00 43.54 352 TYR A CA 1
ATOM 2683 C C . TYR A 1 352 ? 6.068 19.430 25.919 1.00 47.22 352 TYR A C 1
ATOM 2684 O O . TYR A 1 352 ? 5.940 18.214 26.057 1.00 45.85 352 TYR A O 1
ATOM 2693 N N . HIS A 1 366 ? -8.261 10.994 8.303 1.00 41.55 366 HIS A N 1
ATOM 2694 C CA . HIS A 1 366 ? -7.516 12.239 8.476 1.00 39.85 366 HIS A CA 1
ATOM 2695 C C . HIS A 1 366 ? -7.888 13.277 7.426 1.00 37.11 366 HIS A C 1
ATOM 2696 O O . HIS A 1 366 ? -7.779 13.032 6.225 1.00 35.16 366 HIS A O 1
ATOM 2703 N N . ILE A 1 367 ? -8.317 14.445 7.882 1.00 35.07 367 ILE A N 1
ATOM 2704 C CA . ILE A 1 367 ? -8.694 15.507 6.969 1.00 28.44 367 ILE A CA 1
ATOM 2705 C C . ILE A 1 367 ? -7.528 16.487 6.866 1.00 27.40 367 ILE A C 1
ATOM 2706 O O . ILE A 1 367 ? -6.992 16.938 7.880 1.00 27.26 367 ILE A O 1
ATOM 2711 N N . GLU A 1 368 ? -7.114 16.805 5.644 1.00 25.54 368 GLU A N 1
ATOM 2712 C CA . GLU A 1 368 ? -5.989 17.718 5.472 1.00 32.87 368 GLU A CA 1
ATOM 2713 C C . GLU A 1 368 ? -6.412 19.181 5.573 1.00 30.59 368 GLU A C 1
ATOM 2714 O O . GLU A 1 368 ? -7.604 19.496 5.504 1.00 23.32 368 GLU A O 1
ATOM 2720 N N . TRP A 1 369 ? -5.438 20.072 5.759 1.00 30.52 369 TRP A N 1
ATOM 2721 C CA . TRP A 1 369 ? -5.732 21.502 5.867 1.00 21.20 369 TRP A CA 1
ATOM 2722 C C . TRP A 1 369 ? -6.537 21.871 4.627 1.00 15.51 369 TRP A C 1
ATOM 2723 O O . TRP A 1 369 ? -6.110 21.615 3.513 1.00 20.99 369 TRP A O 1
ATOM 2734 N N . PRO A 1 370 ? -7.716 22.488 4.813 1.00 20.71 370 PRO A N 1
ATOM 2735 C CA . PRO A 1 370 ? -8.619 22.889 3.724 1.00 19.92 370 PRO A CA 1
ATOM 2736 C C . PRO A 1 370 ? -8.412 24.195 2.947 1.00 26.83 370 PRO A C 1
ATOM 2737 O O . PRO A 1 370 ? -8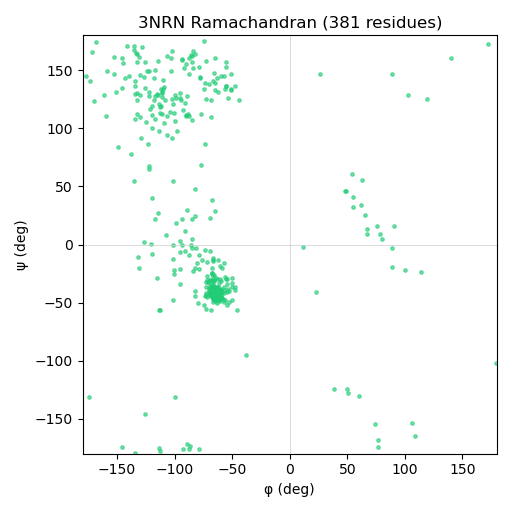.927 24.325 1.839 1.00 31.52 370 PRO A O 1
ATOM 2741 N N . LEU A 1 371 ? -7.681 25.158 3.502 1.00 22.89 371 LEU A N 1
ATOM 2742 C CA . LEU A 1 371 ? -7.500 26.445 2.819 1.00 24.81 371 LEU A CA 1
ATOM 2743 C C . LEU A 1 371 ? -6.250 26.542 1.948 1.00 23.58 371 LEU A C 1
ATOM 2744 O O . LEU A 1 371 ? -5.301 25.785 2.132 1.00 22.54 371 LEU A O 1
ATOM 2749 N N . ASN A 1 372 ? -6.257 27.488 1.012 1.00 20.65 372 ASN A N 1
ATOM 2750 C CA . ASN A 1 372 ? -5.137 27.682 0.096 1.00 25.17 372 ASN A CA 1
ATOM 2751 C C . ASN A 1 372 ? -4.433 29.032 0.267 1.00 25.84 372 ASN A C 1
ATOM 2752 O O . ASN A 1 372 ? -3.241 29.153 -0.021 1.00 32.84 372 ASN A O 1
ATOM 2757 N N . GLU A 1 373 ? -5.172 30.046 0.713 1.00 24.19 373 GLU A N 1
ATOM 2758 C CA . GLU A 1 373 ? -4.607 31.384 0.907 1.00 31.35 373 GLU A CA 1
ATOM 2759 C C . GLU A 1 373 ? -3.826 31.437 2.212 1.00 31.26 373 GLU A C 1
ATOM 2760 O O . GLU A 1 373 ? -2.980 32.309 2.413 1.00 23.51 373 GLU A O 1
ATOM 2766 N N . VAL A 1 374 ? -4.141 30.507 3.106 1.00 25.07 374 VAL A N 1
ATOM 2767 C CA . VAL A 1 374 ? -3.452 30.407 4.384 1.00 26.50 374 VAL A CA 1
ATOM 2768 C C . VAL A 1 374 ? -3.040 28.959 4.528 1.00 23.32 374 VAL A C 1
ATOM 2769 O O . VAL A 1 374 ? -3.869 28.062 4.366 1.00 21.19 374 VAL A O 1
ATOM 2773 N N . LEU A 1 375 ? -1.762 28.737 4.817 1.00 19.56 375 LEU A N 1
ATOM 2774 C CA . LEU A 1 375 ? -1.240 27.388 5.002 1.00 21.55 375 LEU A CA 1
ATOM 2775 C C . LEU A 1 375 ? -0.546 27.290 6.346 1.00 16.65 375 LEU A C 1
ATOM 2776 O O . LEU A 1 375 ? -0.104 28.289 6.905 1.00 20.38 375 LEU A O 1
ATOM 2781 N N . VAL A 1 376 ? -0.446 26.074 6.855 1.00 12.12 376 VAL A N 1
ATOM 2782 C CA . VAL A 1 376 ? 0.184 25.829 8.145 1.00 18.27 376 VAL A CA 1
ATOM 2783 C C . VAL A 1 376 ? 1.514 25.097 7.983 1.00 23.26 376 VAL A C 1
ATOM 2784 O O . VAL A 1 376 ? 1.605 24.136 7.219 1.00 23.07 376 VAL A O 1
ATOM 2788 N N . VAL A 1 377 ? 2.551 25.565 8.675 1.00 19.05 377 VAL A N 1
ATOM 2789 C CA . VAL A 1 377 ? 3.849 24.888 8.643 1.00 16.20 377 VAL A CA 1
ATOM 2790 C C . VAL A 1 377 ? 4.318 24.784 10.083 1.00 23.14 377 VAL A C 1
ATOM 2791 O O . VAL A 1 377 ? 3.788 25.485 10.954 1.00 20.27 377 VAL A O 1
ATOM 2795 N N . GLY A 1 378 ? 5.313 23.929 10.328 1.00 18.77 378 GLY A N 1
ATOM 2796 C CA . GLY A 1 378 ? 5.812 23.731 11.677 1.00 15.25 378 GLY A CA 1
ATOM 2797 C C . GLY A 1 378 ? 5.380 22.355 12.173 1.00 31.89 378 GLY A C 1
ATOM 2798 O O . GLY A 1 378 ? 4.976 21.506 11.375 1.00 25.57 378 GLY A O 1
ATOM 2799 N N . ASP A 1 379 ? 5.468 22.124 13.479 1.00 33.46 379 ASP A N 1
ATOM 2800 C CA . ASP A 1 379 ? 5.080 20.839 14.067 1.00 47.15 379 ASP A CA 1
ATOM 2801 C C . ASP A 1 379 ? 3.636 20.451 13.767 1.00 47.92 379 ASP A C 1
ATOM 2802 O O . ASP A 1 379 ? 3.245 19.302 13.956 1.00 46.54 379 ASP A O 1
ATOM 2807 N N . GLY A 1 380 ? 2.843 21.417 13.317 1.00 47.57 380 GLY A N 1
ATOM 2808 C CA . GLY A 1 380 ? 1.456 21.136 13.006 1.00 41.52 380 GLY A CA 1
ATOM 2809 C C . GLY A 1 380 ? 1.304 20.512 11.635 1.00 41.41 380 GLY A C 1
ATOM 2810 O O . GLY A 1 380 ? 0.199 20.164 11.220 1.00 37.81 380 GLY A O 1
ATOM 2811 N N . TYR A 1 381 ? 2.414 20.378 10.919 1.00 35.64 381 TYR A N 1
ATOM 2812 C CA . TYR A 1 381 ? 2.377 19.787 9.594 1.00 37.79 381 TYR A CA 1
ATOM 2813 C C . TYR A 1 381 ? 3.660 19.043 9.243 1.00 34.85 381 TYR A C 1
ATOM 2814 O O . TYR A 1 381 ? 4.559 19.594 8.609 1.00 31.12 381 TYR A O 1
ATOM 2823 N N . ARG A 1 382 ? 3.747 17.793 9.684 1.00 33.09 382 ARG A N 1
ATOM 2824 C CA . ARG A 1 382 ? 4.898 16.957 9.372 1.00 38.21 382 ARG A CA 1
ATOM 2825 C C . ARG A 1 382 ? 4.358 15.795 8.553 1.00 35.01 382 ARG A C 1
ATOM 2826 O O . ARG A 1 382 ? 3.657 14.929 9.074 1.00 29.19 382 ARG A O 1
ATOM 2834 N N . PRO A 1 383 ? 4.654 15.782 7.246 1.00 35.87 383 PRO A N 1
ATOM 2835 C CA . PRO A 1 383 ? 4.188 14.717 6.354 1.00 33.58 383 PRO A CA 1
ATOM 2836 C C . PRO A 1 383 ? 4.595 13.335 6.853 1.00 33.09 383 PRO A C 1
ATOM 2837 O O . PRO A 1 383 ? 5.551 13.198 7.625 1.00 26.49 383 PRO A O 1
ATOM 2841 N N . PRO A 1 384 ? 3.866 12.290 6.423 1.00 32.16 384 PRO A N 1
ATOM 2842 C CA . PRO A 1 384 ? 4.170 10.917 6.840 1.00 28.53 384 PRO A CA 1
ATOM 2843 C C . PRO A 1 384 ? 5.642 10.588 6.619 1.00 26.99 384 PRO A C 1
ATOM 2844 O O . PRO A 1 384 ? 6.196 10.881 5.558 1.00 24.95 384 PRO A O 1
ATOM 2848 N N . GLY A 1 385 ? 6.267 9.993 7.630 1.00 25.71 385 GLY A N 1
ATOM 2849 C CA . GLY A 1 385 ? 7.668 9.631 7.536 1.00 23.11 385 GLY A CA 1
ATOM 2850 C C . GLY A 1 385 ? 8.607 10.739 7.978 1.00 27.93 385 GLY A C 1
ATOM 2851 O O . GLY A 1 385 ? 9.766 10.481 8.286 1.00 23.68 385 GLY A O 1
ATOM 2852 N N . GLY A 1 386 ? 8.111 11.973 8.008 1.00 25.47 386 GLY A N 1
ATOM 2853 C CA . GLY A 1 386 ? 8.938 13.099 8.410 1.00 22.02 386 GLY A CA 1
ATOM 2854 C C . GLY A 1 386 ? 9.141 13.204 9.906 1.00 20.91 386 GLY A C 1
ATOM 2855 O O . GLY A 1 386 ? 8.209 13.508 10.644 1.00 22.78 386 GLY A O 1
ATOM 2856 N N . ILE A 1 387 ? 10.374 12.974 10.352 1.00 19.66 387 ILE A N 1
ATOM 2857 C CA . ILE A 1 387 ? 10.712 13.020 11.770 1.00 24.63 387 ILE A CA 1
ATOM 2858 C C . ILE A 1 387 ? 11.133 14.403 12.274 1.00 22.15 387 ILE A C 1
ATOM 2859 O O . ILE A 1 387 ? 12.016 15.049 11.705 1.00 19.63 387 ILE A O 1
ATOM 2864 N N . GLU A 1 388 ? 10.481 14.843 13.345 1.00 15.78 388 GLU A N 1
ATOM 2865 C CA . GLU A 1 388 ? 10.752 16.130 13.985 1.00 24.68 388 GLU A CA 1
ATOM 2866 C C . GLU A 1 388 ? 11.061 17.299 13.034 1.00 16.20 388 GLU A C 1
ATOM 2867 O O . GLU A 1 388 ? 10.269 17.584 12.144 1.00 22.23 388 GLU A O 1
ATOM 2873 N N . VAL A 1 389 ? 12.207 17.965 13.208 1.00 19.18 389 VAL A N 1
ATOM 2874 C CA . VAL A 1 389 ? 12.530 19.118 12.364 1.00 24.12 389 VAL A CA 1
ATOM 2875 C C . VAL A 1 389 ? 12.719 18.796 10.886 1.00 21.45 389 VAL A C 1
ATOM 2876 O O . VAL A 1 389 ? 12.469 19.643 10.032 1.00 18.54 389 VAL A O 1
ATOM 2880 N N . ASP A 1 390 ? 13.164 17.587 10.568 1.00 17.88 390 ASP A N 1
ATOM 2881 C CA . ASP A 1 390 ? 13.277 17.236 9.162 1.00 20.00 390 ASP A CA 1
ATOM 2882 C C . ASP A 1 390 ? 11.827 17.151 8.674 1.00 17.73 390 ASP A C 1
ATOM 2883 O O . ASP A 1 390 ? 11.519 17.495 7.533 1.00 18.70 390 ASP A O 1
ATOM 2888 N N . GLY A 1 391 ? 10.938 16.706 9.562 1.00 18.36 391 GLY A N 1
ATOM 2889 C CA . GLY A 1 391 ? 9.526 16.619 9.225 1.00 14.97 391 GLY A CA 1
ATOM 2890 C C . GLY A 1 391 ? 8.969 18.015 8.996 1.00 18.35 391 GLY A C 1
ATOM 2891 O O . GLY A 1 391 ? 8.132 18.237 8.113 1.00 19.33 391 GLY A O 1
ATOM 2892 N N . ILE A 1 392 ? 9.430 18.969 9.796 1.00 16.88 392 ILE A N 1
ATOM 2893 C CA . ILE A 1 392 ? 8.985 20.346 9.652 1.00 14.07 392 ILE A CA 1
ATOM 2894 C C . ILE A 1 392 ? 9.413 20.872 8.281 1.00 15.16 392 ILE A C 1
ATOM 2895 O O . ILE A 1 392 ? 8.613 21.471 7.560 1.00 20.56 392 ILE A O 1
ATOM 2900 N N . ALA A 1 393 ? 10.677 20.638 7.928 1.00 15.51 393 ALA A N 1
ATOM 2901 C CA . ALA A 1 393 ? 11.221 21.076 6.642 1.00 19.13 393 ALA A CA 1
ATOM 2902 C C . ALA A 1 393 ? 10.465 20.430 5.481 1.00 18.84 393 ALA A C 1
ATOM 2903 O O . ALA A 1 393 ? 10.208 21.067 4.461 1.00 15.08 393 ALA A O 1
ATOM 2905 N N . LEU A 1 394 ? 10.117 19.157 5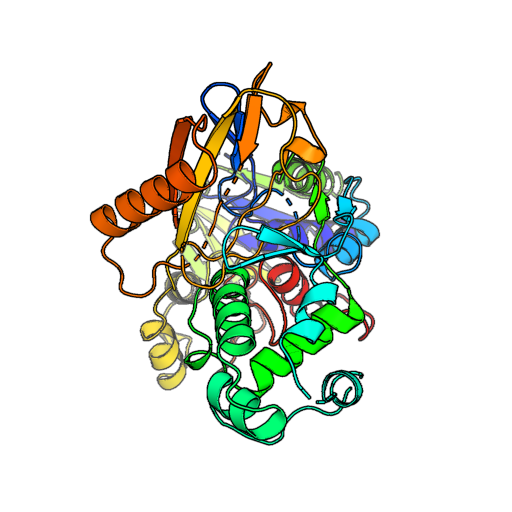.639 1.00 17.16 394 LEU A N 1
ATOM 2906 C CA . LEU A 1 394 ? 9.378 18.429 4.613 1.00 19.55 394 LEU A CA 1
ATOM 2907 C C . LEU A 1 394 ? 8.014 19.093 4.405 1.00 18.04 394 LEU A C 1
ATOM 2908 O O . LEU A 1 394 ? 7.509 19.160 3.294 1.00 20.86 394 LEU A O 1
ATOM 2913 N N . GLY A 1 395 ? 7.427 19.584 5.493 1.00 23.43 395 GLY A N 1
ATOM 2914 C CA . GLY A 1 395 ? 6.135 20.241 5.413 1.00 18.06 395 GLY A CA 1
ATOM 2915 C C . GLY A 1 395 ? 6.236 21.569 4.689 1.00 23.61 395 GLY A C 1
ATOM 2916 O O . GLY A 1 395 ? 5.337 21.954 3.942 1.00 16.39 395 GLY A O 1
ATOM 2917 N N . VAL A 1 396 ? 7.336 22.277 4.912 1.00 15.00 396 VAL A N 1
ATOM 2918 C CA . VAL A 1 396 ? 7.541 23.560 4.259 1.00 16.79 396 VAL A CA 1
ATOM 2919 C C . VAL A 1 396 ? 7.671 23.325 2.760 1.00 14.74 396 VAL A C 1
ATOM 2920 O O . VAL A 1 396 ? 7.115 24.075 1.961 1.00 16.43 396 VAL A O 1
ATOM 2932 N N . LYS A 1 398 ? 6.341 20.942 1.006 1.00 20.24 398 LYS A N 1
ATOM 2933 C CA . LYS A 1 398 ? 5.013 20.620 0.483 1.00 25.13 398 LYS A CA 1
ATOM 2934 C C . LYS A 1 398 ? 4.140 21.861 0.365 1.00 23.40 398 LYS A C 1
ATOM 2935 O O . LYS A 1 398 ? 3.405 22.020 -0.608 1.00 29.90 398 LYS A O 1
ATOM 2941 N N . ALA A 1 399 ? 4.204 22.736 1.363 1.00 22.77 399 ALA A N 1
ATOM 2942 C CA . ALA A 1 399 ? 3.412 23.958 1.325 1.00 25.39 399 ALA A CA 1
ATOM 2943 C C . ALA A 1 399 ? 3.854 24.770 0.113 1.00 27.71 399 ALA A C 1
ATOM 2944 O O . ALA A 1 399 ? 3.024 25.245 -0.661 1.00 20.50 399 ALA A O 1
ATOM 2946 N N . LEU A 1 400 ? 5.166 24.919 -0.054 1.00 25.47 400 LEU A N 1
ATOM 2947 C CA . LEU A 1 400 ? 5.704 25.673 -1.181 1.00 27.05 400 LEU A CA 1
ATOM 2948 C C . LEU A 1 400 ? 5.253 25.083 -2.524 1.00 31.90 400 LEU A C 1
ATOM 2949 O O . LEU A 1 400 ? 4.939 25.824 -3.457 1.00 26.88 400 LEU A O 1
ATOM 2954 N N . GLU A 1 401 ? 5.218 23.756 -2.626 1.00 26.50 401 GLU A N 1
ATOM 2955 C CA . GLU A 1 401 ? 4.776 23.122 -3.866 1.00 30.10 401 GLU A CA 1
ATOM 2956 C C . GLU A 1 401 ? 3.278 23.362 -4.062 1.00 32.16 401 GLU A C 1
ATOM 2957 O O . GLU A 1 401 ? 2.825 23.636 -5.175 1.00 22.92 401 GLU A O 1
ATOM 2963 N N . LYS A 1 402 ? 2.509 23.251 -2.980 1.00 31.02 402 LYS A N 1
ATOM 2964 C CA . LYS A 1 402 ? 1.069 23.470 -3.061 1.00 30.19 402 LYS A CA 1
ATOM 2965 C C . LYS A 1 402 ? 0.792 24.886 -3.554 1.00 31.72 402 LYS A C 1
ATOM 2966 O O . LYS A 1 402 ? -0.210 25.140 -4.219 1.00 31.09 402 LYS A O 1
ATOM 2972 N N . LEU A 1 403 ? 1.683 25.811 -3.223 1.00 29.65 403 LEU A N 1
ATOM 2973 C CA . LEU A 1 403 ? 1.519 27.197 -3.653 1.00 26.25 403 LEU A CA 1
ATOM 2974 C C . LEU A 1 403 ? 2.085 27.373 -5.044 1.00 26.77 403 LEU A C 1
ATOM 2975 O O . LEU A 1 403 ? 2.005 28.456 -5.618 1.00 28.64 403 LEU A O 1
ATOM 2980 N N . ASN A 1 404 ? 2.656 26.301 -5.585 1.00 32.24 404 ASN A N 1
ATOM 2981 C CA . ASN A 1 404 ? 3.277 26.361 -6.904 1.00 32.02 404 ASN A CA 1
ATOM 2982 C C . ASN A 1 404 ? 4.314 27.483 -6.873 1.00 34.00 404 ASN A C 1
ATOM 2983 O O . ASN A 1 404 ? 4.444 28.255 -7.821 1.00 34.66 404 ASN A O 1
ATOM 2988 N N . LEU A 1 405 ? 5.043 27.562 -5.762 1.00 26.63 405 LEU A N 1
ATOM 2989 C CA . LEU A 1 405 ? 6.082 28.566 -5.578 1.00 30.47 405 LEU A CA 1
ATOM 2990 C C . LEU A 1 405 ? 7.438 27.910 -5.330 1.00 27.52 405 LEU A C 1
ATOM 2991 O O . LEU A 1 405 ? 8.441 28.593 -5.139 1.00 28.57 405 LEU A O 1
ATOM 2996 N N . GLY A 1 406 ? 7.463 26.583 -5.332 1.00 28.56 406 GLY A N 1
ATOM 2997 C CA . GLY A 1 406 ? 8.712 25.868 -5.122 1.00 29.12 406 GLY A CA 1
ATOM 2998 C C . GLY A 1 406 ? 8.628 24.457 -5.668 1.00 30.55 406 GLY A C 1
ATOM 2999 O O . GLY A 1 406 ? 7.552 23.865 -5.681 1.00 29.88 406 GLY A O 1
ATOM 3000 N N . SER A 1 407 ? 9.754 23.916 -6.127 1.00 26.82 407 SER A N 1
ATOM 3001 C CA . SER A 1 407 ? 9.780 22.557 -6.661 1.00 28.21 407 SER A CA 1
ATOM 3002 C C . SER A 1 407 ? 10.976 21.803 -6.090 1.00 29.06 407 SER A C 1
ATOM 3003 O O . SER A 1 407 ? 12.108 22.290 -6.141 1.00 27.93 407 SER A O 1
ATOM 3006 N N . PHE A 1 408 ? 10.723 20.609 -5.562 1.00 23.99 408 PHE A N 1
ATOM 3007 C CA . PHE A 1 408 ? 11.771 19.805 -4.940 1.00 24.26 408 PHE A CA 1
ATOM 3008 C C . PHE A 1 408 ? 11.805 18.369 -5.438 1.00 28.99 408 PHE A C 1
ATOM 3009 O O . PHE A 1 408 ? 10.767 17.787 -5.724 1.00 19.49 408 PHE A O 1
ATOM 3017 N N . SER A 1 409 ? 13.007 17.800 -5.513 1.00 26.25 409 SER A N 1
ATOM 3018 C CA . SER A 1 409 ? 13.182 16.422 -5.952 1.00 30.77 409 SER A CA 1
ATOM 3019 C C . SER A 1 409 ? 12.428 15.493 -5.023 1.00 32.07 409 SER A C 1
ATOM 3020 O O . SER A 1 409 ? 12.374 15.723 -3.813 1.00 25.07 409 SER A O 1
ATOM 3023 N N . GLU A 1 410 ? 11.870 14.423 -5.571 1.00 26.22 410 GLU A N 1
ATOM 3024 C CA . GLU A 1 410 ? 11.141 13.496 -4.729 1.00 24.06 410 GLU A CA 1
ATOM 3025 C C . GLU A 1 410 ? 12.077 12.734 -3.795 1.00 29.04 410 GLU A C 1
ATOM 3026 O O . GLU A 1 410 ? 11.630 11.992 -2.924 1.00 31.97 410 GLU A O 1
ATOM 3032 N N . TRP A 1 411 ? 13.378 12.931 -3.970 1.00 27.50 411 TRP A N 1
ATOM 3033 C CA . TRP A 1 411 ? 14.361 12.311 -3.084 1.00 26.29 411 TRP A CA 1
ATOM 3034 C C . TRP A 1 411 ? 14.182 12.917 -1.675 1.00 25.77 411 TRP A C 1
ATOM 3035 O O . TRP A 1 411 ? 14.507 12.288 -0.666 1.00 32.69 411 TRP A O 1
ATOM 3046 N N . TYR A 1 412 ? 13.657 14.139 -1.621 1.00 22.82 412 TYR A N 1
ATOM 3047 C CA . TYR A 1 412 ? 13.425 14.831 -0.345 1.00 24.82 412 TYR A CA 1
ATOM 3048 C C . TYR A 1 412 ? 11.958 14.740 0.078 1.00 24.37 412 TYR A C 1
ATOM 3049 O O . TYR A 1 412 ? 11.632 14.878 1.256 1.00 30.81 412 TYR A O 1
ATOM 3058 N N . LEU A 1 413 ? 11.074 14.494 -0.881 1.00 30.69 413 LEU A N 1
ATOM 3059 C CA . LEU A 1 413 ? 9.646 14.404 -0.583 1.00 32.58 413 LEU A CA 1
ATOM 3060 C C . LEU A 1 413 ? 9.176 12.977 -0.293 1.00 44.31 413 LEU A C 1
ATOM 3061 O O . LEU A 1 413 ? 8.074 12.837 0.281 1.00 34.09 413 LEU A O 1
#

Organism: Pyrococcus furiosus (strain ATCC 43587 / DSM 3638 / JCM 8422 / Vc1) (NCBI:txid186497)

B-factor: mean 35.98, std 14.24, range [9.77, 88.53]

Secondary structure (DSSP, 8-state):
-EEEES-SHHHHHHHHHHHHTT--EEEE-S----TTSSEEEETTEEEESSS---TTTTSSHHHHHHHHHT----EEE-SSS-EEEETTEEEEGGGGGGG----HHHH--------SBHHHHHHHHT---HHHHHHHHHHHHHHHSS-GGGSBHHHHHHHHHHHHHH-S-EEETT-HHHHHHHHHHH---S-EEESS--EEEEETTTTEEEETT--EEE-SEEEE-S-HHHHHHHH-GGGS-HHHHHHHHT------EEEEEEEESS-SS-SSEEE-TT---EEE-GGGT-GGGSPTTEEE-----TT--HHHHHHHHHHHHHHH-TT-EEEEEEE--PPP--SSEEE-STT---TT--HHHHHHHH--HHHHTTS----TTT-

Sequence (383 aa):
RAVVVGAGLGGLLAGAFLARNGHEIIVLEKSAIGGRFTNLPYKGFQLSTGALHIPHGEDGPLAHLLRILGAKVEIVNSNPKGKILWEGKIFHYRESWKFLSKLLAEIRNKLPKEEIPADEWIKEKIGENEFLLSVLESFAGWADSVSLSDLTALELAKEIRAALRWGGPGLIRGGCKAVIDELERIIENKGKILTRKEVVEINIEEKKVYTRDNEEYSFDVAISNVGVRETVKLIGRDYFDRDYLKQVDSIEPSEGIKFNLAVPGEPRIGNTIVFTPGLINGFNEPSALDKSLAREGYTLIAHALKNGNVKKAIEKGWEELLEIFPEGEPLLAQVYHIEWPLNEVLVVGDGYRPPGGIEVDGIALGVKALEKLNLGSFSEWYL

Nearest PDB structures (foldseek):
  3nrn-assembly1_A  TM=1.001E+00  e=5.444E-82  Pyrococcus furiosus DSM 3638
  3ka7-assembly1_A  TM=9.109E-01  e=1.567E-38  Methanosarcina mazei
  2z5x-assembly1_A  TM=7.226E-01  e=2.842E-16  Homo sapiens
  2z5y-assembly1_A  TM=7.207E-01  e=3.396E-16  Homo sapiens
  7kho-assembly2_B  TM=6.597E-01  e=2.083E-17  Pseudomonas putida S16